Protein AF-A0A2K3IUK6-F1 (afdb_monomer)

Nearest PDB structures (foldseek):
  2py5-assembly1_A  TM=7.294E-01  e=1.100E-21  Salasvirus phi29
  2pzs-assembly3_C  TM=7.332E-01  e=4.683E-21  Salasvirus phi29
  2py5-assembly2_B  TM=6.964E-01  e=5.963E-22  Salasvirus phi29
  2pzs-assembly4_D  TM=6.987E-01  e=9.845E-22  Salasvirus phi29
  2pzs-assembly2_B  TM=7.167E-01  e=1.508E-20  Salasvirus phi29

Mean predicted aligned error: 5.08 Å

Solvent-accessible surface area (backbone atoms only — not comparable to full-atom values): 25592 Å² total; per-residue (Å²): 90,48,32,57,52,49,84,72,79,80,59,89,74,59,60,35,22,34,48,67,44,50,28,70,99,63,88,44,68,64,37,33,31,35,21,44,98,88,45,76,48,73,32,74,44,71,63,62,44,46,64,70,52,77,35,82,92,39,48,70,28,36,38,30,21,76,53,11,26,75,48,52,49,54,61,53,49,63,54,48,58,76,37,73,76,32,30,34,47,32,34,59,60,88,86,28,41,42,40,32,37,42,30,44,90,100,39,40,36,33,44,31,14,41,33,50,58,64,79,61,55,71,55,60,55,17,50,41,69,76,35,86,68,81,60,70,85,79,80,42,96,63,53,74,67,54,50,28,50,45,56,70,66,61,53,65,87,56,50,50,61,49,43,45,48,56,23,45,44,52,40,52,51,55,48,54,50,33,50,49,27,48,76,68,56,17,37,68,54,80,27,34,42,55,24,23,42,44,24,40,24,44,70,35,42,85,65,67,33,61,31,51,67,70,59,34,59,54,29,50,59,33,46,50,71,64,53,72,46,79,71,38,97,72,78,67,64,27,34,31,35,35,36,37,56,33,60,43,39,30,32,54,43,75,34,49,45,37,72,73,48,78,41,82,23,74,65,72,83,56,62,95,29,90,76,43,34,40,38,37,33,33,32,38,37,43,64,93,62,95,77,47,84,53,79,43,68,43,84,88,77,69,45,78,46,52,61,63,45,76,53,73,49,38,32,34,49,59,58,48,49,52,37,60,75,70,70,45,50,71,80,44,60,61,30,25,40,35,20,40,54,43,52,43,51,18,59,45,27,52,53,36,49,49,52,29,70,73,43,85,49,59,42,58,28,50,52,29,53,51,39,51,64,15,38,54,65,49,19,52,52,72,41,69,44,60,36,38,32,32,38,62,50,72,69,54,47,51,54,42,19,69,75,57,76,36,46,71,78,33,47,76,59,86,60,31,33,56,44,83,42,81,46,93,58,42,63,38,44,21,54,34,33,17,44,29,28,36,44,30,36,49,58,49,47,54,55,48,67,73,37,89,46,53,26,37,35,52,51,52,30,40,29,26,66,67,90,74,82,66,49,86,50,83,53,28,32,33,77,78,43,81,41,110

pLDDT: mean 93.77, std 6.0, range [50.19, 98.75]

Foldseek 3Di:
DKLAFDPDDADAAAEKEKDFQAQPPPLHTQKMWIQHPVAIDMDRAPVVVCVVCQDPVNFRYEYEYALCQVPVVVSVQVVVLVVLQWKWKFFDDPSGGAWIWIDHDPGIYIYGHCCLQQVDDLQVLCVLVVHHQDDDVPPDPDDSVRSNVCSVPPDPVVVVVNRSSSSVSSRVLQVVLQVVLVVLQFGDDRGLLNRLSRSLSHPQDPGMFDDDDVQLVQLVLLQDFADWDFLAPDDAFKFKKFFFLQLLLLLQAWFFGYFDDKFFFDDPCQQPDSQKWKKWKFKWAAADDSQQQGWDQDPVVRDIDRDGGIDITIHISLSVNVCVVVVTDTPDTGMMTMGGIDRSSSVVSVVLVVQLVPDPRSSSVSSSVSSNPSHLVSLSDAQKTKMKMASDDPVVQVVCCVVQVGQVSQDDDSRIGMDTDGHDDNSHDSRRSSSSSSSSSSLVSVVCVPAPDWGTDDRRMTMGNDDDDADDDHRGMDTDDTRD

Secondary structure (DSSP, 8-state):
-EE----SPP-PPPEEEEEEEEETTTTEEEEEEEEETTEEEEESSHHHHHHHHSSGGGTT-EEEETTTTTTHHHHHHHHHHT-TT-EEEEEEETTEEEEEEEEETTEEEEEEETHHHH-S-HHHHHHHTT-PPPSHHHHS---HHHHHHHHHH--HHHHHHHHHHHHHHHHHHHHHHHHHHHHTT----SSHHHHHHHHHHHHT--S-EE--HHHHHHHHTT-----EEE--S---SEEEEEETTHHHHHTTS-EEEEEEEEEES--GGGTT-TTEEEEEEEEEEE-S-SS--S-EE-TTT--EE---EEEEEEEEHHHHHHHHHTT-EEEEEEEEEEEEEE-HHHHHHHHHHHHHHH---HHHHHHHHHHHTHHHHHHT--SEEEEEEES--HHHHHHHHHHHTSGGGTB-STTEEEEEEE---TT--HHHHHHHHHHHHHHHHHHHHHSS-EEEEETTEEEESS---B-SSTT-EEEEEEE-

Structure (mmCIF, N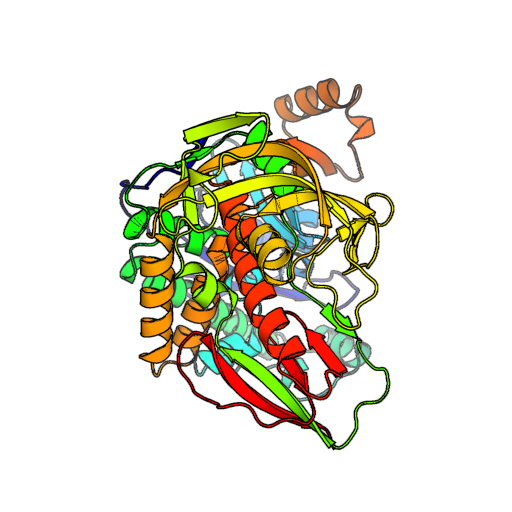/CA/C/O backbone):
data_AF-A0A2K3IUK6-F1
#
_entry.id   AF-A0A2K3IUK6-F1
#
loop_
_atom_site.group_PDB
_atom_site.id
_atom_site.type_symbol
_atom_site.label_atom_id
_atom_site.label_alt_id
_atom_site.label_comp_id
_atom_site.label_asym_id
_atom_site.label_entity_id
_atom_site.label_seq_id
_atom_site.pdbx_PDB_ins_code
_atom_site.Cartn_x
_atom_site.Cartn_y
_atom_site.Cartn_z
_atom_site.occupancy
_atom_site.B_iso_or_equiv
_atom_site.auth_seq_id
_atom_site.auth_comp_id
_atom_site.auth_asym_id
_atom_site.auth_atom_id
_atom_site.pdbx_PDB_model_num
ATOM 1 N N . MET A 1 1 ? -4.490 17.766 -12.509 1.00 86.75 1 MET A N 1
ATOM 2 C CA . MET A 1 1 ? -4.236 17.451 -11.085 1.00 86.75 1 MET A CA 1
ATOM 3 C C . MET A 1 1 ? -2.748 17.623 -10.825 1.00 86.75 1 MET A C 1
ATOM 5 O O . MET A 1 1 ? -1.986 17.699 -11.783 1.00 86.75 1 MET A O 1
ATOM 9 N N . THR A 1 2 ? -2.327 17.701 -9.566 1.00 92.50 2 THR A N 1
ATOM 10 C CA . THR A 1 2 ? -0.909 17.899 -9.248 1.00 92.50 2 THR A CA 1
ATOM 11 C C . THR A 1 2 ? -0.558 17.167 -7.961 1.00 92.50 2 THR A C 1
ATOM 13 O O . THR A 1 2 ? -1.235 17.354 -6.948 1.00 92.50 2 THR A O 1
ATOM 16 N N . LEU A 1 3 ? 0.504 16.365 -7.994 1.00 95.00 3 LEU A N 1
ATOM 17 C CA . LEU A 1 3 ? 1.151 15.829 -6.805 1.00 95.00 3 LEU A CA 1
ATOM 18 C C . LEU A 1 3 ? 2.002 16.952 -6.209 1.00 95.00 3 LEU A C 1
ATOM 20 O O . LEU A 1 3 ? 3.002 17.352 -6.793 1.00 95.00 3 LEU A O 1
ATOM 24 N N . THR A 1 4 ? 1.571 17.501 -5.076 1.00 96.12 4 THR A N 1
ATOM 25 C CA . THR A 1 4 ? 2.184 18.699 -4.484 1.00 96.12 4 THR A CA 1
ATOM 26 C C . THR A 1 4 ? 2.874 18.407 -3.156 1.00 96.12 4 THR A C 1
ATOM 28 O O . THR A 1 4 ? 2.368 17.577 -2.383 1.00 96.12 4 THR A O 1
ATOM 31 N N . PRO A 1 5 ? 3.964 19.123 -2.831 1.00 97.25 5 PRO A N 1
ATOM 32 C CA . PRO A 1 5 ? 4.512 19.133 -1.483 1.00 97.25 5 PRO A CA 1
ATOM 33 C C . PRO A 1 5 ? 3.479 19.609 -0.450 1.00 97.25 5 PRO A C 1
ATOM 35 O O . PRO A 1 5 ? 2.547 20.355 -0.767 1.00 97.25 5 PRO A O 1
ATOM 38 N N . ILE A 1 6 ? 3.623 19.172 0.800 1.00 97.00 6 ILE A N 1
ATOM 39 C CA . ILE A 1 6 ? 2.739 19.569 1.904 1.00 97.00 6 ILE A CA 1
ATOM 40 C C . ILE A 1 6 ? 3.526 20.406 2.916 1.00 97.00 6 ILE A C 1
ATOM 42 O O . ILE A 1 6 ? 4.317 19.866 3.682 1.00 97.00 6 ILE A O 1
ATOM 46 N N . TYR A 1 7 ? 3.199 21.697 3.002 1.00 95.88 7 TYR A N 1
ATOM 47 C CA . TYR A 1 7 ? 3.850 22.643 3.925 1.00 95.88 7 TYR A CA 1
ATOM 48 C C . TYR A 1 7 ? 3.072 22.908 5.223 1.00 95.88 7 TYR A C 1
ATOM 50 O O . TYR A 1 7 ? 3.606 23.482 6.165 1.00 95.88 7 TYR A O 1
ATOM 58 N N . SER A 1 8 ? 1.798 22.501 5.302 1.00 95.38 8 SER A N 1
ATOM 59 C CA . SER A 1 8 ? 0.992 22.673 6.525 1.00 95.38 8 SER A CA 1
ATOM 60 C C . SER A 1 8 ? 1.640 21.973 7.723 1.00 95.38 8 SER A C 1
ATOM 62 O O . SER A 1 8 ? 2.238 20.917 7.533 1.00 95.38 8 SER A O 1
ATOM 64 N N . SER A 1 9 ? 1.477 22.482 8.946 1.00 95.19 9 SER A N 1
ATOM 65 C CA . SER A 1 9 ? 2.054 21.875 10.156 1.00 95.19 9 SER A CA 1
ATOM 66 C C . SER A 1 9 ? 1.602 20.427 10.396 1.00 95.19 9 SER A C 1
ATOM 68 O O . SER A 1 9 ? 0.513 20.008 9.981 1.00 95.19 9 SER A O 1
ATOM 70 N N . GLN A 1 10 ? 2.459 19.644 11.060 1.00 96.69 10 GLN A N 1
ATOM 71 C CA . GLN A 1 10 ? 2.108 18.296 11.508 1.00 96.69 10 GLN A CA 1
ATOM 72 C C . GLN A 1 10 ? 0.972 18.374 12.533 1.00 96.69 10 GLN A C 1
ATOM 74 O O . GLN A 1 10 ? 0.869 19.323 13.309 1.00 96.69 10 GLN A O 1
ATOM 79 N N . LYS A 1 11 ? 0.094 17.371 12.523 1.00 94.56 11 LYS A N 1
ATOM 80 C CA . LYS A 1 11 ? -1.029 17.273 13.457 1.00 94.56 11 LYS A CA 1
ATOM 81 C C . LYS A 1 11 ? -0.967 15.930 14.160 1.00 94.56 11 LYS A C 1
ATOM 83 O O . LYS A 1 11 ? -1.034 14.899 13.493 1.00 94.56 11 LYS A O 1
ATOM 88 N N . ILE A 1 12 ? -0.919 15.966 15.488 1.00 97.06 12 ILE A N 1
ATOM 89 C CA . ILE A 1 12 ? -1.081 14.780 16.328 1.00 97.06 12 ILE A CA 1
ATOM 90 C C . ILE A 1 12 ? -2.525 14.294 16.184 1.00 97.06 12 ILE A C 1
ATOM 92 O O . ILE A 1 12 ? -3.482 15.072 16.291 1.00 97.06 12 ILE A O 1
ATOM 96 N N . ARG A 1 13 ? -2.703 13.009 15.883 1.00 97.00 13 ARG A N 1
ATOM 97 C CA . ARG A 1 13 ? -4.023 12.395 15.765 1.00 97.00 13 ARG A CA 1
ATOM 98 C C . ARG A 1 13 ? -4.489 11.930 17.132 1.00 97.00 13 ARG A C 1
ATOM 100 O O . ARG A 1 13 ? -3.777 11.253 17.862 1.00 97.00 13 ARG A O 1
ATOM 107 N N . ARG A 1 14 ? -5.736 12.277 17.447 1.00 97.69 14 ARG A N 1
ATOM 108 C CA . ARG A 1 14 ? -6.457 11.699 18.578 1.00 97.69 14 ARG A CA 1
ATOM 109 C C . ARG A 1 14 ? -6.991 10.348 18.131 1.00 97.69 14 ARG A C 1
ATOM 111 O O . ARG A 1 14 ? -7.836 10.301 17.232 1.00 97.69 14 ARG A O 1
ATOM 118 N N . PHE A 1 15 ? -6.515 9.286 18.758 1.00 98.56 15 PHE A N 1
ATOM 119 C CA . PHE A 1 15 ? -7.007 7.943 18.515 1.00 98.56 15 PHE A CA 1
ATOM 120 C C . PHE A 1 15 ? -7.132 7.166 19.822 1.00 98.56 15 PHE A C 1
ATOM 122 O O . PHE A 1 15 ? -6.543 7.540 20.835 1.00 98.56 15 PHE A O 1
ATOM 129 N N . GLU A 1 16 ? -7.917 6.105 19.762 1.00 98.62 16 GLU A N 1
ATOM 130 C CA . GLU A 1 16 ? -8.024 5.048 20.759 1.00 98.62 16 GLU A CA 1
ATOM 131 C C . GLU A 1 16 ? -8.172 3.722 20.021 1.00 98.62 16 GLU A C 1
ATOM 133 O O . GLU A 1 16 ? -8.308 3.695 18.791 1.00 98.62 16 GLU A O 1
ATOM 138 N N . VAL A 1 17 ? -8.134 2.629 20.764 1.00 98.75 17 VAL A N 1
ATOM 139 C CA . VAL A 1 17 ? -8.275 1.289 20.207 1.00 98.75 17 VAL A CA 1
ATOM 140 C C . VAL A 1 17 ? -9.386 0.536 20.914 1.00 98.75 17 VAL A C 1
ATOM 142 O O . VAL A 1 17 ? -9.760 0.902 22.029 1.00 98.75 17 VAL A O 1
ATOM 145 N N . TYR A 1 18 ? -9.926 -0.473 20.252 1.00 98.62 18 TYR A N 1
ATOM 146 C CA . TYR A 1 18 ? -10.949 -1.350 20.795 1.00 98.62 18 TYR A CA 1
ATOM 147 C C . TYR A 1 18 ? -10.804 -2.749 20.205 1.00 98.62 18 TYR A C 1
ATOM 149 O O . TYR A 1 18 ? -10.215 -2.904 19.133 1.00 98.62 18 TYR A O 1
ATOM 157 N N . ASP A 1 19 ? -11.348 -3.727 20.914 1.00 97.69 19 ASP A N 1
ATOM 158 C CA . ASP A 1 19 ? -11.357 -5.131 20.519 1.00 97.69 19 ASP A CA 1
ATOM 159 C C . ASP A 1 19 ? -12.600 -5.813 21.107 1.00 97.69 19 ASP A C 1
ATOM 161 O O . ASP A 1 19 ? -12.977 -5.544 22.257 1.00 97.69 19 ASP A O 1
ATOM 165 N N . PHE A 1 20 ? -13.275 -6.638 20.311 1.00 96.62 20 PHE A N 1
ATOM 166 C CA . PHE A 1 20 ? -14.425 -7.426 20.733 1.00 96.62 20 PHE A CA 1
ATOM 167 C C . PHE A 1 20 ? -14.037 -8.885 20.954 1.00 96.62 20 PHE A C 1
ATOM 169 O O . PHE A 1 20 ? -13.655 -9.594 20.028 1.00 96.62 20 PHE A O 1
ATOM 176 N N . GLU A 1 21 ? -14.326 -9.380 22.153 1.00 95.25 21 GLU A N 1
ATOM 177 C CA . GLU A 1 21 ? -14.338 -10.806 22.451 1.00 95.25 21 GLU A CA 1
ATOM 178 C C . GLU A 1 21 ? -15.733 -11.356 22.202 1.00 95.25 21 GLU A C 1
ATOM 180 O O . GLU A 1 21 ? -16.721 -10.922 22.808 1.00 95.25 21 GLU A O 1
ATOM 185 N N . TRP A 1 22 ? -15.836 -12.343 21.325 1.00 93.81 22 TRP A N 1
ATOM 186 C CA . TRP A 1 22 ? -17.112 -12.910 20.912 1.00 93.81 22 TRP A CA 1
ATOM 187 C C . TRP A 1 22 ? -16.987 -14.406 20.676 1.00 93.81 22 TRP A C 1
ATOM 189 O O . TRP A 1 22 ? -15.910 -14.933 20.424 1.00 93.81 22 TRP A O 1
ATOM 199 N N . ILE A 1 23 ? -18.115 -15.106 20.764 1.00 91.94 23 ILE A N 1
ATOM 200 C CA . ILE A 1 23 ? -18.159 -16.549 20.539 1.00 91.94 23 ILE A CA 1
ATOM 201 C C . ILE A 1 23 ? -18.118 -16.812 19.023 1.00 91.94 23 ILE A C 1
ATOM 203 O O . ILE A 1 23 ? -19.082 -16.446 18.331 1.00 91.94 23 ILE A O 1
ATOM 207 N N . PRO A 1 24 ? -17.068 -17.472 18.493 1.00 88.06 24 PRO A N 1
ATOM 208 C CA . PRO A 1 24 ? -16.935 -17.772 17.071 1.00 88.06 24 PRO A CA 1
ATOM 209 C C . PRO A 1 24 ? -18.213 -18.356 16.455 1.00 88.06 24 PRO A C 1
ATOM 211 O O . PRO A 1 24 ? -18.891 -19.185 17.059 1.00 88.06 24 PRO A O 1
ATOM 214 N N . ARG A 1 25 ? -18.541 -17.921 15.231 1.00 84.81 25 ARG A N 1
ATOM 215 C CA . ARG A 1 25 ? -19.740 -18.305 14.451 1.00 84.81 25 ARG A CA 1
ATOM 216 C C . ARG A 1 25 ? -21.109 -17.926 15.043 1.00 84.81 25 ARG A C 1
ATOM 218 O O . ARG A 1 25 ? -22.120 -18.282 14.448 1.00 84.81 25 ARG A O 1
ATOM 225 N N . SER A 1 26 ? -21.173 -17.199 16.159 1.00 86.75 26 SER A N 1
ATOM 226 C CA . SER A 1 26 ? -22.458 -16.822 16.778 1.00 86.75 26 SER A CA 1
ATOM 227 C C . SER A 1 26 ? -22.808 -15.332 16.686 1.00 86.75 26 SER A C 1
ATOM 229 O O . SER A 1 26 ? -23.947 -14.976 16.971 1.00 86.75 26 SER A O 1
ATOM 231 N N . LEU A 1 27 ? -21.834 -14.465 16.352 1.00 84.44 27 LEU A N 1
ATOM 232 C CA . LEU A 1 27 ? -21.923 -13.000 16.520 1.00 84.44 27 LEU A CA 1
ATOM 233 C C . LEU A 1 27 ? -22.412 -12.581 17.922 1.00 84.44 27 LEU A C 1
ATOM 235 O O . LEU A 1 27 ? -22.965 -11.503 18.121 1.00 84.44 27 LEU A O 1
ATOM 239 N N . LYS A 1 28 ? -22.188 -13.426 18.932 1.00 91.94 28 LYS A N 1
ATOM 240 C CA . LYS A 1 28 ? -22.512 -13.125 20.321 1.00 91.94 28 LYS A CA 1
ATOM 241 C C . LYS A 1 28 ? -21.279 -12.567 21.016 1.00 91.94 28 LYS A C 1
ATOM 243 O O . LYS A 1 28 ? -20.379 -13.318 21.397 1.00 91.94 28 LYS A O 1
ATOM 248 N N . MET A 1 29 ? -21.256 -11.248 21.176 1.00 95.38 29 MET A N 1
ATOM 249 C CA . MET A 1 29 ? -20.236 -10.557 21.962 1.00 95.38 29 MET A CA 1
ATOM 250 C C . MET A 1 29 ? -20.323 -10.972 23.436 1.00 95.38 29 MET A C 1
ATOM 252 O O . MET A 1 29 ? -21.413 -11.164 23.981 1.00 95.38 29 MET A O 1
ATOM 256 N N . ARG A 1 30 ? -19.166 -11.096 24.080 1.00 95.81 30 ARG A N 1
ATOM 257 C CA . ARG A 1 30 ? -19.018 -11.292 25.526 1.00 95.81 30 ARG A CA 1
ATOM 258 C C . ARG A 1 30 ? -18.402 -10.084 26.210 1.00 95.81 30 ARG A C 1
ATOM 260 O O . ARG A 1 30 ? -18.797 -9.770 27.329 1.00 95.81 30 ARG A O 1
ATOM 267 N N . LEU A 1 31 ? -17.447 -9.436 25.550 1.00 97.25 31 LEU A N 1
ATOM 268 C CA . LEU A 1 31 ? -16.718 -8.296 26.082 1.00 97.25 31 LEU A CA 1
ATOM 269 C C . LEU A 1 31 ? -16.296 -7.378 24.937 1.00 97.25 31 LEU A C 1
ATOM 271 O O . LEU A 1 31 ? -15.935 -7.843 23.862 1.00 97.25 31 LEU A O 1
ATOM 275 N N . CYS A 1 32 ? -16.317 -6.078 25.185 1.00 98.06 32 CYS A N 1
ATOM 276 C CA . CYS A 1 32 ? -15.602 -5.095 24.392 1.00 98.06 32 CYS A CA 1
ATOM 277 C C . CYS A 1 32 ? -14.586 -4.404 25.277 1.00 98.06 32 CYS A C 1
ATOM 279 O O . CYS A 1 32 ? -14.988 -3.828 26.286 1.00 98.06 32 CYS A O 1
ATOM 281 N N . GLY A 1 33 ? -13.329 -4.382 24.866 1.00 98.19 33 GLY A N 1
ATOM 282 C CA . GLY A 1 33 ? -12.319 -3.505 25.433 1.00 98.19 33 GLY A CA 1
ATOM 283 C C . GLY A 1 33 ? -12.180 -2.222 24.653 1.00 98.19 33 GLY A C 1
ATOM 284 O O . GLY A 1 33 ? -12.372 -2.181 23.439 1.00 98.19 33 GLY A O 1
ATOM 285 N N . ARG A 1 34 ? -11.781 -1.167 25.350 1.00 98.25 34 ARG A N 1
ATOM 286 C CA . ARG A 1 34 ? -11.334 0.094 24.773 1.00 98.25 34 ARG A CA 1
ATOM 287 C C . ARG A 1 34 ? -10.133 0.583 25.557 1.00 98.25 34 ARG A C 1
ATOM 289 O O . ARG A 1 34 ? -10.183 0.661 26.781 1.00 98.25 34 ARG A O 1
ATOM 296 N N . TYR A 1 35 ? -9.081 0.979 24.854 1.00 98.56 35 TYR A N 1
ATOM 297 C CA . TYR A 1 35 ? -7.866 1.493 25.475 1.00 98.56 35 TYR A CA 1
ATOM 298 C C . TYR A 1 35 ? -7.473 2.836 24.865 1.00 98.56 35 TYR A C 1
ATOM 300 O O . TYR A 1 35 ? -7.521 3.049 23.648 1.00 98.56 35 TYR A O 1
ATOM 308 N N . GLY A 1 36 ? -7.113 3.774 25.735 1.00 97.50 36 GLY A N 1
ATOM 309 C CA . GLY A 1 36 ? -6.779 5.139 25.362 1.00 97.50 36 GLY A CA 1
ATOM 310 C C . GLY A 1 36 ? -5.905 5.840 26.397 1.00 97.50 36 GLY A C 1
ATOM 311 O O . GLY A 1 36 ? -5.402 5.204 27.321 1.00 97.50 36 GLY A O 1
ATOM 312 N N . PRO A 1 37 ? -5.762 7.174 26.303 1.00 95.00 37 PRO A N 1
ATOM 313 C CA . PRO A 1 37 ? -4.982 7.956 27.264 1.00 95.00 37 PRO A CA 1
ATOM 314 C C . PRO A 1 37 ? -5.471 7.844 28.716 1.00 95.00 37 PRO A C 1
ATOM 316 O O . PRO A 1 37 ? -4.710 8.109 29.638 1.00 95.00 37 PRO A O 1
ATOM 319 N N . GLN A 1 38 ? -6.744 7.492 28.924 1.00 94.12 38 GLN A N 1
ATOM 320 C CA . GLN A 1 38 ? -7.351 7.304 30.245 1.00 94.12 38 GLN A CA 1
ATOM 321 C C . GLN A 1 38 ? -7.220 5.865 30.777 1.00 94.12 38 GLN A C 1
ATOM 323 O O . GLN A 1 38 ? -7.786 5.566 31.824 1.00 94.12 38 GLN A O 1
ATOM 328 N N . GLY A 1 39 ? -6.503 4.987 30.069 1.00 96.56 39 GLY A N 1
ATOM 329 C CA . GLY A 1 39 ? -6.392 3.566 30.390 1.00 96.56 39 GLY A CA 1
ATOM 330 C C . GLY A 1 39 ? -7.489 2.718 29.746 1.00 96.56 39 GLY A C 1
ATOM 331 O O . GLY A 1 39 ? -8.152 3.147 28.793 1.00 96.56 39 GLY A O 1
ATOM 332 N N . TYR A 1 40 ? -7.636 1.502 30.263 1.00 98.38 40 TYR A N 1
ATOM 333 C CA . TYR A 1 40 ? -8.586 0.510 29.784 1.00 98.38 40 TYR A CA 1
ATOM 334 C C . TYR A 1 40 ? -9.994 0.731 30.345 1.00 98.38 40 TYR A C 1
ATOM 336 O O . TYR A 1 40 ? -10.189 1.082 31.511 1.00 98.38 40 TYR A O 1
ATOM 344 N N . LYS A 1 41 ? -10.994 0.506 29.499 1.00 98.31 41 LYS A N 1
ATOM 345 C CA . LYS A 1 41 ? -12.409 0.407 29.851 1.00 98.31 41 LYS A CA 1
ATOM 346 C C . LYS A 1 41 ? -13.003 -0.779 29.117 1.00 98.31 41 LYS A C 1
ATOM 348 O O . LYS A 1 41 ? -12.562 -1.089 28.014 1.00 98.31 41 LYS A O 1
ATOM 353 N N . TYR A 1 42 ? -14.040 -1.380 29.684 1.00 98.19 42 TYR A N 1
ATOM 354 C CA . TYR A 1 42 ? -14.734 -2.481 29.037 1.00 98.19 42 TYR A CA 1
ATOM 355 C C . TYR A 1 42 ? -16.254 -2.361 29.123 1.00 98.19 42 TYR A C 1
ATOM 357 O O . TYR A 1 42 ? -16.791 -1.666 29.988 1.00 98.19 42 TYR A O 1
ATOM 365 N N . TYR A 1 43 ? -16.935 -3.050 28.209 1.00 98.38 43 TYR A N 1
ATOM 366 C CA . TYR A 1 43 ? -18.386 -3.024 28.037 1.00 98.38 43 TYR A CA 1
ATOM 367 C C . TYR A 1 43 ? -18.911 -4.437 27.780 1.00 98.38 43 TYR A C 1
ATOM 369 O O . TYR A 1 43 ? -18.242 -5.257 27.150 1.00 98.38 43 TYR A O 1
ATOM 377 N N . PHE A 1 44 ? -20.137 -4.707 28.227 1.00 97.12 44 PHE A N 1
ATOM 378 C CA . PHE A 1 44 ? -20.811 -5.994 28.010 1.00 97.12 44 PHE A CA 1
ATOM 379 C C . PHE A 1 44 ? -21.827 -5.958 26.867 1.00 97.12 44 PHE A C 1
ATOM 381 O O . PHE A 1 44 ? -22.368 -6.995 26.486 1.00 97.12 44 PHE A O 1
ATOM 388 N N . SER A 1 45 ? -22.067 -4.783 26.282 1.00 96.75 45 SER A N 1
ATOM 389 C CA . SER A 1 45 ? -22.882 -4.629 25.083 1.00 96.75 45 SER A CA 1
ATOM 390 C C . SER A 1 45 ? -22.232 -3.664 24.088 1.00 96.75 45 SER A C 1
ATOM 392 O O . SER A 1 45 ? -21.506 -2.741 24.463 1.00 96.75 45 SER A O 1
ATOM 394 N N . VAL A 1 46 ? -22.496 -3.886 22.798 1.00 97.25 46 VAL A N 1
ATOM 395 C CA . VAL A 1 46 ? -22.045 -2.985 21.726 1.00 97.25 46 VAL A CA 1
ATOM 396 C C . VAL A 1 46 ? -22.737 -1.621 21.843 1.00 97.25 46 VAL A C 1
ATOM 398 O O . VAL A 1 46 ? -22.146 -0.607 21.489 1.00 97.25 46 VAL A O 1
ATOM 401 N N . ASP A 1 47 ? -23.969 -1.575 22.361 1.00 97.50 47 ASP A N 1
ATOM 402 C CA . ASP A 1 47 ? -24.698 -0.323 22.583 1.00 97.50 47 ASP A CA 1
ATOM 403 C C . ASP A 1 47 ? -24.004 0.555 23.631 1.00 97.50 47 ASP A C 1
ATOM 405 O O . ASP A 1 47 ? -23.723 1.714 23.333 1.00 97.50 47 ASP A O 1
ATOM 409 N N . ASP A 1 48 ? -23.617 -0.005 24.783 1.00 97.88 48 ASP A N 1
ATOM 410 C CA . ASP A 1 48 ? -22.885 0.741 25.822 1.00 97.88 48 ASP A CA 1
ATOM 411 C C . ASP A 1 48 ? -21.544 1.273 25.294 1.00 97.88 48 ASP A C 1
ATOM 413 O O . ASP A 1 48 ? -21.154 2.412 25.567 1.00 97.88 48 ASP A O 1
ATOM 417 N N . PHE A 1 49 ? -20.844 0.460 24.495 1.00 98.25 49 PHE A N 1
ATOM 418 C CA . PHE A 1 49 ? -19.614 0.874 23.825 1.00 98.25 49 PHE A CA 1
ATOM 419 C C . PHE A 1 49 ? -19.857 2.053 22.872 1.00 98.25 49 PHE A C 1
ATOM 421 O O . PHE A 1 49 ? -19.145 3.060 22.932 1.00 98.25 49 PHE A O 1
ATOM 428 N N . LEU A 1 50 ? -20.863 1.957 21.997 1.00 98.25 50 LEU A N 1
ATOM 429 C CA . LEU A 1 50 ? -21.180 3.012 21.035 1.00 98.25 50 LEU A CA 1
ATOM 430 C C . LEU A 1 50 ? -21.667 4.290 21.720 1.00 98.25 50 LEU A C 1
ATOM 432 O O . LEU A 1 50 ? -21.299 5.375 21.270 1.00 98.25 50 LEU A O 1
ATOM 436 N N . ASP A 1 51 ? -22.430 4.189 22.803 1.00 97.38 51 ASP A N 1
ATOM 437 C CA . ASP A 1 51 ? -22.928 5.347 23.545 1.00 97.38 51 ASP A CA 1
ATOM 438 C C . ASP A 1 51 ? -21.783 6.121 24.228 1.00 97.38 51 ASP A C 1
ATOM 440 O O . ASP A 1 51 ? -21.800 7.356 24.243 1.00 97.38 51 ASP A O 1
ATOM 444 N N . ASP A 1 52 ? -20.729 5.439 24.697 1.00 97.19 52 ASP A N 1
ATOM 445 C CA . ASP A 1 52 ? -19.523 6.089 25.239 1.00 97.19 52 ASP A CA 1
ATOM 446 C C . ASP A 1 52 ? -18.572 6.611 24.137 1.0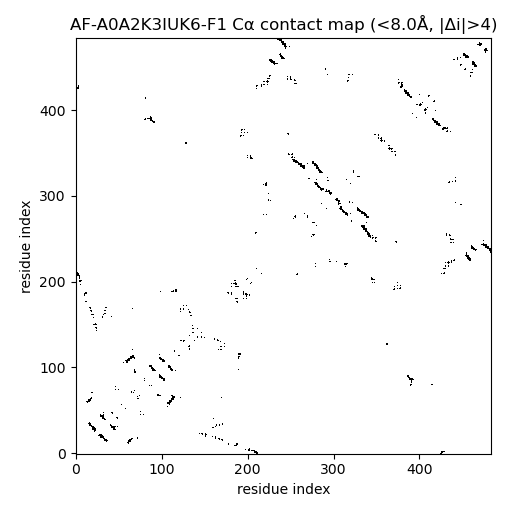0 97.19 52 ASP A C 1
ATOM 448 O O . ASP A 1 52 ? -17.877 7.628 24.294 1.00 97.19 52 ASP A O 1
ATOM 452 N N . VAL A 1 53 ? -18.534 5.945 22.980 1.00 97.19 53 VAL A N 1
ATOM 453 C CA . VAL A 1 53 ? -17.657 6.305 21.855 1.00 97.19 53 VAL A CA 1
ATOM 454 C C . VAL A 1 53 ? -18.221 7.455 21.018 1.00 97.19 53 VAL A C 1
ATOM 456 O O . VAL A 1 53 ? -17.487 8.407 20.722 1.00 97.19 53 VAL A O 1
ATOM 459 N N . LEU A 1 54 ? -19.509 7.434 20.675 1.00 97.75 54 LEU A N 1
ATOM 460 C CA . LEU A 1 54 ? -20.175 8.377 19.764 1.00 97.75 54 LEU A CA 1
ATOM 461 C C . LEU A 1 54 ? -20.617 9.675 20.464 1.00 97.75 54 LEU A C 1
ATOM 463 O O . LEU A 1 54 ? -21.692 10.231 20.234 1.00 97.75 54 LEU A O 1
ATOM 467 N N . THR A 1 55 ? -19.733 10.212 21.301 1.00 96.88 55 THR A N 1
ATOM 468 C CA . THR A 1 55 ? -19.954 11.424 22.096 1.00 96.88 55 THR A CA 1
ATOM 469 C C . THR A 1 55 ? -19.309 12.660 21.466 1.00 96.88 55 THR A C 1
ATOM 471 O O . THR A 1 55 ? -18.393 12.588 20.639 1.00 96.88 55 THR A O 1
ATOM 474 N N . TYR A 1 56 ? -19.760 13.851 21.872 1.00 95.88 56 TYR A N 1
ATOM 475 C CA . TYR A 1 56 ? -19.231 15.121 21.356 1.00 95.88 56 TYR A CA 1
ATOM 476 C C . TYR A 1 56 ? -17.736 15.341 21.662 1.00 95.88 56 TYR A C 1
ATOM 478 O O . TYR A 1 56 ? -17.008 15.909 20.839 1.00 95.88 56 TYR A O 1
ATOM 486 N N . SER A 1 57 ? -17.258 14.882 22.822 1.00 95.31 57 SER A N 1
ATOM 487 C CA . SER A 1 57 ? -15.844 14.955 23.226 1.00 95.31 57 SER A CA 1
ATOM 488 C C . SER A 1 57 ? -14.940 14.099 22.328 1.00 95.31 57 SER A C 1
ATOM 490 O O . SER A 1 57 ? -13.771 14.438 22.097 1.00 95.31 57 SER A O 1
ATOM 492 N N . ASN A 1 58 ? -15.502 13.037 21.751 1.00 97.00 58 ASN A N 1
ATOM 493 C CA . ASN A 1 58 ? -14.838 12.115 20.840 1.00 97.00 58 ASN A CA 1
ATOM 494 C C . ASN A 1 58 ? -14.941 12.507 19.360 1.00 97.00 58 ASN A C 1
ATOM 496 O O . ASN A 1 58 ? -14.385 11.806 18.514 1.00 97.00 58 ASN A O 1
ATOM 500 N N . ARG A 1 59 ? -15.587 13.630 19.015 1.00 96.50 59 ARG A N 1
ATOM 501 C CA . ARG A 1 59 ? -15.679 14.067 17.612 1.00 96.50 59 ARG A CA 1
ATOM 502 C C . ARG A 1 59 ? -14.287 14.165 16.968 1.00 96.50 59 ARG A C 1
ATOM 504 O O . ARG A 1 59 ? -13.346 14.709 17.554 1.00 96.50 59 ARG A O 1
ATOM 511 N N . GLY A 1 60 ? -14.163 13.647 15.751 1.00 96.56 60 GLY A N 1
ATOM 512 C CA . GLY A 1 60 ? -12.932 13.618 14.960 1.00 96.56 60 GLY A CA 1
ATOM 513 C C . GLY A 1 60 ? -11.897 12.572 15.392 1.00 96.56 60 GLY A C 1
ATOM 514 O O . GLY A 1 60 ? -10.859 12.474 14.735 1.00 96.56 60 GLY A O 1
ATOM 515 N N . LYS A 1 61 ? -12.151 11.807 16.463 1.00 97.94 61 LYS A N 1
ATOM 516 C CA . LYS A 1 61 ? -11.259 10.747 16.956 1.00 97.94 61 LYS A CA 1
ATOM 517 C C . LYS A 1 61 ? -11.306 9.514 16.046 1.00 97.94 61 LYS A C 1
ATOM 519 O O . LYS A 1 61 ? -12.318 9.253 15.384 1.00 97.94 61 LYS A O 1
ATOM 524 N N . TRP A 1 62 ? -10.191 8.789 15.983 1.00 98.62 62 TRP A N 1
ATOM 525 C CA . TRP A 1 62 ? -10.089 7.499 15.296 1.00 98.62 62 TRP A CA 1
ATOM 526 C C . TRP A 1 62 ? -10.109 6.354 16.310 1.00 98.62 62 TRP A C 1
ATOM 528 O O . TRP A 1 62 ? -9.431 6.431 17.327 1.00 98.62 62 TRP A O 1
ATOM 538 N N . PHE A 1 63 ? -10.874 5.309 16.027 1.00 98.62 63 PHE A N 1
ATOM 539 C CA . PHE A 1 63 ? -10.993 4.107 16.844 1.00 98.62 63 PHE A CA 1
ATOM 540 C C . PHE A 1 63 ? -10.464 2.941 16.026 1.00 98.62 63 PHE A C 1
ATOM 542 O O . PHE A 1 63 ? -11.020 2.629 14.973 1.00 98.62 63 PHE A O 1
ATOM 549 N N . PHE A 1 64 ? -9.361 2.347 16.458 1.00 98.69 64 PHE A N 1
ATOM 550 C CA . PHE A 1 64 ? -8.718 1.260 15.734 1.00 98.69 64 PHE A CA 1
ATOM 551 C C . PHE A 1 64 ? -9.053 -0.096 16.349 1.00 98.69 64 PHE A C 1
ATOM 553 O O . PHE A 1 64 ? -8.893 -0.263 17.550 1.00 98.69 64 PHE A O 1
ATOM 560 N N . ALA A 1 65 ? -9.435 -1.055 15.513 1.00 98.25 65 ALA A N 1
ATOM 561 C CA . ALA A 1 65 ? -9.447 -2.477 15.855 1.00 98.25 65 ALA A CA 1
ATOM 562 C C . ALA A 1 65 ? -8.464 -3.209 14.941 1.00 98.25 65 ALA A C 1
ATOM 564 O O . ALA A 1 65 ? -8.265 -2.797 13.790 1.00 98.25 65 ALA A O 1
ATOM 565 N N . HIS A 1 66 ? -7.809 -4.255 15.438 1.00 97.38 66 HIS A N 1
ATOM 566 C CA . HIS A 1 66 ? -6.824 -4.992 14.652 1.00 97.38 66 HIS A CA 1
ATOM 567 C C . HIS A 1 66 ? -7.474 -6.100 13.835 1.00 97.38 66 HIS A C 1
ATOM 569 O O . HIS A 1 66 ? -8.140 -6.960 14.386 1.00 97.38 66 HIS A O 1
ATOM 575 N N . ALA A 1 67 ? -7.307 -6.054 12.509 1.00 95.12 67 ALA A N 1
ATOM 576 C CA . ALA A 1 67 ? -8.080 -6.870 11.568 1.00 95.12 67 ALA A CA 1
ATOM 577 C C . ALA A 1 67 ? -9.608 -6.687 11.715 1.00 95.12 67 ALA A C 1
ATOM 579 O O . ALA A 1 67 ? -10.399 -7.476 11.190 1.00 95.12 67 ALA A O 1
ATOM 580 N N . GLY A 1 68 ? -10.038 -5.594 12.358 1.00 92.81 68 GLY A N 1
ATOM 581 C CA . GLY A 1 68 ? -11.435 -5.385 12.723 1.00 92.81 68 GLY A CA 1
ATOM 582 C C . GLY A 1 68 ? -12.360 -5.188 11.529 1.00 92.81 68 GLY A C 1
ATOM 583 O O . GLY A 1 68 ? -13.561 -5.406 11.642 1.00 92.81 68 GLY A O 1
ATOM 584 N N . GLY A 1 69 ? -11.827 -4.853 10.350 1.00 91.25 69 GLY A N 1
ATOM 585 C CA . GLY A 1 69 ? -12.617 -4.780 9.119 1.00 91.25 69 GLY A CA 1
ATOM 586 C C . GLY A 1 69 ? -13.223 -6.120 8.693 1.00 91.25 69 GLY A C 1
ATOM 587 O O . GLY A 1 69 ? -14.240 -6.121 7.996 1.00 91.25 69 GLY A O 1
ATOM 588 N N . LEU A 1 70 ? -12.633 -7.240 9.127 1.00 88.38 70 LEU A N 1
ATOM 589 C CA . LEU A 1 70 ? -13.146 -8.597 8.912 1.00 88.38 70 LEU A CA 1
ATOM 590 C C . LEU A 1 70 ? -13.970 -9.126 10.096 1.00 88.38 70 LEU A C 1
ATOM 592 O O . LEU A 1 70 ? -14.742 -10.062 9.907 1.00 88.38 70 LEU A O 1
ATOM 596 N N . ALA A 1 71 ? -13.816 -8.534 11.282 1.00 90.12 71 ALA A N 1
ATOM 597 C CA . ALA A 1 71 ? -14.432 -8.997 12.522 1.00 90.12 71 ALA A CA 1
ATOM 598 C C . ALA A 1 71 ? -15.163 -7.856 13.246 1.00 90.12 71 ALA A C 1
ATOM 600 O O . ALA A 1 71 ? -16.353 -7.647 13.021 1.00 90.12 71 ALA A O 1
ATOM 601 N N . ASP A 1 72 ? -14.469 -7.087 14.082 1.00 95.06 72 ASP A N 1
ATOM 602 C CA . ASP A 1 72 ? -15.055 -6.169 15.062 1.00 95.06 72 ASP A CA 1
ATOM 603 C C . ASP A 1 72 ? -16.058 -5.167 14.479 1.00 95.06 72 ASP A C 1
ATOM 605 O O . ASP A 1 72 ? -17.134 -4.925 15.027 1.00 95.06 72 ASP A O 1
ATOM 609 N N . ILE A 1 73 ? -15.741 -4.605 13.315 1.00 95.25 73 ILE A N 1
ATOM 610 C CA . ILE A 1 73 ? -16.566 -3.592 12.651 1.00 95.25 73 ILE A CA 1
ATOM 611 C C . ILE A 1 73 ? -17.943 -4.151 12.261 1.00 95.25 73 ILE A C 1
ATOM 613 O O . ILE A 1 73 ? -18.899 -3.382 12.153 1.00 95.25 73 ILE A O 1
ATOM 617 N N . GLN A 1 74 ? -18.092 -5.470 12.111 1.00 92.56 74 GLN A N 1
ATOM 618 C CA . GLN A 1 74 ? -19.384 -6.091 11.806 1.00 92.56 74 GLN A CA 1
ATOM 619 C C . GLN A 1 74 ? -20.396 -5.888 12.944 1.00 92.56 74 GLN A C 1
ATOM 621 O O . GLN A 1 74 ? -21.548 -5.544 12.679 1.00 92.56 74 GLN A O 1
ATOM 626 N N . PHE A 1 75 ? -19.958 -5.979 14.204 1.00 95.38 75 PHE A N 1
ATOM 627 C CA . PHE A 1 75 ? -20.796 -5.683 15.373 1.00 95.38 75 PHE A CA 1
ATOM 628 C C . PHE A 1 75 ? -21.211 -4.207 15.408 1.00 95.38 75 PHE A C 1
ATOM 630 O O . PHE A 1 75 ? -22.358 -3.871 15.711 1.00 95.38 75 PHE A O 1
ATOM 637 N N . VAL A 1 76 ? -20.285 -3.311 15.044 1.00 95.88 76 VAL A N 1
ATOM 638 C CA . VAL A 1 76 ? -20.565 -1.874 14.923 1.00 95.88 76 VAL A CA 1
ATOM 639 C C . VAL A 1 76 ? -21.614 -1.620 13.836 1.00 95.88 76 VAL A C 1
ATOM 641 O O . VAL A 1 76 ? -22.556 -0.861 14.066 1.00 95.88 76 VAL A O 1
ATOM 644 N N . PHE A 1 77 ? -21.500 -2.264 12.671 1.00 94.50 77 PHE A N 1
ATOM 645 C CA . PHE A 1 77 ? -22.498 -2.152 11.605 1.00 94.50 77 PHE A CA 1
ATOM 646 C C . PHE A 1 77 ? -23.874 -2.649 12.040 1.00 94.50 77 PHE A C 1
ATOM 648 O O . PHE A 1 77 ? -24.853 -1.935 11.826 1.00 94.50 77 PHE A O 1
ATOM 655 N N . GLU A 1 78 ? -23.956 -3.820 12.676 1.00 92.44 78 GLU A N 1
ATOM 656 C CA . GLU A 1 78 ? -25.224 -4.407 13.123 1.00 92.44 78 GLU A CA 1
ATOM 657 C C . GLU A 1 78 ? -26.020 -3.443 14.013 1.00 92.44 78 GLU A C 1
ATOM 659 O O . GLU A 1 78 ? -27.230 -3.277 13.834 1.00 92.44 78 GLU A O 1
ATOM 664 N N . LYS A 1 79 ? -25.337 -2.757 14.935 1.00 94.56 79 LYS A N 1
ATOM 665 C CA . LYS A 1 79 ? -25.972 -1.774 15.818 1.00 94.56 79 LYS A CA 1
ATOM 666 C C . LYS A 1 79 ? -26.264 -0.449 15.139 1.00 94.56 79 LYS A C 1
ATOM 668 O O . LYS A 1 79 ? -27.336 0.110 15.350 1.00 94.56 79 LYS A O 1
ATOM 673 N N . LEU A 1 80 ? -25.361 0.057 14.302 1.00 94.88 80 LEU A N 1
ATOM 674 C CA . LEU A 1 80 ? -25.584 1.327 13.604 1.00 94.88 80 LEU A CA 1
ATOM 675 C C . LEU A 1 80 ? -26.726 1.254 12.591 1.00 94.88 80 LEU A C 1
ATOM 677 O O . LEU A 1 80 ? -27.415 2.252 12.401 1.00 94.88 80 LEU A O 1
ATOM 681 N N . LEU A 1 81 ? -26.980 0.084 12.000 1.00 92.44 81 LEU A N 1
ATOM 682 C CA . LEU A 1 81 ? -28.161 -0.148 11.165 1.00 92.44 81 LEU A CA 1
ATOM 683 C C . LEU A 1 81 ? -29.469 0.168 11.902 1.00 92.44 81 LEU A C 1
ATOM 685 O O . LEU A 1 81 ? -30.401 0.694 11.301 1.00 92.44 81 LEU A O 1
ATOM 689 N N . GLN A 1 82 ? -29.517 -0.091 13.209 1.00 91.75 82 GLN A N 1
ATOM 690 C CA . GLN A 1 82 ? -30.698 0.108 14.054 1.00 91.75 82 GLN A CA 1
ATOM 691 C C . GLN A 1 82 ? -30.822 1.545 14.590 1.00 91.75 82 GLN A C 1
ATOM 693 O O . GLN A 1 82 ? -31.815 1.866 15.240 1.00 91.75 82 GLN A O 1
ATOM 698 N N . LYS A 1 83 ? -29.836 2.414 14.323 1.00 93.06 83 LYS A N 1
ATOM 699 C CA . LYS A 1 83 ? -29.780 3.801 14.810 1.00 93.06 83 LYS A CA 1
ATOM 700 C C . LYS A 1 83 ? -29.844 4.790 13.625 1.00 93.06 83 LYS A C 1
ATOM 702 O O . LYS A 1 83 ? -28.797 5.251 13.157 1.00 93.06 83 LYS A O 1
ATOM 707 N N . PRO A 1 84 ? -31.045 5.104 13.093 1.00 91.62 84 PRO A N 1
ATOM 708 C CA . PRO A 1 84 ? -31.224 5.908 11.875 1.00 91.62 84 PRO A CA 1
ATOM 709 C C . PRO A 1 84 ? -30.763 7.367 12.010 1.00 91.62 84 PRO A C 1
ATOM 711 O O . PRO A 1 84 ? -30.640 8.075 11.013 1.00 91.62 84 PRO A O 1
ATOM 714 N N . GLU A 1 85 ? -30.486 7.839 13.225 1.00 93.75 85 GLU A N 1
ATOM 715 C CA . GLU A 1 85 ? -29.885 9.148 13.474 1.00 93.75 85 GLU A CA 1
ATOM 716 C C . GLU A 1 85 ? -28.396 9.235 13.093 1.00 93.75 85 GLU A C 1
ATOM 718 O O . GLU A 1 85 ? -27.828 10.334 13.111 1.00 93.75 85 GLU A O 1
ATOM 723 N N . TYR A 1 86 ? -27.757 8.104 12.770 1.00 95.69 86 TYR A N 1
ATOM 724 C CA . TYR A 1 86 ? -26.388 8.047 12.269 1.00 95.69 86 TYR A CA 1
ATOM 725 C C . TYR A 1 86 ? -26.351 7.652 10.797 1.00 95.69 86 TYR A C 1
ATOM 727 O O . TYR A 1 86 ? -26.926 6.645 10.405 1.00 95.69 86 TYR A O 1
ATOM 735 N N . THR A 1 87 ? -25.559 8.376 10.011 1.00 96.06 87 THR A N 1
ATOM 736 C CA . THR A 1 87 ? -25.190 7.978 8.649 1.00 96.06 87 THR A CA 1
ATOM 737 C C . THR A 1 87 ? -23.792 7.380 8.654 1.00 96.06 87 THR A C 1
ATOM 739 O O . THR A 1 87 ? -22.852 7.981 9.183 1.00 96.06 87 THR A O 1
ATOM 742 N N . VAL A 1 88 ? -23.623 6.217 8.030 1.00 97.12 88 VAL A N 1
ATOM 743 C CA . VAL A 1 88 ? -22.335 5.521 7.951 1.00 97.12 88 VAL A CA 1
ATOM 744 C C . VAL A 1 88 ? -21.824 5.511 6.518 1.00 97.12 88 VAL A C 1
ATOM 746 O O . VAL A 1 88 ? -22.554 5.176 5.594 1.00 97.12 88 VAL A O 1
ATOM 749 N N . GLU A 1 89 ? -20.552 5.855 6.340 1.00 96.38 89 GLU A N 1
ATOM 750 C CA . GLU A 1 89 ? -19.815 5.766 5.076 1.00 96.38 89 GLU A CA 1
ATOM 751 C C . GLU A 1 89 ? -18.617 4.830 5.280 1.00 96.38 89 GLU A C 1
ATOM 753 O O . GLU A 1 89 ? -17.688 5.172 6.017 1.00 96.38 89 GLU A O 1
ATOM 758 N N . ALA A 1 90 ? -18.614 3.674 4.621 1.00 96.50 90 ALA A N 1
ATOM 759 C CA . ALA A 1 90 ? -17.568 2.665 4.746 1.00 96.50 90 ALA A CA 1
ATOM 760 C C . ALA A 1 90 ? -16.804 2.446 3.431 1.00 96.50 90 ALA A C 1
ATOM 762 O O . ALA A 1 90 ? -17.397 2.324 2.358 1.00 96.50 90 ALA A O 1
ATOM 763 N N . SER A 1 91 ? -15.476 2.378 3.527 1.00 95.12 91 SER A N 1
ATOM 764 C CA . SER A 1 91 ? -14.555 2.061 2.431 1.00 95.12 91 SER A CA 1
ATOM 765 C C . SER A 1 91 ? -13.955 0.672 2.624 1.00 95.12 91 SER A C 1
ATOM 767 O O . SER A 1 91 ? -13.501 0.347 3.723 1.00 95.12 91 SER A O 1
ATOM 769 N N . PHE A 1 92 ? -13.869 -0.100 1.541 1.00 92.44 92 PHE A N 1
ATOM 770 C CA . PHE A 1 92 ? -13.466 -1.506 1.577 1.00 92.44 92 PHE A CA 1
ATOM 771 C C . PHE A 1 92 ? -12.183 -1.784 0.794 1.00 92.44 92 PHE A C 1
ATOM 773 O O . PHE A 1 92 ? -11.851 -1.083 -0.167 1.00 92.44 92 PHE A O 1
ATOM 780 N N . SER A 1 93 ? -11.499 -2.861 1.169 1.00 88.25 93 SER A N 1
ATOM 781 C CA . SER A 1 93 ? -10.588 -3.588 0.285 1.00 88.25 93 SER A CA 1
ATOM 782 C C . SER A 1 93 ? -10.874 -5.076 0.402 1.00 88.25 93 SER A C 1
ATOM 784 O O . SER A 1 93 ? -10.829 -5.643 1.493 1.00 88.25 93 SER A O 1
ATOM 786 N N . GLY A 1 94 ? -11.229 -5.689 -0.730 1.00 86.88 94 GLY A N 1
ATOM 787 C CA . GLY A 1 94 ? -11.886 -6.991 -0.706 1.00 86.88 94 GLY A CA 1
ATOM 788 C C . GLY A 1 94 ? -13.156 -6.916 0.144 1.00 86.88 94 GLY A C 1
ATOM 789 O O . GLY A 1 94 ? -13.952 -5.991 -0.014 1.00 86.88 94 GLY A O 1
ATOM 790 N N . SER A 1 95 ? -13.307 -7.861 1.067 1.00 86.88 95 SER A N 1
ATOM 791 C CA . SER A 1 95 ? -14.401 -7.917 2.043 1.00 86.88 95 SER A CA 1
ATOM 792 C C . SER A 1 95 ? -14.138 -7.133 3.337 1.00 86.88 95 SER A C 1
ATOM 794 O O . SER A 1 95 ? -15.056 -6.983 4.137 1.00 86.88 95 SER A O 1
ATOM 796 N N . SER A 1 96 ? -12.923 -6.618 3.561 1.00 91.31 96 SER A N 1
ATOM 797 C CA . SER A 1 96 ? -12.575 -5.915 4.804 1.00 91.31 96 SER A CA 1
ATOM 798 C C . SER A 1 96 ? -12.990 -4.442 4.761 1.00 91.31 96 SER A C 1
ATOM 800 O O . SER A 1 96 ? -12.614 -3.705 3.839 1.00 91.31 96 SER A O 1
ATOM 802 N N . ALA A 1 97 ? -13.733 -3.998 5.778 1.00 94.56 97 ALA A N 1
ATOM 803 C CA . ALA A 1 97 ? -14.071 -2.594 5.995 1.00 94.56 97 ALA A CA 1
ATOM 804 C C . ALA A 1 97 ? -12.879 -1.834 6.610 1.00 94.56 97 ALA A C 1
ATOM 806 O O . ALA A 1 97 ? -12.665 -1.842 7.818 1.00 94.56 97 ALA A O 1
ATOM 807 N N . ILE A 1 98 ? -12.101 -1.139 5.778 1.00 95.44 98 ILE A N 1
ATOM 80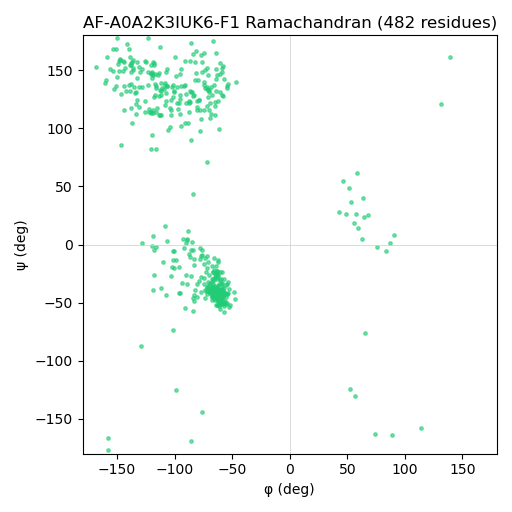8 C CA . ILE A 1 98 ? -10.857 -0.469 6.199 1.00 95.44 98 ILE A CA 1
ATOM 809 C C . ILE A 1 98 ? -11.146 0.789 7.020 1.00 95.44 98 ILE A C 1
ATOM 811 O O . ILE A 1 98 ? -10.475 1.081 8.010 1.00 95.44 98 ILE A O 1
ATOM 815 N N . ILE A 1 99 ? -12.083 1.606 6.537 1.00 97.31 99 ILE A N 1
ATOM 816 C CA . ILE A 1 99 ? -12.382 2.924 7.101 1.00 97.31 99 ILE A CA 1
ATOM 817 C C . ILE A 1 99 ? -13.888 3.084 7.127 1.00 97.31 99 ILE A C 1
ATOM 819 O O . ILE A 1 99 ? -14.515 3.156 6.073 1.00 97.31 99 ILE A O 1
ATOM 823 N N . VAL A 1 100 ? -14.444 3.229 8.320 1.00 98.06 100 VAL A N 1
ATOM 824 C CA . VAL A 1 100 ? -15.867 3.441 8.556 1.00 98.06 100 VAL A CA 1
ATOM 825 C C . VAL A 1 100 ? -16.052 4.780 9.248 1.00 98.06 100 VAL A C 1
ATOM 827 O O . VAL A 1 100 ? -15.620 4.986 10.380 1.00 98.06 100 VAL A O 1
ATOM 830 N N . LYS A 1 101 ? -16.679 5.727 8.557 1.00 98.00 101 LYS A N 1
ATOM 831 C CA . LYS A 1 101 ? -17.038 7.030 9.115 1.00 98.00 101 LYS A CA 1
ATOM 832 C C . LYS A 1 101 ? -18.479 6.976 9.588 1.00 98.00 101 LYS A C 1
ATOM 834 O O . LYS A 1 101 ? -19.373 6.776 8.774 1.00 98.00 101 LYS A O 1
ATOM 839 N N . VAL A 1 102 ? -18.694 7.236 10.866 1.00 98.12 102 VAL A N 1
ATOM 840 C CA . VAL A 1 102 ? -20.022 7.387 11.462 1.00 98.12 102 VAL A CA 1
ATOM 841 C C . VAL A 1 102 ? -20.284 8.875 11.632 1.00 98.12 102 VAL A C 1
ATOM 843 O O . VAL A 1 102 ? -19.442 9.588 12.184 1.00 98.12 102 VAL A O 1
ATOM 846 N N . LYS A 1 103 ? -21.411 9.362 11.118 1.00 97.38 103 LYS A N 1
ATOM 847 C CA . LYS A 1 103 ? -21.766 10.782 11.084 1.00 97.38 103 LYS A CA 1
ATOM 848 C C . LYS A 1 103 ? -23.092 11.011 11.791 1.00 97.38 103 LYS A C 1
ATOM 850 O O . LYS A 1 103 ? -24.039 10.268 11.573 1.00 97.38 103 LYS A O 1
ATOM 855 N N . ARG A 1 104 ? -23.166 12.074 12.590 1.00 95.75 104 ARG A N 1
ATOM 856 C CA . ARG A 1 104 ? -24.419 12.603 13.148 1.00 95.75 104 ARG A CA 1
ATOM 857 C C . ARG A 1 104 ? -24.326 14.117 13.209 1.00 95.75 104 ARG A C 1
ATOM 859 O O . ARG A 1 104 ? -23.482 14.661 13.928 1.00 95.75 104 ARG A O 1
ATOM 866 N N . SER A 1 105 ? -25.171 14.798 12.441 1.00 90.44 105 SER A N 1
ATOM 867 C CA . SER A 1 105 ? -25.090 16.253 12.257 1.00 90.44 105 SER A CA 1
ATOM 868 C C . SER A 1 105 ? -23.666 16.672 11.828 1.00 90.44 105 SER A C 1
ATOM 870 O O . SER A 1 105 ? -23.132 16.136 10.863 1.00 90.44 105 SER A O 1
ATOM 872 N N . ASN A 1 106 ? -23.003 17.580 12.554 1.00 89.56 106 ASN A N 1
ATOM 873 C CA . ASN A 1 106 ? -21.636 18.037 12.266 1.00 89.56 106 ASN A CA 1
ATOM 874 C C . ASN A 1 106 ? -20.524 17.187 12.920 1.00 89.56 106 ASN A C 1
ATOM 876 O O . ASN A 1 106 ? -19.367 17.614 12.977 1.00 89.56 106 ASN A O 1
ATOM 880 N N . ARG A 1 107 ? -20.857 16.013 13.467 1.00 95.69 107 ARG A N 1
ATOM 881 C CA . ARG A 1 107 ? -19.932 15.152 14.217 1.00 95.69 107 ARG A CA 1
ATOM 882 C C . ARG A 1 107 ? -19.569 13.939 13.379 1.00 95.69 107 ARG A C 1
ATOM 884 O O . ARG A 1 107 ? -20.436 13.337 12.754 1.00 95.69 107 ARG A O 1
ATOM 891 N N . ILE A 1 108 ? -18.285 13.588 13.385 1.00 97.56 108 ILE A N 1
ATOM 892 C CA . ILE A 1 108 ? -17.752 12.445 12.643 1.00 97.56 108 ILE A CA 1
ATOM 893 C C . ILE A 1 108 ? -16.821 11.658 13.557 1.00 97.56 108 ILE A C 1
ATOM 895 O O . ILE A 1 108 ? -15.906 12.238 14.141 1.00 97.56 108 ILE A O 1
ATOM 899 N N . TRP A 1 109 ? -17.014 10.348 13.626 1.00 98.31 109 TRP A N 1
ATOM 900 C CA . TRP A 1 109 ? -16.114 9.391 14.270 1.00 98.31 109 TRP A CA 1
ATOM 901 C C . TRP A 1 109 ? -15.624 8.404 13.211 1.00 98.31 109 TRP A C 1
ATOM 903 O O . TRP A 1 109 ? -16.344 8.120 12.253 1.00 98.31 109 TRP A O 1
ATOM 913 N N . CYS A 1 110 ? -14.383 7.934 13.317 1.00 98.31 110 CYS A N 1
ATOM 914 C CA . CYS A 1 110 ? -13.815 7.009 12.333 1.00 98.31 110 CYS A CA 1
ATOM 915 C C . CYS A 1 110 ? -13.403 5.703 13.005 1.00 98.31 110 CYS A C 1
ATOM 917 O O . CYS A 1 110 ? -12.433 5.712 13.755 1.00 98.31 110 CYS A O 1
ATOM 919 N N . PHE A 1 111 ? -14.058 4.599 12.672 1.00 98.50 111 PHE A N 1
ATOM 920 C CA . PHE A 1 111 ? -13.563 3.259 12.971 1.00 98.50 111 PHE A CA 1
ATOM 921 C C . PHE A 1 111 ? -12.619 2.830 11.847 1.00 98.50 111 PHE A C 1
ATOM 923 O O . PHE A 1 111 ? -12.913 3.038 10.667 1.00 98.50 111 PHE A O 1
ATOM 930 N N . CYS A 1 112 ? -11.443 2.333 12.204 1.00 98.25 112 CYS A N 1
ATOM 931 C CA . CYS A 1 112 ? -10.373 2.022 11.266 1.00 98.25 112 CYS A CA 1
ATOM 932 C C . CYS A 1 112 ? -9.802 0.636 11.563 1.00 98.25 112 CYS A C 1
ATOM 934 O O . CYS A 1 112 ? -9.647 0.262 12.723 1.00 98.25 112 CYS A O 1
ATOM 936 N N . ASP A 1 113 ? -9.435 -0.091 10.518 1.00 97.88 113 ASP A N 1
ATOM 937 C CA . ASP A 1 113 ? -8.734 -1.364 10.649 1.00 97.88 113 ASP A CA 1
ATOM 938 C C . ASP A 1 113 ? -7.214 -1.126 10.721 1.00 97.88 113 ASP A C 1
ATOM 940 O O . ASP A 1 113 ? -6.587 -0.668 9.757 1.00 97.88 113 ASP A O 1
ATOM 944 N N . SER A 1 114 ? -6.607 -1.425 11.872 1.00 97.62 114 SER A N 1
ATOM 945 C CA . SER A 1 114 ? -5.169 -1.234 12.102 1.00 97.62 114 SER A CA 1
ATOM 946 C C . SER A 1 114 ? -4.294 -2.262 11.383 1.00 97.62 114 SER A C 1
ATOM 948 O O . SER A 1 114 ? -3.090 -2.034 11.246 1.00 97.62 114 SER A O 1
ATOM 950 N N . TYR A 1 115 ? -4.867 -3.339 10.833 1.00 96.56 115 TYR A N 1
ATOM 951 C CA . TYR A 1 115 ? -4.130 -4.251 9.952 1.00 96.56 115 TYR A CA 1
ATOM 952 C C . TYR A 1 115 ? -3.536 -3.499 8.750 1.00 96.56 115 TYR A C 1
ATOM 954 O O . TYR A 1 115 ? -2.454 -3.818 8.262 1.00 96.56 115 TYR A O 1
ATOM 962 N N . TRP A 1 116 ? -4.180 -2.413 8.315 1.00 95.88 116 TRP A N 1
ATOM 963 C CA . TRP A 1 116 ? -3.685 -1.557 7.234 1.00 95.88 116 TRP A CA 1
ATOM 964 C C . TRP A 1 116 ? -2.568 -0.601 7.660 1.00 95.88 116 TRP A C 1
ATOM 966 O O . TRP A 1 116 ? -2.041 0.114 6.805 1.00 95.88 116 TRP A O 1
ATOM 976 N N . LEU A 1 117 ? -2.200 -0.579 8.944 1.00 96.81 117 LEU A N 1
ATOM 977 C CA . LEU A 1 117 ? -0.989 0.063 9.456 1.00 96.81 117 LEU A CA 1
ATOM 978 C C . LEU A 1 117 ? 0.163 -0.938 9.599 1.00 96.81 117 LEU A C 1
ATOM 980 O O . LEU A 1 117 ? 1.279 -0.598 9.216 1.00 96.81 117 LEU A O 1
ATOM 984 N N . PHE A 1 118 ? -0.105 -2.150 10.100 1.00 94.06 118 PHE A N 1
ATOM 985 C CA . PHE A 1 118 ? 0.950 -3.073 10.545 1.00 94.06 118 PHE A CA 1
ATOM 986 C C . PHE A 1 118 ? 1.061 -4.404 9.797 1.00 94.06 118 PHE A C 1
ATOM 988 O O . PHE A 1 118 ? 2.001 -5.130 10.079 1.00 94.06 118 PHE A O 1
ATOM 995 N N . ARG A 1 119 ? 0.159 -4.724 8.857 1.00 90.31 119 ARG A N 1
ATOM 996 C CA . ARG A 1 119 ? 0.230 -5.869 7.914 1.00 90.31 119 ARG A CA 1
ATOM 997 C C . ARG A 1 119 ? 0.696 -7.215 8.496 1.00 90.31 119 ARG A C 1
ATOM 999 O O . ARG A 1 119 ? 1.220 -8.049 7.769 1.00 90.31 119 ARG A O 1
ATOM 1006 N N . ASP A 1 120 ? 0.458 -7.433 9.778 1.00 92.81 120 ASP A N 1
ATOM 1007 C CA . ASP A 1 120 ? 0.928 -8.578 10.552 1.00 92.81 120 ASP A CA 1
ATOM 1008 C C . ASP A 1 120 ? -0.077 -8.845 11.676 1.00 92.81 120 ASP A C 1
ATOM 1010 O O . ASP A 1 120 ? -0.961 -8.020 11.906 1.00 92.81 120 ASP A O 1
ATOM 1014 N N . SER A 1 121 ? 0.039 -9.983 12.351 1.00 93.12 121 SER A N 1
ATOM 1015 C CA . SER A 1 121 ? -0.800 -10.347 13.489 1.00 93.12 121 SER A CA 1
ATOM 1016 C C . SER A 1 121 ? -0.472 -9.523 14.737 1.00 93.12 121 SER A C 1
ATOM 1018 O O . SER A 1 121 ? 0.676 -9.140 14.970 1.00 93.12 121 SER A O 1
ATOM 1020 N N . LEU A 1 122 ? -1.470 -9.325 15.603 1.00 93.56 122 LEU A N 1
ATOM 1021 C CA . LEU A 1 122 ? -1.279 -8.623 16.875 1.00 93.56 122 LEU A CA 1
ATOM 1022 C C . LEU A 1 122 ? -0.236 -9.301 17.775 1.00 93.56 122 LEU A C 1
ATOM 1024 O O . LEU A 1 122 ? 0.516 -8.614 18.456 1.00 93.56 122 LEU A O 1
ATOM 1028 N N . ALA A 1 123 ? -0.146 -10.634 17.737 1.00 92.31 123 ALA A N 1
ATOM 1029 C CA . ALA A 1 123 ? 0.863 -11.392 18.473 1.00 92.31 123 ALA A CA 1
ATOM 1030 C C . ALA A 1 123 ? 2.290 -11.057 18.014 1.00 92.31 123 ALA A C 1
ATOM 1032 O O . ALA A 1 123 ? 3.158 -10.800 18.845 1.00 92.31 123 ALA A O 1
ATOM 1033 N N . ASN A 1 124 ? 2.527 -11.001 16.699 1.00 92.88 124 ASN A N 1
ATOM 1034 C CA . ASN A 1 124 ? 3.834 -10.632 16.152 1.00 92.88 124 ASN A CA 1
ATOM 1035 C C . ASN A 1 124 ? 4.178 -9.170 16.455 1.00 92.88 124 ASN A C 1
ATOM 1037 O O . ASN A 1 124 ? 5.318 -8.870 16.806 1.00 92.88 124 ASN A O 1
ATOM 1041 N N . ILE A 1 125 ? 3.187 -8.273 16.392 1.00 94.69 125 ILE A N 1
ATOM 1042 C CA . ILE A 1 125 ? 3.344 -6.866 16.784 1.00 94.69 125 ILE A CA 1
ATOM 1043 C C . ILE A 1 125 ? 3.732 -6.765 18.264 1.00 94.69 125 ILE A C 1
ATOM 1045 O O . ILE A 1 125 ? 4.705 -6.089 18.590 1.00 94.69 125 ILE A O 1
ATOM 1049 N N . GLY A 1 126 ? 3.020 -7.468 19.149 1.00 94.00 126 GLY A N 1
ATOM 1050 C CA . GLY A 1 126 ? 3.331 -7.526 20.576 1.00 94.00 126 GLY A CA 1
ATOM 1051 C C . GLY A 1 126 ? 4.748 -8.032 20.822 1.00 94.00 126 GLY A C 1
ATOM 1052 O O . GLY A 1 126 ? 5.550 -7.330 21.438 1.00 94.00 126 GLY A O 1
ATOM 1053 N N . LYS A 1 127 ? 5.100 -9.186 20.245 1.00 93.50 127 LYS A N 1
ATOM 1054 C CA . LYS A 1 127 ? 6.443 -9.771 20.345 1.00 93.50 127 LYS A CA 1
ATOM 1055 C C . LYS A 1 127 ? 7.527 -8.792 19.894 1.00 93.50 127 LYS A C 1
ATOM 1057 O O . LYS A 1 127 ? 8.551 -8.667 20.561 1.00 93.50 127 LYS A O 1
ATOM 1062 N N . ALA A 1 128 ? 7.296 -8.065 18.801 1.00 92.69 128 ALA A N 1
ATOM 1063 C CA . ALA A 1 128 ? 8.242 -7.072 18.305 1.00 92.69 128 ALA A CA 1
ATOM 1064 C C . ALA A 1 128 ? 8.463 -5.901 19.271 1.00 92.69 128 ALA A C 1
ATOM 1066 O O . ALA A 1 128 ? 9.547 -5.323 19.288 1.00 92.69 128 ALA A O 1
ATOM 1067 N N . MET A 1 129 ? 7.462 -5.584 20.090 1.00 92.31 129 MET A N 1
ATOM 1068 C CA . MET A 1 129 ? 7.528 -4.571 21.143 1.00 92.31 129 MET A CA 1
ATOM 1069 C C . MET A 1 129 ? 8.009 -5.121 22.496 1.00 92.31 129 MET A C 1
ATOM 1071 O O . MET A 1 129 ? 7.996 -4.387 23.485 1.00 92.31 129 MET A O 1
ATOM 1075 N N . GLY A 1 130 ? 8.387 -6.403 22.574 1.00 91.44 130 GLY A N 1
ATOM 1076 C CA . GLY A 1 130 ? 8.710 -7.069 23.840 1.00 91.44 130 GLY A CA 1
ATOM 1077 C C . GLY A 1 130 ? 7.492 -7.259 24.751 1.00 91.44 130 GLY A C 1
ATOM 1078 O O . GLY A 1 130 ? 7.625 -7.293 25.972 1.00 91.44 130 GLY A O 1
ATOM 1079 N N . LEU A 1 131 ? 6.294 -7.321 24.168 1.00 90.06 131 LEU A N 1
ATOM 1080 C CA . LEU A 1 131 ? 5.033 -7.524 24.866 1.00 90.06 131 LEU A CA 1
ATOM 1081 C C . LEU A 1 131 ? 4.461 -8.889 24.499 1.00 90.06 131 LEU A C 1
ATOM 1083 O O . LEU A 1 131 ? 3.987 -9.093 23.384 1.00 90.06 131 LEU A O 1
ATOM 1087 N N . ASP A 1 132 ? 4.435 -9.809 25.456 1.00 86.12 132 ASP A N 1
ATOM 1088 C CA . ASP A 1 132 ? 3.777 -11.090 25.223 1.00 86.12 132 ASP A CA 1
ATOM 1089 C C . ASP A 1 132 ? 2.262 -10.901 25.152 1.00 86.12 132 ASP A C 1
ATOM 1091 O O . ASP A 1 132 ? 1.656 -10.244 26.011 1.00 86.12 132 ASP A O 1
ATOM 1095 N N . LYS A 1 133 ? 1.668 -11.472 24.104 1.00 83.25 133 LYS A N 1
ATOM 1096 C CA . LYS A 1 133 ? 0.232 -11.709 24.018 1.00 83.25 133 LYS A CA 1
ATOM 1097 C C . LYS A 1 133 ? -0.037 -13.062 24.681 1.00 83.25 133 LYS A C 1
ATOM 1099 O O . LYS A 1 133 ? 0.555 -14.062 24.290 1.00 83.25 133 LYS A O 1
ATOM 1104 N N . SER A 1 134 ? -0.893 -13.087 25.693 1.00 70.31 134 SER A N 1
ATOM 1105 C CA . SER A 1 134 ? -1.439 -14.328 26.253 1.00 70.31 134 SER A CA 1
ATOM 1106 C C . SER A 1 134 ? -2.644 -14.771 25.420 1.00 70.31 134 SER A C 1
ATOM 1108 O O . SER A 1 134 ? -3.148 -13.970 24.646 1.00 70.31 134 SER A O 1
ATOM 1110 N N . GLY A 1 135 ? -3.109 -16.020 25.528 1.00 66.31 135 GLY A N 1
ATOM 1111 C CA . GLY A 1 135 ? -4.392 -16.439 24.944 1.00 66.31 135 GLY A CA 1
ATOM 1112 C C . GLY A 1 135 ? -4.399 -17.821 24.279 1.00 66.31 135 GLY A C 1
ATOM 1113 O O . GLY A 1 135 ? -3.353 -18.352 23.904 1.00 66.31 135 GLY A O 1
ATOM 1114 N N . PRO A 1 136 ? -5.596 -18.403 24.081 1.00 55.34 136 PRO A N 1
ATOM 1115 C CA . PRO A 1 136 ? -5.776 -19.796 23.655 1.00 55.34 136 PRO A CA 1
ATOM 1116 C C . PRO A 1 136 ? -5.200 -20.092 22.265 1.00 55.34 136 PRO A C 1
ATOM 1118 O O . PRO A 1 136 ? -4.760 -21.207 22.007 1.00 55.34 136 PRO A O 1
ATOM 1121 N N . SER A 1 137 ? -5.167 -19.098 21.371 1.00 54.50 137 SER A N 1
ATOM 1122 C CA . SER A 1 137 ? -4.692 -19.260 19.992 1.00 54.50 137 SER A CA 1
ATOM 1123 C C . SER A 1 137 ? -3.168 -19.308 19.846 1.00 54.50 137 SER A C 1
ATOM 1125 O O . SER A 1 137 ? -2.687 -19.562 18.746 1.00 54.50 137 SER A O 1
ATOM 1127 N N . LEU A 1 138 ? -2.407 -18.999 20.903 1.00 54.66 138 LEU A N 1
ATOM 1128 C CA . LEU A 1 138 ? -0.939 -18.951 20.861 1.00 54.66 138 LEU A CA 1
ATOM 1129 C C . LEU A 1 138 ? -0.279 -20.173 21.502 1.00 54.66 138 LEU A C 1
ATOM 1131 O O . LEU A 1 138 ? 0.823 -20.537 21.104 1.00 54.66 138 LEU A O 1
ATOM 1135 N N . GLU A 1 139 ? -0.947 -20.815 22.462 1.00 50.19 139 GLU A N 1
ATOM 1136 C CA . GLU A 1 139 ? -0.359 -21.912 23.240 1.00 50.19 139 GLU A CA 1
ATOM 1137 C C . GLU A 1 139 ? -0.804 -23.303 22.767 1.00 50.19 139 GLU A C 1
ATOM 1139 O O . GLU A 1 139 ? -0.119 -24.289 23.034 1.00 50.19 139 GLU A O 1
ATOM 1144 N N . ILE A 1 140 ? -1.928 -23.414 22.048 1.00 53.97 140 ILE A N 1
ATOM 1145 C CA . ILE A 1 140 ? -2.500 -24.702 21.636 1.00 53.97 140 ILE A CA 1
ATOM 1146 C C . ILE A 1 140 ? -3.083 -24.553 20.227 1.00 53.97 140 ILE A C 1
ATOM 1148 O O . ILE A 1 140 ? -3.848 -23.626 19.965 1.00 53.97 140 ILE A O 1
ATOM 1152 N N . SER A 1 141 ? -2.772 -25.479 19.309 1.00 65.00 141 SER A N 1
ATOM 1153 C CA . SER A 1 141 ? -3.486 -25.580 18.028 1.00 65.00 141 SER A CA 1
ATOM 1154 C C . SER A 1 141 ? -4.897 -26.128 18.275 1.00 65.00 141 SER A C 1
ATOM 1156 O O . SER A 1 141 ? -5.192 -27.294 18.012 1.00 65.00 141 SER A O 1
ATOM 1158 N N . MET A 1 142 ? -5.751 -25.306 18.874 1.00 74.62 142 MET A N 1
ATOM 1159 C CA . MET A 1 142 ? -7.138 -25.654 19.138 1.00 74.62 142 MET A CA 1
ATOM 1160 C C . MET A 1 142 ? -7.881 -25.745 17.808 1.00 74.62 142 MET A C 1
ATOM 1162 O O . MET A 1 142 ? -7.741 -24.885 16.935 1.00 74.62 142 MET A O 1
ATOM 1166 N N . SER A 1 143 ? -8.689 -26.785 17.655 1.00 84.69 143 SER A N 1
ATOM 1167 C CA . SER A 1 143 ? -9.702 -26.828 16.608 1.00 84.69 143 SER A CA 1
ATOM 1168 C C . SER A 1 143 ? -10.698 -25.681 16.793 1.00 84.69 143 SER A C 1
ATOM 1170 O O . SER A 1 143 ? -10.916 -25.192 17.903 1.00 84.69 143 SER A O 1
ATOM 1172 N N . GLU A 1 144 ? -11.370 -25.277 15.714 1.00 82.62 144 GLU A N 1
ATOM 1173 C CA . GLU A 1 144 ? -12.359 -24.191 15.771 1.00 82.62 144 GLU A CA 1
ATOM 1174 C C . GLU A 1 144 ? -13.459 -24.428 16.823 1.00 82.62 144 GLU A C 1
ATOM 1176 O O . GLU A 1 144 ? -13.945 -23.487 17.451 1.00 82.62 144 GLU A O 1
ATOM 1181 N N . GLU A 1 145 ? -13.842 -25.688 17.040 1.00 87.12 145 GLU A N 1
ATOM 1182 C CA . GLU A 1 145 ? -14.856 -26.073 18.023 1.00 87.12 145 GLU A CA 1
ATOM 1183 C C . GLU A 1 145 ? -14.349 -25.939 19.466 1.00 87.12 145 GLU A C 1
ATOM 1185 O O . GLU A 1 145 ? -15.094 -25.522 20.355 1.00 87.12 145 GLU A O 1
ATOM 1190 N N . GLU A 1 146 ? -13.075 -26.244 19.710 1.00 87.75 146 GLU A N 1
ATOM 1191 C CA . GLU A 1 146 ? -12.441 -26.015 21.008 1.00 87.75 146 GLU A CA 1
ATOM 1192 C C . GLU A 1 146 ? -12.303 -24.517 21.283 1.00 87.75 146 GLU A C 1
ATOM 1194 O O . GLU A 1 146 ? -12.621 -24.072 22.386 1.00 87.75 146 GLU A O 1
ATOM 1199 N N . THR A 1 147 ? -11.905 -23.723 20.282 1.00 86.12 147 THR A N 1
ATOM 1200 C CA . THR A 1 147 ? -11.864 -22.257 20.392 1.00 86.12 147 THR A CA 1
ATOM 1201 C C . THR A 1 147 ? -13.246 -21.702 20.725 1.00 86.12 147 THR A C 1
ATOM 1203 O O . THR A 1 147 ? -13.377 -20.882 21.635 1.00 86.12 147 THR A O 1
ATOM 1206 N N . ARG A 1 148 ? -14.299 -22.186 20.054 1.00 89.25 148 ARG A N 1
ATOM 1207 C CA . ARG A 1 148 ? -15.681 -21.788 20.346 1.00 89.25 148 ARG A CA 1
ATOM 1208 C C . ARG A 1 148 ? -16.068 -22.092 21.791 1.00 89.25 148 ARG A C 1
ATOM 1210 O O . ARG A 1 148 ? -16.542 -21.196 22.486 1.00 89.25 148 ARG A O 1
ATOM 1217 N N . LYS A 1 149 ? -15.828 -23.322 22.256 1.00 89.94 149 LYS A N 1
ATOM 1218 C CA . LYS A 1 149 ? -16.121 -23.732 23.639 1.00 89.94 149 LYS A CA 1
ATOM 1219 C C . LYS A 1 149 ? -15.359 -22.895 24.660 1.00 89.94 149 LYS A C 1
ATOM 1221 O O . LYS A 1 149 ? -15.950 -22.483 25.652 1.00 89.94 149 LYS A O 1
ATOM 1226 N N . TRP A 1 150 ? -14.087 -22.596 24.398 1.00 90.31 150 TRP A N 1
ATOM 1227 C CA . TRP A 1 150 ? -13.287 -21.737 25.267 1.00 90.31 150 TRP A CA 1
ATOM 1228 C C . TRP A 1 150 ? -13.909 -20.347 25.398 1.00 90.31 150 TRP A C 1
ATOM 1230 O O . TRP A 1 150 ? -14.164 -19.899 26.515 1.00 90.31 150 TRP A O 1
ATOM 1240 N N . TYR A 1 151 ? -14.246 -19.704 24.274 1.00 91.00 151 TYR A N 1
ATOM 1241 C CA . TYR A 1 151 ? -14.912 -18.402 24.298 1.00 91.00 151 TYR A CA 1
ATOM 1242 C C . TYR A 1 151 ? -16.301 -18.461 24.924 1.00 91.00 151 TYR A C 1
ATOM 1244 O O . TYR A 1 151 ? -16.739 -17.456 25.460 1.00 91.00 151 TYR A O 1
ATOM 1252 N N . GLU A 1 152 ? -17.006 -19.589 24.911 1.00 92.38 152 GLU A N 1
ATOM 1253 C CA . GLU A 1 152 ? -18.290 -19.730 25.611 1.00 92.38 152 GLU A CA 1
ATOM 1254 C C . GLU A 1 152 ? -18.128 -19.818 27.129 1.00 92.38 152 GLU A C 1
ATOM 1256 O O . GLU A 1 152 ? -18.926 -19.228 27.860 1.00 92.38 152 GLU A O 1
ATOM 1261 N N . SER A 1 153 ? -17.105 -20.530 27.606 1.00 92.31 153 SER A N 1
ATOM 1262 C CA . SER A 1 153 ? -16.975 -20.890 29.019 1.00 92.31 153 SER A CA 1
ATOM 1263 C C . SER A 1 153 ? -15.979 -20.049 29.812 1.00 92.31 153 SER A C 1
ATOM 1265 O O . SER A 1 153 ? -16.051 -20.057 31.039 1.00 92.31 153 SER A O 1
ATOM 1267 N N . VAL A 1 154 ? -15.032 -19.356 29.164 1.00 92.38 154 VAL A N 1
ATOM 1268 C CA . VAL A 1 154 ? -13.954 -18.649 29.875 1.00 92.38 154 VAL A CA 1
ATOM 1269 C C . VAL A 1 154 ? -14.533 -17.609 30.852 1.00 92.38 154 VAL A C 1
ATOM 1271 O O . VAL A 1 154 ? -15.385 -16.809 30.449 1.00 92.38 154 VAL A O 1
ATOM 1274 N N . PRO A 1 155 ? -14.132 -17.602 32.136 1.00 94.75 155 PRO A N 1
ATOM 1275 C CA . PRO A 1 155 ? -14.579 -16.593 33.091 1.00 94.75 155 PRO A CA 1
ATOM 1276 C C . PRO A 1 155 ? -14.188 -15.174 32.668 1.00 94.75 155 PRO A C 1
ATOM 1278 O O . PRO A 1 155 ? -13.116 -14.956 32.102 1.00 94.75 155 PRO A O 1
ATOM 1281 N N . LEU A 1 156 ? -15.028 -14.187 32.995 1.00 94.88 156 LEU A N 1
ATOM 1282 C CA . LEU A 1 156 ? -14.730 -12.776 32.712 1.00 94.88 156 LEU A CA 1
ATOM 1283 C C . LEU A 1 156 ? -13.451 -12.294 33.413 1.00 94.88 156 LEU A C 1
ATOM 1285 O O . LEU A 1 156 ? -12.738 -11.472 32.857 1.00 94.88 156 LEU A O 1
ATOM 1289 N N . GLU A 1 157 ? -13.123 -12.85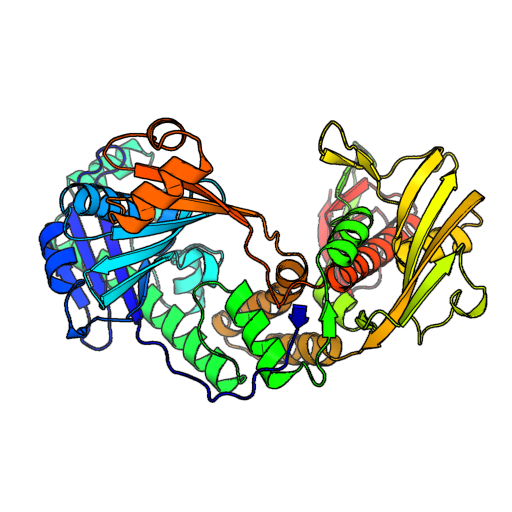2 34.581 1.00 95.00 157 GLU A N 1
ATOM 1290 C CA . GLU A 1 157 ? -11.884 -12.564 35.322 1.00 95.00 157 GLU A CA 1
ATOM 1291 C C . GLU A 1 157 ? -10.609 -12.910 34.535 1.00 95.00 157 GLU A C 1
ATOM 1293 O O . GLU A 1 157 ? -9.561 -12.327 34.786 1.00 95.00 157 GLU A O 1
ATOM 1298 N N . ILE A 1 158 ? -10.703 -13.826 33.564 1.00 93.25 158 ILE A N 1
ATOM 1299 C CA . ILE A 1 158 ? -9.609 -14.185 32.650 1.00 93.25 158 ILE A CA 1
ATOM 1300 C C . ILE A 1 158 ? -9.733 -13.404 31.337 1.00 93.25 158 ILE A C 1
ATOM 1302 O O . ILE A 1 158 ? -8.737 -12.912 30.808 1.00 93.25 158 ILE A O 1
ATOM 1306 N N . LEU A 1 159 ? -10.958 -13.268 30.818 1.00 93.56 159 LEU A N 1
ATOM 1307 C CA . LEU A 1 159 ? -11.209 -12.621 29.530 1.00 93.56 159 LEU A CA 1
ATOM 1308 C C . LEU A 1 159 ? -10.898 -11.116 29.554 1.00 93.56 159 LEU A C 1
ATOM 1310 O O . LEU A 1 159 ? -10.371 -10.591 28.580 1.00 93.56 159 LEU A O 1
ATOM 1314 N N . ILE A 1 160 ? -11.191 -10.428 30.663 1.00 96.12 160 ILE A N 1
ATOM 1315 C CA . ILE A 1 160 ? -10.969 -8.983 30.807 1.00 96.12 160 ILE A CA 1
ATOM 1316 C C . ILE A 1 160 ? -9.472 -8.629 30.737 1.00 96.12 160 ILE A C 1
ATOM 1318 O O . ILE A 1 160 ? -9.138 -7.791 29.900 1.00 96.12 160 ILE A O 1
ATOM 1322 N N . PRO A 1 161 ? -8.564 -9.254 31.520 1.00 95.19 161 PRO A N 1
ATOM 1323 C CA . PRO A 1 161 ? -7.125 -9.004 31.395 1.00 95.19 161 PRO A CA 1
ATOM 1324 C C . PRO A 1 161 ? -6.538 -9.393 30.034 1.00 95.19 161 PRO A C 1
ATOM 1326 O O . PRO A 1 161 ? -5.637 -8.717 29.541 1.00 95.19 161 PRO A O 1
ATOM 1329 N N . TYR A 1 162 ? -7.037 -10.471 29.416 1.00 93.62 162 TYR A N 1
ATOM 1330 C CA . TYR A 1 162 ? -6.627 -10.875 28.066 1.00 93.62 162 TYR A CA 1
ATOM 1331 C C . TYR A 1 162 ? -6.962 -9.785 27.036 1.00 93.62 162 TYR A C 1
ATOM 1333 O O . TYR A 1 162 ? -6.085 -9.316 26.312 1.00 93.62 162 TYR A O 1
ATOM 1341 N N . ASN A 1 163 ? -8.205 -9.311 27.044 1.00 96.00 163 ASN A N 1
ATOM 1342 C CA . ASN A 1 163 ? -8.664 -8.275 26.129 1.00 96.00 163 ASN A CA 1
ATOM 1343 C C . ASN A 1 163 ? -8.006 -6.905 26.398 1.00 96.00 163 ASN A C 1
ATOM 1345 O O . ASN A 1 163 ? -7.656 -6.174 25.468 1.00 96.00 163 ASN A O 1
ATOM 1349 N N . GLU A 1 164 ? -7.764 -6.572 27.672 1.00 97.00 164 GLU A N 1
ATOM 1350 C CA . GLU A 1 164 ? -6.983 -5.394 28.063 1.00 97.00 164 GLU A CA 1
ATOM 1351 C C . GLU A 1 164 ? -5.578 -5.436 27.467 1.00 97.00 164 GLU A C 1
ATOM 1353 O O . GLU A 1 164 ? -5.123 -4.437 26.905 1.00 97.00 164 GLU A O 1
ATOM 1358 N N . ARG A 1 165 ? -4.912 -6.594 27.542 1.00 95.62 165 ARG A N 1
ATOM 1359 C CA . ARG A 1 165 ? -3.568 -6.786 26.997 1.00 95.62 165 ARG A CA 1
ATOM 1360 C C . ARG A 1 165 ? -3.530 -6.598 25.482 1.00 95.62 165 ARG A C 1
ATOM 1362 O O . ARG A 1 165 ? -2.633 -5.919 24.981 1.00 95.62 165 ARG A O 1
ATOM 1369 N N . ASP A 1 166 ? -4.503 -7.145 24.763 1.00 95.75 166 ASP A N 1
ATOM 1370 C CA . ASP A 1 166 ? -4.619 -6.978 23.312 1.00 95.75 166 ASP A CA 1
ATOM 1371 C C . ASP A 1 166 ? -4.810 -5.507 22.922 1.00 95.75 166 ASP A C 1
ATOM 1373 O O . ASP A 1 166 ? -4.090 -4.973 22.065 1.00 95.75 166 ASP A O 1
ATOM 1377 N N . CYS A 1 167 ? -5.717 -4.810 23.609 1.00 97.88 167 CYS A N 1
ATOM 1378 C CA . CYS A 1 167 ? -5.918 -3.383 23.397 1.00 97.88 167 CYS A CA 1
ATOM 1379 C C . CYS A 1 167 ? -4.661 -2.571 23.759 1.00 97.88 167 CYS A C 1
ATOM 1381 O O . CYS A 1 167 ? -4.287 -1.642 23.042 1.00 97.88 167 CYS A O 1
ATOM 1383 N N . GLU A 1 168 ? -3.970 -2.912 24.845 1.00 97.69 168 GLU A N 1
ATOM 1384 C CA . GLU A 1 168 ? -2.738 -2.240 25.256 1.00 97.69 168 GLU A CA 1
ATOM 1385 C C . GLU A 1 168 ? -1.640 -2.369 24.189 1.00 97.69 168 GLU A C 1
ATOM 1387 O O . GLU A 1 168 ? -1.045 -1.355 23.802 1.00 97.69 168 GLU A O 1
ATOM 1392 N N . ILE A 1 169 ? -1.387 -3.587 23.693 1.00 97.44 169 ILE A N 1
ATOM 1393 C CA . ILE A 1 169 ? -0.399 -3.851 22.634 1.00 97.44 169 ILE A CA 1
ATOM 1394 C C . ILE A 1 169 ? -0.703 -2.971 21.423 1.00 97.44 169 ILE A C 1
ATOM 1396 O O . ILE A 1 169 ? 0.176 -2.252 20.935 1.00 97.44 169 ILE A O 1
ATOM 1400 N N . LEU A 1 170 ? -1.958 -2.971 20.964 1.00 98.12 170 LEU A N 1
ATOM 1401 C CA . LEU A 1 170 ? -2.341 -2.204 19.787 1.00 98.12 170 LEU A CA 1
ATOM 1402 C C . LEU A 1 170 ? -2.199 -0.692 20.008 1.00 98.12 170 LEU A C 1
ATOM 1404 O O . LEU A 1 170 ? -1.690 0.016 19.132 1.00 98.12 170 LEU A O 1
ATOM 1408 N N . TYR A 1 171 ? -2.629 -0.182 21.165 1.00 98.56 171 TYR A N 1
ATOM 1409 C CA . TYR A 1 171 ? -2.516 1.240 21.489 1.00 98.56 171 TYR A CA 1
ATOM 1410 C C . TYR A 1 171 ? -1.054 1.687 21.497 1.00 98.56 171 TYR A C 1
ATOM 1412 O O . TYR A 1 171 ? -0.713 2.684 20.853 1.00 98.56 171 TYR A O 1
ATOM 1420 N N . ARG A 1 172 ? -0.180 0.929 22.173 1.00 97.88 172 ARG A N 1
ATOM 1421 C CA . ARG A 1 172 ? 1.257 1.220 22.242 1.00 97.88 172 ARG A CA 1
ATOM 1422 C C . ARG A 1 172 ? 1.898 1.172 20.853 1.00 97.88 172 ARG A C 1
ATOM 1424 O O . ARG A 1 172 ? 2.679 2.068 20.535 1.00 97.88 172 ARG A O 1
ATOM 1431 N N . ALA A 1 173 ? 1.529 0.208 20.007 1.00 98.25 173 ALA A N 1
ATOM 1432 C CA . ALA A 1 173 ? 2.035 0.100 18.638 1.00 98.25 173 ALA A CA 1
ATOM 1433 C C . ALA A 1 173 ? 1.665 1.321 17.777 1.00 98.25 173 ALA A C 1
ATOM 1435 O O . ALA A 1 173 ? 2.528 1.919 17.130 1.00 98.25 173 ALA A O 1
ATOM 1436 N N . ILE A 1 174 ? 0.390 1.737 17.784 1.00 98.62 174 ILE A N 1
ATOM 1437 C CA . ILE A 1 174 ? -0.072 2.920 17.030 1.00 98.62 174 ILE A CA 1
ATOM 1438 C C . ILE A 1 174 ? 0.548 4.199 17.587 1.00 98.62 174 ILE A C 1
ATOM 1440 O O . ILE A 1 174 ? 0.924 5.079 16.810 1.00 98.62 174 ILE A O 1
ATOM 1444 N N . TYR A 1 175 ? 0.688 4.300 18.909 1.00 98.19 175 TYR A N 1
ATOM 1445 C CA . TYR A 1 175 ? 1.321 5.447 19.547 1.00 98.19 175 TYR A CA 1
ATOM 1446 C C . TYR A 1 175 ? 2.789 5.573 19.129 1.00 98.19 175 TYR A C 1
ATOM 1448 O O . TYR A 1 175 ? 3.186 6.616 18.614 1.00 98.19 175 TYR A O 1
ATOM 1456 N N . ALA A 1 176 ? 3.567 4.496 19.252 1.00 97.75 176 ALA A N 1
ATOM 1457 C CA . ALA A 1 176 ? 4.964 4.457 18.830 1.00 97.75 176 ALA A CA 1
ATOM 1458 C C . ALA A 1 176 ? 5.122 4.758 17.331 1.00 97.75 176 ALA A C 1
ATOM 1460 O O . ALA A 1 176 ? 6.012 5.513 16.940 1.00 97.75 176 ALA A O 1
ATOM 1461 N N . PHE A 1 177 ? 4.216 4.256 16.486 1.00 98.25 177 PHE A N 1
ATOM 1462 C CA . PHE A 1 177 ? 4.241 4.580 15.063 1.00 98.25 177 PHE A CA 1
ATOM 1463 C C . PHE A 1 177 ? 3.906 6.052 14.778 1.00 98.25 177 PHE A C 1
ATOM 1465 O O . PHE A 1 177 ? 4.510 6.662 13.894 1.00 98.25 177 PHE A O 1
ATOM 1472 N N . GLN A 1 178 ? 2.973 6.653 15.521 1.00 98.44 178 GLN A N 1
ATOM 1473 C CA . GLN A 1 178 ? 2.709 8.088 15.423 1.00 98.44 178 GLN A CA 1
ATOM 1474 C C . GLN A 1 178 ? 3.934 8.912 15.822 1.00 98.44 178 GLN A C 1
ATOM 1476 O O . GLN A 1 178 ? 4.263 9.851 15.100 1.00 98.44 178 GLN A O 1
ATOM 1481 N N . GLU A 1 179 ? 4.606 8.562 16.918 1.00 98.00 179 GLU A N 1
ATOM 1482 C CA . GLU A 1 179 ? 5.817 9.256 17.366 1.00 98.00 179 GLU A CA 1
ATOM 1483 C C . GLU A 1 179 ? 6.929 9.158 16.323 1.00 98.00 179 GLU A C 1
ATOM 1485 O O . GLU A 1 179 ? 7.478 10.188 15.932 1.00 98.00 179 GLU A O 1
ATOM 1490 N N . LEU A 1 180 ? 7.178 7.959 15.782 1.00 97.81 180 LEU A N 1
ATOM 1491 C CA . LEU A 1 180 ? 8.117 7.769 14.675 1.00 97.81 180 LEU A CA 1
ATOM 1492 C C . LEU A 1 180 ? 7.742 8.668 13.494 1.00 97.81 180 LEU A C 1
ATOM 1494 O O . LEU A 1 180 ? 8.565 9.434 13.010 1.00 97.81 180 LEU A O 1
ATOM 1498 N N . LEU A 1 181 ? 6.483 8.651 13.046 1.00 98.38 181 LEU A N 1
ATOM 1499 C CA . LEU A 1 181 ? 6.058 9.493 11.925 1.00 98.38 181 LEU A CA 1
ATOM 1500 C C . LEU A 1 181 ? 6.263 10.981 12.201 1.00 98.38 181 LEU A C 1
ATOM 1502 O O . LEU A 1 181 ? 6.630 11.708 11.283 1.00 98.38 181 LEU A O 1
ATOM 1506 N N . LEU A 1 182 ? 6.006 11.444 13.422 1.00 98.31 182 LEU A N 1
ATOM 1507 C CA . LEU A 1 182 ? 6.196 12.844 13.787 1.00 98.31 182 LEU A CA 1
ATOM 1508 C C . LEU A 1 182 ? 7.680 13.225 13.785 1.00 98.31 182 LEU A C 1
ATOM 1510 O O . LEU A 1 182 ? 8.020 14.258 13.207 1.00 98.31 182 LEU A O 1
ATOM 1514 N N . GLN A 1 183 ? 8.548 12.378 14.342 1.00 97.31 183 GLN A N 1
ATOM 1515 C CA . GLN A 1 183 ? 10.007 12.551 14.319 1.00 97.31 183 GLN A CA 1
ATOM 1516 C C . GLN A 1 183 ? 10.553 12.597 12.887 1.00 97.31 183 GLN A C 1
ATOM 1518 O O . GLN A 1 183 ? 11.402 13.424 12.569 1.00 97.31 183 GLN A O 1
ATOM 1523 N N . GLU A 1 184 ? 10.003 11.767 12.002 1.00 97.38 184 GLU A N 1
ATOM 1524 C CA . GLU A 1 184 ? 10.366 11.721 10.586 1.00 97.38 184 GLU A CA 1
ATOM 1525 C C . GLU A 1 184 ? 9.778 12.874 9.755 1.00 97.38 184 GLU A C 1
ATOM 1527 O O . GLU A 1 184 ? 10.054 12.955 8.566 1.00 97.38 184 GLU A O 1
ATOM 1532 N N . GLY A 1 185 ? 8.941 13.756 10.313 1.00 97.19 185 GLY A N 1
ATOM 1533 C CA . GLY A 1 185 ? 8.300 14.853 9.563 1.00 97.19 185 GLY A CA 1
ATOM 1534 C C . GLY A 1 185 ? 6.970 14.484 8.873 1.00 97.19 185 GLY A C 1
ATOM 1535 O O . GLY A 1 185 ? 6.325 15.319 8.220 1.00 97.19 185 GLY A O 1
ATOM 1536 N N . GLY A 1 186 ? 6.516 13.243 9.043 1.00 97.38 186 GLY A N 1
ATOM 1537 C CA . GLY A 1 186 ? 5.223 12.706 8.618 1.00 97.38 186 GLY A CA 1
ATOM 1538 C C . GLY A 1 186 ? 4.091 12.948 9.626 1.00 97.38 186 GLY A C 1
ATOM 1539 O O . GLY A 1 186 ? 4.202 13.736 10.561 1.00 97.38 186 GLY A O 1
ATOM 1540 N N . VAL A 1 187 ? 2.945 12.296 9.415 1.00 97.81 187 VAL A N 1
ATOM 1541 C CA . VAL A 1 187 ? 1.815 12.294 10.365 1.00 97.81 187 VAL A CA 1
ATOM 1542 C C . VAL A 1 187 ? 1.064 10.972 10.271 1.00 97.81 187 VAL A C 1
ATOM 1544 O O . VAL A 1 187 ? 0.961 10.399 9.182 1.00 97.81 187 VAL A O 1
ATOM 1547 N N . LEU A 1 188 ? 0.467 10.528 11.381 1.00 98.50 188 LEU A N 1
ATOM 1548 C CA . LEU A 1 188 ? -0.385 9.342 11.381 1.00 98.50 188 LEU A CA 1
ATOM 1549 C C . LEU A 1 188 ? -1.584 9.522 10.432 1.00 98.50 188 LEU A C 1
ATOM 1551 O O . LEU A 1 188 ? -2.309 10.530 10.453 1.00 98.50 188 LEU A O 1
ATOM 1555 N N . GLN A 1 189 ? -1.789 8.507 9.598 1.00 97.88 189 GLN A N 1
ATOM 1556 C CA . GLN A 1 189 ? -2.937 8.326 8.716 1.00 97.88 189 GLN A CA 1
ATOM 1557 C C . GLN A 1 189 ? -3.607 6.982 9.018 1.00 97.88 189 GLN A C 1
ATOM 1559 O O . GLN A 1 189 ? -3.154 6.227 9.865 1.00 97.88 189 GLN A O 1
ATOM 1564 N N . LYS A 1 190 ? -4.712 6.684 8.331 1.00 97.00 190 LYS A N 1
ATOM 1565 C CA . LYS A 1 190 ? -5.487 5.450 8.557 1.00 97.00 190 LYS A CA 1
ATOM 1566 C C . LYS A 1 190 ? -4.867 4.198 7.928 1.00 97.00 190 LYS A C 1
ATOM 1568 O O . LYS A 1 190 ? -5.327 3.103 8.199 1.00 97.00 190 LYS A O 1
ATOM 1573 N N . THR A 1 191 ? -3.879 4.362 7.047 1.00 96.88 191 THR A N 1
ATOM 1574 C CA . THR A 1 191 ? -3.176 3.256 6.381 1.00 96.88 191 THR A CA 1
ATOM 1575 C C . THR A 1 191 ? -1.702 3.606 6.222 1.00 96.88 191 THR A C 1
ATOM 1577 O O . THR A 1 191 ? -1.368 4.785 6.056 1.00 96.88 191 THR A O 1
ATOM 1580 N N . ILE A 1 192 ? -0.841 2.590 6.190 1.00 97.06 192 ILE A N 1
ATOM 1581 C CA . ILE A 1 192 ? 0.598 2.741 5.964 1.00 97.06 192 ILE A CA 1
ATOM 1582 C C . ILE A 1 192 ? 0.901 3.449 4.640 1.00 97.06 192 ILE A C 1
ATOM 1584 O O . ILE A 1 192 ? 1.731 4.352 4.604 1.00 97.06 192 ILE A O 1
ATOM 1588 N N . ALA A 1 193 ? 0.159 3.125 3.577 1.00 96.00 193 ALA A N 1
ATOM 1589 C CA . ALA A 1 193 ? 0.300 3.757 2.266 1.00 96.00 193 ALA A CA 1
ATOM 1590 C C . ALA A 1 193 ? 0.056 5.275 2.339 1.00 96.00 193 ALA A C 1
ATOM 1592 O O . ALA A 1 193 ? 0.794 6.073 1.761 1.00 96.00 193 ALA A O 1
ATOM 1593 N N . SER A 1 194 ? -0.962 5.696 3.097 1.00 96.69 194 SER A N 1
ATOM 1594 C CA . SER A 1 194 ? -1.230 7.116 3.334 1.00 96.69 194 SER A CA 1
ATOM 1595 C C . SER A 1 194 ? -0.186 7.768 4.247 1.00 96.69 194 SER A C 1
ATOM 1597 O O . SER A 1 194 ? 0.139 8.936 4.024 1.00 96.69 194 SER A O 1
ATOM 1599 N N . CYS A 1 195 ? 0.342 7.055 5.249 1.00 98.00 195 CYS A N 1
ATOM 1600 C CA . CYS A 1 195 ? 1.440 7.544 6.092 1.00 98.00 195 CYS A CA 1
ATOM 1601 C C . CYS A 1 195 ? 2.694 7.807 5.245 1.00 98.00 195 CYS A C 1
ATOM 1603 O O . CYS A 1 195 ? 3.189 8.932 5.240 1.00 98.00 195 CYS A O 1
ATOM 1605 N N . GLY A 1 196 ? 3.135 6.817 4.460 1.00 97.75 196 GLY A N 1
ATOM 1606 C CA . GLY A 1 196 ? 4.307 6.915 3.587 1.00 97.75 196 GLY A CA 1
ATOM 1607 C C . GLY A 1 196 ? 4.175 8.013 2.534 1.00 97.75 196 GLY A C 1
ATOM 1608 O O . GLY A 1 196 ? 5.061 8.851 2.409 1.00 97.75 196 GLY A O 1
ATOM 1609 N N . MET A 1 197 ? 3.028 8.102 1.850 1.00 97.88 197 MET A N 1
ATOM 1610 C CA . MET A 1 197 ? 2.773 9.178 0.881 1.00 97.88 197 MET A CA 1
ATOM 1611 C C . MET A 1 197 ? 2.763 10.565 1.535 1.00 97.88 197 MET A C 1
ATOM 1613 O O . MET A 1 197 ? 3.232 11.539 0.948 1.00 97.88 197 MET A O 1
ATOM 1617 N N . THR A 1 198 ? 2.239 10.680 2.759 1.00 97.56 198 THR A N 1
ATOM 1618 C CA . THR A 1 198 ? 2.264 11.959 3.477 1.00 97.56 198 THR A CA 1
ATOM 1619 C C . THR A 1 198 ? 3.685 12.330 3.892 1.00 97.56 198 THR A C 1
ATOM 1621 O O . THR A 1 198 ? 4.061 13.486 3.741 1.00 97.56 198 THR A O 1
ATOM 1624 N N . LEU A 1 199 ? 4.475 11.370 4.378 1.00 98.31 199 LEU A N 1
ATOM 1625 C CA . LEU A 1 199 ? 5.883 11.571 4.716 1.00 98.31 199 LEU A CA 1
ATOM 1626 C C . LEU A 1 199 ? 6.689 12.016 3.487 1.00 98.31 199 LEU A C 1
ATOM 1628 O O . LEU A 1 199 ? 7.315 13.074 3.522 1.00 98.31 199 LEU A O 1
ATOM 1632 N N . PHE A 1 200 ? 6.573 11.285 2.374 1.00 98.38 200 PHE A N 1
ATOM 1633 C CA . PHE A 1 200 ? 7.213 11.623 1.100 1.00 98.38 200 PHE A CA 1
ATOM 1634 C C . PHE A 1 200 ? 6.908 13.066 0.672 1.00 98.38 200 PHE A C 1
ATOM 1636 O O . PHE A 1 200 ? 7.816 13.867 0.465 1.00 98.38 200 PHE A O 1
ATOM 1643 N N . ARG A 1 201 ? 5.625 13.445 0.633 1.00 98.00 201 ARG A N 1
ATOM 1644 C CA . ARG A 1 201 ? 5.198 14.790 0.213 1.00 98.00 201 ARG A CA 1
ATOM 1645 C C . ARG A 1 201 ? 5.631 15.916 1.153 1.00 98.00 201 ARG A C 1
ATOM 1647 O O . ARG A 1 201 ? 5.625 17.070 0.742 1.00 98.00 201 ARG A O 1
ATOM 1654 N N . ARG A 1 202 ? 5.900 15.623 2.425 1.00 97.50 202 ARG A N 1
ATOM 1655 C CA . ARG A 1 202 ? 6.263 16.639 3.427 1.00 97.50 202 ARG A CA 1
ATOM 1656 C C . ARG A 1 202 ? 7.758 16.890 3.496 1.00 97.50 202 ARG A C 1
ATOM 1658 O O . ARG A 1 202 ? 8.142 18.004 3.819 1.00 97.50 202 ARG A O 1
ATOM 1665 N N . GLN A 1 203 ? 8.563 15.854 3.280 1.00 97.75 203 GLN A N 1
ATOM 1666 C CA . GLN A 1 203 ? 9.996 15.892 3.579 1.00 97.75 203 GLN A CA 1
ATOM 1667 C C . GLN A 1 203 ? 10.883 15.716 2.350 1.00 97.75 203 GLN A C 1
ATOM 1669 O O . GLN A 1 203 ? 12.009 16.196 2.353 1.00 97.75 203 GLN A O 1
ATOM 1674 N N . PHE A 1 204 ? 10.386 15.047 1.310 1.00 97.88 204 PHE A N 1
ATOM 1675 C CA . PHE A 1 204 ? 11.228 14.599 0.202 1.00 97.88 204 PHE A CA 1
ATOM 1676 C C . PHE A 1 204 ? 10.819 15.216 -1.131 1.00 97.88 204 PHE A C 1
ATOM 1678 O O . PHE A 1 204 ? 11.689 15.602 -1.899 1.00 97.88 204 PHE A O 1
ATOM 1685 N N . LEU A 1 205 ? 9.516 15.363 -1.396 1.00 97.56 205 LEU A N 1
ATOM 1686 C CA . LEU A 1 205 ? 9.031 15.986 -2.626 1.00 97.56 205 LEU A CA 1
ATOM 1687 C C . LEU A 1 205 ? 9.352 17.490 -2.636 1.00 97.56 205 LEU A C 1
ATOM 1689 O O . LEU A 1 205 ? 8.733 18.265 -1.902 1.00 97.56 205 LEU A O 1
ATOM 1693 N N . LYS A 1 206 ? 10.293 17.900 -3.488 1.00 95.88 206 LYS A N 1
ATOM 1694 C CA . LYS A 1 206 ? 10.800 19.278 -3.592 1.00 95.88 206 LYS A CA 1
ATOM 1695 C C . LYS A 1 206 ? 9.899 20.132 -4.473 1.00 95.88 206 LYS A C 1
ATOM 1697 O O . LYS A 1 206 ? 9.532 21.242 -4.095 1.00 95.88 206 LYS A O 1
ATOM 1702 N N . ASN A 1 207 ? 9.511 19.591 -5.625 1.00 95.00 207 ASN A N 1
ATOM 1703 C CA . ASN A 1 207 ? 8.699 20.279 -6.624 1.00 95.00 207 ASN A CA 1
ATOM 1704 C C . ASN A 1 207 ? 7.392 19.535 -6.886 1.00 95.00 207 ASN A C 1
ATOM 1706 O O . ASN A 1 207 ? 7.271 18.331 -6.680 1.00 95.00 207 ASN A O 1
ATOM 1710 N N . SER A 1 208 ? 6.386 20.277 -7.336 1.00 96.62 208 SER A N 1
ATOM 1711 C CA . SER A 1 208 ? 5.107 19.681 -7.710 1.00 96.62 208 SER A CA 1
ATOM 1712 C C . SER A 1 208 ? 5.213 18.948 -9.046 1.00 96.62 208 SER A C 1
ATOM 1714 O O . SER A 1 208 ? 5.810 19.490 -9.969 1.00 96.62 208 SER A O 1
ATOM 1716 N N . ILE A 1 209 ? 4.570 17.783 -9.162 1.00 96.75 209 ILE A N 1
ATOM 1717 C CA . ILE A 1 209 ? 4.497 17.002 -10.405 1.00 96.75 209 ILE A CA 1
ATOM 1718 C C . ILE A 1 209 ? 3.076 17.079 -10.972 1.00 96.75 209 ILE A C 1
ATOM 1720 O O . ILE A 1 209 ? 2.092 16.696 -10.325 1.00 96.75 209 ILE A O 1
ATOM 1724 N N . ARG A 1 210 ? 2.945 17.601 -12.188 1.00 95.38 210 ARG A N 1
ATOM 1725 C CA . ARG A 1 210 ? 1.702 17.695 -12.951 1.00 95.38 210 ARG A CA 1
ATOM 1726 C C . ARG A 1 210 ? 1.271 16.309 -13.402 1.00 95.38 210 ARG A C 1
ATOM 1728 O O . ARG A 1 210 ? 2.029 15.522 -13.956 1.00 95.38 210 ARG A O 1
ATOM 1735 N N . THR A 1 211 ? -0.005 16.019 -13.195 1.00 93.56 211 THR A N 1
ATOM 1736 C CA . THR A 1 211 ? -0.579 14.714 -13.512 1.00 93.56 211 THR A CA 1
ATOM 1737 C C . THR A 1 211 ? -2.014 14.861 -14.000 1.00 93.56 211 THR A C 1
ATOM 1739 O O . THR A 1 211 ? -2.749 15.790 -13.636 1.00 93.56 211 THR A O 1
ATOM 1742 N N . ASN A 1 212 ? -2.444 13.954 -14.866 1.00 92.12 212 ASN A N 1
ATOM 1743 C CA . ASN A 1 212 ? -3.810 13.923 -15.361 1.00 92.12 212 ASN A CA 1
ATOM 1744 C C . ASN A 1 212 ? -4.245 12.484 -15.635 1.00 92.12 212 ASN A C 1
ATOM 1746 O O . ASN A 1 212 ? -3.423 11.582 -15.772 1.00 92.12 212 ASN A O 1
ATOM 1750 N N . GLU A 1 213 ? -5.554 12.278 -15.680 1.00 91.50 213 GLU A N 1
ATOM 1751 C CA . GLU A 1 213 ? -6.141 10.956 -15.861 1.00 91.50 213 GLU A CA 1
ATOM 1752 C C . GLU A 1 213 ? -5.770 10.314 -17.200 1.00 91.50 213 GLU A C 1
ATOM 1754 O O . GLU A 1 213 ? -5.411 9.143 -17.212 1.00 91.50 213 GLU A O 1
ATOM 1759 N N . GLY A 1 214 ? -5.780 11.069 -18.303 1.00 93.06 214 GLY A N 1
ATOM 1760 C CA . GLY A 1 214 ? -5.435 10.538 -19.625 1.00 93.06 214 GLY A CA 1
ATOM 1761 C C . GLY A 1 214 ? -4.017 9.967 -19.671 1.00 93.06 214 GLY A C 1
ATOM 1762 O O . GLY A 1 214 ? -3.820 8.835 -20.107 1.00 93.06 214 GLY A O 1
ATOM 1763 N N . LEU A 1 215 ? -3.046 10.711 -19.135 1.00 94.94 215 LEU A N 1
ATOM 1764 C CA . LEU A 1 215 ? -1.666 10.253 -18.980 1.00 94.94 215 LEU A CA 1
ATOM 1765 C C . LEU A 1 215 ? -1.597 9.001 -18.104 1.00 94.94 215 LEU A C 1
ATOM 1767 O O . LEU A 1 215 ? -1.024 8.003 -18.518 1.00 94.94 215 LEU A O 1
ATOM 1771 N N . ASN A 1 216 ? -2.219 9.026 -16.923 1.00 95.81 216 ASN A N 1
ATOM 1772 C CA . ASN A 1 216 ? -2.197 7.885 -16.011 1.00 95.81 216 ASN A CA 1
ATOM 1773 C C . ASN A 1 216 ? -2.829 6.631 -16.631 1.00 95.81 216 ASN A C 1
ATOM 1775 O O . ASN A 1 216 ? -2.305 5.538 -16.440 1.00 95.81 216 ASN A O 1
ATOM 1779 N N . ASN A 1 217 ? -3.917 6.774 -17.389 1.00 93.69 217 ASN A N 1
ATOM 1780 C CA . ASN A 1 217 ? -4.583 5.667 -18.074 1.00 93.69 217 ASN A CA 1
ATOM 1781 C C . ASN A 1 217 ? -3.707 5.084 -19.188 1.00 93.69 217 ASN A C 1
ATOM 1783 O O . ASN A 1 217 ? -3.612 3.864 -19.301 1.00 93.69 217 ASN A O 1
ATOM 1787 N N . ILE A 1 218 ? -3.005 5.931 -19.946 1.00 94.56 218 ILE A N 1
ATOM 1788 C CA . ILE A 1 218 ? -1.983 5.493 -20.907 1.00 94.56 218 ILE A CA 1
ATOM 1789 C C . ILE A 1 218 ? -0.866 4.725 -20.190 1.00 94.56 218 ILE A C 1
ATOM 1791 O O . ILE A 1 218 ? -0.550 3.597 -20.560 1.00 94.56 218 ILE A O 1
ATOM 1795 N N . SER A 1 219 ? -0.312 5.293 -19.118 1.00 96.38 219 SER A N 1
ATOM 1796 C CA . SER A 1 219 ? 0.788 4.692 -18.359 1.00 96.38 219 SER A CA 1
ATOM 1797 C C . SER A 1 219 ? 0.405 3.384 -17.674 1.00 96.38 219 SER A C 1
ATOM 1799 O O . SER A 1 219 ? 1.269 2.540 -17.460 1.00 96.38 219 SER A O 1
ATOM 1801 N N . ARG A 1 220 ? -0.881 3.158 -17.371 1.00 94.69 220 ARG A N 1
ATOM 1802 C CA . ARG A 1 220 ? -1.359 1.851 -16.889 1.00 94.69 220 ARG A CA 1
ATOM 1803 C C . ARG A 1 220 ? -1.157 0.740 -17.916 1.00 94.69 220 ARG A C 1
ATOM 1805 O O . ARG A 1 220 ? -1.005 -0.405 -17.505 1.00 94.69 220 ARG A O 1
ATOM 1812 N N . GLY A 1 221 ? -1.118 1.075 -19.206 1.00 93.25 221 GLY A N 1
ATOM 1813 C CA . GLY A 1 221 ? -0.782 0.141 -20.278 1.00 93.25 221 GLY A CA 1
ATOM 1814 C C . GLY A 1 221 ? 0.665 -0.357 -20.240 1.00 93.25 221 GLY A C 1
ATOM 1815 O O . GLY A 1 221 ? 0.906 -1.442 -20.746 1.00 93.25 221 GLY A O 1
ATOM 1816 N N . ALA A 1 222 ? 1.577 0.401 -19.617 1.00 95.56 222 ALA A N 1
ATOM 1817 C CA . ALA A 1 222 ? 2.966 0.007 -19.346 1.00 95.56 222 ALA A CA 1
ATOM 1818 C C . ALA A 1 222 ? 3.183 -0.441 -17.886 1.00 95.56 222 ALA A C 1
ATOM 1820 O O . ALA A 1 222 ? 4.272 -0.861 -17.502 1.00 95.56 222 ALA A O 1
ATOM 1821 N N . TYR A 1 223 ? 2.162 -0.327 -17.027 1.00 96.12 223 TYR A N 1
ATOM 1822 C CA . TYR A 1 223 ? 2.278 -0.682 -15.617 1.00 96.12 223 TYR A CA 1
ATOM 1823 C C . TYR A 1 223 ? 2.013 -2.174 -15.409 1.00 96.12 223 TYR A C 1
ATOM 1825 O O . TYR A 1 223 ? 0.893 -2.633 -15.143 1.00 96.12 223 TYR A O 1
ATOM 1833 N N . HIS A 1 224 ? 3.093 -2.932 -15.495 1.00 94.31 224 HIS A N 1
ATOM 1834 C CA . HIS A 1 224 ? 3.143 -4.330 -15.102 1.00 94.31 224 HIS A CA 1
ATOM 1835 C C . HIS A 1 224 ? 3.741 -4.423 -13.699 1.00 94.31 224 HIS A C 1
ATOM 1837 O O . HIS A 1 224 ? 4.564 -3.598 -13.329 1.00 94.31 224 HIS A O 1
ATOM 1843 N N . ALA A 1 225 ? 3.281 -5.373 -12.886 1.00 85.25 225 ALA A N 1
ATOM 1844 C CA . ALA A 1 225 ? 3.873 -5.599 -11.568 1.00 85.25 225 ALA A CA 1
ATOM 1845 C C . ALA A 1 225 ? 5.216 -6.338 -11.744 1.00 85.25 225 ALA A C 1
ATOM 1847 O O . ALA A 1 225 ? 5.937 -6.098 -12.715 1.00 85.25 225 ALA A O 1
ATOM 1848 N N . SER A 1 226 ? 5.560 -7.239 -10.837 1.00 88.56 226 SER A N 1
ATOM 1849 C CA . SER A 1 226 ? 6.787 -8.023 -10.953 1.00 88.56 226 SER A CA 1
ATOM 1850 C C . SER A 1 226 ? 6.616 -9.284 -11.802 1.00 88.56 226 SER A C 1
ATOM 1852 O O . SER A 1 226 ? 5.504 -9.619 -12.225 1.00 88.56 226 SER A O 1
ATOM 1854 N N . ARG A 1 227 ? 7.731 -9.974 -12.061 1.00 92.75 227 ARG A N 1
ATOM 1855 C CA . ARG A 1 227 ? 7.765 -11.286 -12.712 1.00 92.75 227 ARG A CA 1
ATOM 1856 C C . ARG A 1 227 ? 7.509 -12.377 -11.677 1.00 92.75 227 ARG A C 1
ATOM 1858 O O . ARG A 1 227 ? 8.157 -12.393 -10.643 1.00 92.75 227 ARG A O 1
ATOM 1865 N N . VAL A 1 228 ? 6.557 -13.260 -11.960 1.00 93.06 228 VAL A N 1
ATOM 1866 C CA . VAL A 1 228 ? 6.331 -14.488 -11.189 1.00 93.06 228 VAL A CA 1
ATOM 1867 C C . VAL A 1 228 ? 6.165 -15.605 -12.196 1.00 93.06 228 VAL A C 1
ATOM 1869 O O . VAL A 1 228 ? 5.206 -15.590 -12.972 1.00 93.06 228 VAL A O 1
ATOM 1872 N N . GLU A 1 229 ? 7.113 -16.530 -12.235 1.00 92.69 229 GLU A N 1
ATOM 1873 C CA . GLU A 1 229 ? 7.160 -17.539 -13.285 1.00 92.69 229 GLU A CA 1
ATOM 1874 C C . GLU A 1 229 ? 7.845 -18.821 -12.818 1.00 92.69 229 GLU A C 1
ATOM 1876 O O . GLU A 1 229 ? 8.923 -18.800 -12.226 1.00 92.69 229 GLU A O 1
ATOM 1881 N N . VAL A 1 230 ? 7.209 -19.954 -13.122 1.00 93.44 230 VAL A N 1
ATOM 1882 C CA . VAL A 1 230 ? 7.833 -21.277 -13.045 1.00 93.44 230 VAL A CA 1
ATOM 1883 C C . VAL A 1 230 ? 8.487 -21.533 -14.396 1.00 93.44 230 VAL A C 1
ATOM 1885 O O . VAL A 1 230 ? 7.790 -21.812 -15.368 1.00 93.44 230 VAL A O 1
ATOM 1888 N N . ILE A 1 231 ? 9.812 -21.413 -14.447 1.00 92.62 231 ILE A N 1
ATOM 1889 C CA . ILE A 1 231 ? 10.610 -21.568 -15.672 1.00 92.62 231 ILE A CA 1
ATOM 1890 C C . ILE A 1 231 ? 10.870 -23.057 -15.934 1.00 92.62 231 ILE A C 1
ATOM 1892 O O . ILE A 1 231 ? 10.761 -23.532 -17.063 1.00 92.62 231 ILE A O 1
ATOM 1896 N N . SER A 1 232 ? 11.132 -23.822 -14.869 1.00 91.25 232 SER A N 1
ATOM 1897 C CA . SER A 1 232 ? 11.284 -25.275 -14.915 1.00 91.25 232 SER A CA 1
ATOM 1898 C C . SER A 1 232 ? 10.520 -25.949 -13.776 1.00 91.25 232 SER A C 1
ATOM 1900 O O . SER A 1 232 ? 10.600 -25.555 -12.615 1.00 91.25 232 SER A O 1
ATOM 1902 N N . HIS A 1 233 ? 9.802 -27.029 -14.098 1.00 88.25 233 HIS A N 1
ATOM 1903 C CA . HIS A 1 233 ? 9.090 -27.852 -13.112 1.00 88.25 233 HIS A CA 1
ATOM 1904 C C . HIS A 1 233 ? 10.005 -28.783 -12.305 1.00 88.25 233 HIS A C 1
ATOM 1906 O O . HIS A 1 233 ? 9.538 -29.438 -11.372 1.00 88.25 233 HIS A O 1
ATOM 1912 N N . ARG A 1 234 ? 11.284 -28.894 -12.677 1.00 87.69 234 ARG A N 1
ATOM 1913 C CA . ARG A 1 234 ? 12.275 -29.708 -11.970 1.00 87.69 234 ARG A CA 1
ATOM 1914 C C . ARG A 1 234 ? 13.384 -28.800 -11.471 1.00 87.69 234 ARG A C 1
ATOM 1916 O O . ARG A 1 234 ? 14.089 -28.218 -12.283 1.00 87.69 234 ARG A O 1
ATOM 1923 N N . CYS A 1 235 ? 13.516 -28.721 -10.154 1.00 87.56 235 CYS A N 1
ATOM 1924 C CA . CYS A 1 235 ? 14.526 -27.951 -9.443 1.00 87.56 235 CYS A CA 1
ATOM 1925 C C . CYS A 1 235 ? 15.156 -28.889 -8.408 1.00 87.56 235 CYS A C 1
ATOM 1927 O O . CYS A 1 235 ? 14.429 -29.442 -7.582 1.00 87.56 235 CYS A O 1
ATOM 1929 N N . VAL A 1 236 ? 16.458 -29.148 -8.526 1.00 85.31 236 VAL A N 1
ATOM 1930 C CA . VAL A 1 236 ? 17.222 -30.066 -7.663 1.00 85.31 236 VAL A CA 1
ATOM 1931 C C . VAL A 1 236 ? 18.607 -29.459 -7.474 1.00 85.31 236 VAL A C 1
ATOM 1933 O O . VAL A 1 236 ? 19.186 -29.015 -8.464 1.00 85.31 236 VAL A O 1
ATOM 1936 N N . ASN A 1 237 ? 19.143 -29.467 -6.251 1.00 90.94 237 ASN A N 1
ATOM 1937 C CA . ASN A 1 237 ? 20.441 -28.858 -5.921 1.00 90.94 237 ASN A CA 1
ATOM 1938 C C . ASN A 1 237 ? 20.583 -27.394 -6.397 1.00 90.94 237 ASN A C 1
ATOM 1940 O O . ASN A 1 237 ? 21.577 -27.034 -7.024 1.00 90.94 237 ASN A O 1
ATOM 1944 N N . ALA A 1 238 ? 19.584 -26.561 -6.115 1.00 94.75 238 ALA A N 1
ATOM 1945 C CA . ALA A 1 238 ? 19.569 -25.144 -6.475 1.00 94.75 238 ALA A CA 1
ATOM 1946 C C . ALA A 1 238 ? 19.648 -24.249 -5.231 1.00 94.75 238 ALA A C 1
ATOM 1948 O O . ALA A 1 238 ? 19.483 -24.697 -4.099 1.00 94.75 238 ALA A O 1
ATOM 1949 N N . LYS A 1 239 ? 19.853 -22.956 -5.436 1.00 96.25 239 LYS A N 1
ATOM 1950 C CA . LYS A 1 239 ? 19.874 -21.911 -4.413 1.00 96.25 239 LYS A CA 1
ATOM 1951 C C . LYS A 1 239 ? 18.789 -20.897 -4.726 1.00 96.25 239 LYS A C 1
ATOM 1953 O O . LYS A 1 239 ? 18.520 -20.609 -5.890 1.00 96.25 239 LYS A O 1
ATOM 1958 N N . TYR A 1 240 ? 18.158 -20.368 -3.684 1.00 96.50 240 TYR A N 1
ATOM 1959 C CA . TYR A 1 240 ? 17.205 -19.271 -3.794 1.00 96.50 240 TYR A CA 1
ATOM 1960 C C . TYR A 1 240 ? 17.856 -17.975 -3.321 1.00 96.50 240 TYR A C 1
ATOM 1962 O O . TYR A 1 240 ? 18.232 -17.852 -2.148 1.00 96.50 240 TYR A O 1
ATOM 1970 N N . PHE A 1 241 ? 17.965 -17.015 -4.232 1.00 97.50 241 PHE A N 1
ATOM 1971 C CA . PHE A 1 241 ? 18.459 -15.672 -3.961 1.00 97.50 241 PHE A CA 1
ATOM 1972 C C . PHE A 1 241 ? 17.306 -14.674 -3.978 1.00 97.50 241 PHE A C 1
ATOM 1974 O O . PHE A 1 241 ? 16.329 -14.864 -4.697 1.00 97.50 241 PHE A O 1
ATOM 1981 N N . ASP A 1 242 ? 17.436 -13.598 -3.209 1.00 97.25 242 ASP A N 1
ATOM 1982 C CA . ASP A 1 242 ? 16.462 -12.508 -3.139 1.00 97.25 242 ASP A CA 1
ATOM 1983 C C . ASP A 1 242 ? 17.188 -11.160 -3.072 1.00 97.25 242 ASP A C 1
ATOM 1985 O O . ASP A 1 242 ? 18.207 -11.014 -2.388 1.00 97.25 242 ASP A O 1
ATOM 1989 N N . ILE A 1 243 ? 16.697 -10.175 -3.821 1.00 96.44 243 ILE A N 1
ATOM 1990 C CA . ILE A 1 243 ? 17.279 -8.835 -3.886 1.00 96.44 243 ILE A CA 1
ATOM 1991 C C . ILE A 1 243 ? 16.857 -8.053 -2.643 1.00 96.44 243 ILE A C 1
ATOM 1993 O O . ILE A 1 243 ? 15.675 -7.819 -2.384 1.00 96.44 243 ILE A O 1
ATOM 1997 N N . ASN A 1 244 ? 17.831 -7.529 -1.903 1.00 94.88 244 ASN A N 1
ATOM 1998 C CA . ASN A 1 244 ? 17.578 -6.713 -0.725 1.00 94.88 244 ASN A CA 1
ATOM 1999 C C . ASN A 1 244 ? 16.788 -5.441 -1.070 1.00 94.88 244 ASN A C 1
ATOM 2001 O O . ASN A 1 244 ? 17.357 -4.415 -1.439 1.00 94.88 244 ASN A O 1
ATOM 2005 N N . SER A 1 245 ? 15.473 -5.475 -0.828 1.00 94.44 245 SER A N 1
ATOM 2006 C CA . SER A 1 245 ? 14.556 -4.341 -1.027 1.00 94.44 245 SER A CA 1
ATOM 2007 C C . SER A 1 245 ? 14.555 -3.825 -2.474 1.00 94.44 245 SER A C 1
ATOM 2009 O O . SER A 1 245 ? 14.846 -2.652 -2.717 1.00 94.44 245 SER A O 1
ATOM 2011 N N . SER A 1 246 ? 14.172 -4.691 -3.419 1.00 95.31 246 SER A N 1
ATOM 2012 C CA . SER A 1 246 ? 14.185 -4.406 -4.863 1.00 95.31 246 SER A CA 1
ATOM 2013 C C . SER A 1 246 ? 13.447 -3.118 -5.262 1.00 95.31 246 SER A C 1
ATOM 2015 O O . SER A 1 246 ? 14.061 -2.224 -5.842 1.00 95.31 246 SER A O 1
ATOM 2017 N N . PHE A 1 247 ? 12.173 -2.926 -4.879 1.00 96.25 247 PHE A N 1
ATOM 2018 C CA . PHE A 1 247 ? 11.467 -1.680 -5.235 1.00 96.25 247 PHE A CA 1
ATOM 2019 C C . PHE A 1 247 ? 12.104 -0.424 -4.619 1.00 96.25 247 PHE A C 1
ATOM 2021 O O . PHE A 1 247 ? 12.287 0.555 -5.346 1.00 96.25 247 PHE A O 1
ATOM 2028 N N . PRO A 1 248 ? 12.471 -0.400 -3.321 1.00 97.00 248 PRO A N 1
ATOM 2029 C CA . PRO A 1 248 ? 13.236 0.713 -2.758 1.00 97.00 248 PRO A CA 1
ATOM 2030 C C . PRO A 1 248 ? 14.562 0.978 -3.473 1.00 97.00 248 PRO A C 1
ATOM 2032 O O . PRO A 1 248 ? 14.911 2.140 -3.666 1.00 97.00 248 PRO A O 1
ATOM 2035 N N . PHE A 1 249 ? 15.275 -0.057 -3.920 1.00 97.38 249 PHE A N 1
ATOM 2036 C CA . PHE A 1 249 ? 16.471 0.119 -4.740 1.00 97.38 249 PHE A CA 1
ATOM 2037 C C . PHE A 1 249 ? 16.131 0.753 -6.095 1.00 97.38 249 PHE A C 1
ATOM 2039 O O . PHE A 1 249 ? 16.761 1.734 -6.489 1.00 97.38 249 PHE A O 1
ATOM 2046 N N . SER A 1 250 ? 15.078 0.298 -6.776 1.00 97.00 250 SER A N 1
ATOM 2047 C CA . SER A 1 250 ? 14.597 0.909 -8.022 1.00 97.00 250 SER A CA 1
ATOM 2048 C C . SER A 1 250 ? 14.161 2.369 -7.838 1.00 97.00 250 SER A C 1
ATOM 2050 O O . SER A 1 250 ? 14.388 3.189 -8.725 1.00 97.00 250 SER A O 1
ATOM 2052 N N . MET A 1 251 ? 13.617 2.738 -6.673 1.00 97.62 251 MET A N 1
ATOM 2053 C CA . MET A 1 251 ? 13.294 4.130 -6.322 1.00 97.62 251 MET A CA 1
ATOM 2054 C C . MET A 1 251 ? 14.530 5.040 -6.229 1.00 97.62 251 MET A C 1
ATOM 2056 O O . MET A 1 251 ? 14.370 6.256 -6.313 1.00 97.62 251 MET A O 1
ATOM 2060 N N . THR A 1 252 ? 15.742 4.485 -6.082 1.00 97.12 252 THR A N 1
ATOM 2061 C CA . THR A 1 252 ? 16.995 5.267 -6.071 1.00 97.12 252 THR A CA 1
ATOM 2062 C C . THR A 1 252 ? 17.426 5.761 -7.447 1.00 97.12 252 THR A C 1
ATOM 2064 O O . THR A 1 252 ? 18.263 6.656 -7.550 1.00 97.12 252 THR A O 1
ATOM 2067 N N . LYS A 1 253 ? 16.865 5.186 -8.513 1.00 95.75 253 LYS A N 1
ATOM 2068 C CA . LYS A 1 253 ? 17.143 5.593 -9.890 1.00 95.75 253 LYS A CA 1
ATOM 2069 C C . LYS A 1 253 ? 16.281 6.809 -10.262 1.00 95.75 253 LYS A C 1
ATOM 2071 O O . LYS A 1 253 ? 15.211 6.975 -9.669 1.00 95.75 253 LYS A O 1
ATOM 2076 N N . PRO A 1 254 ? 16.683 7.623 -11.258 1.00 95.44 254 PRO A N 1
ATOM 2077 C CA . PRO A 1 254 ? 15.884 8.760 -11.724 1.00 95.44 254 PRO A CA 1
ATOM 2078 C C . PRO A 1 254 ? 14.467 8.333 -12.101 1.00 95.44 254 PRO A C 1
ATOM 2080 O O . PRO A 1 254 ? 14.315 7.290 -12.712 1.00 95.44 254 PRO A O 1
ATOM 2083 N N . GLN A 1 255 ? 13.427 9.085 -11.751 1.00 96.75 255 GLN A N 1
ATOM 2084 C CA . GLN A 1 255 ? 12.026 8.713 -12.013 1.00 96.75 255 GLN A CA 1
ATOM 2085 C C . GLN A 1 255 ? 11.335 9.731 -12.932 1.00 96.75 255 GLN A C 1
ATOM 2087 O O . GLN A 1 255 ? 11.745 10.893 -12.941 1.00 96.75 255 GLN A O 1
ATOM 2092 N N . PRO A 1 256 ? 10.284 9.346 -13.685 1.00 96.94 256 PRO A N 1
ATOM 2093 C CA . PRO A 1 256 ? 9.560 10.268 -14.556 1.00 96.94 256 PRO A CA 1
ATOM 2094 C C . PRO A 1 256 ? 8.776 11.284 -13.719 1.00 96.94 256 PRO A C 1
ATOM 2096 O O . PRO A 1 256 ? 7.952 10.919 -12.881 1.00 96.94 256 PRO A O 1
ATOM 2099 N N . GLY A 1 257 ? 9.068 12.562 -13.931 1.00 96.12 257 GLY A N 1
ATOM 2100 C CA . GLY A 1 257 ? 8.400 13.705 -13.326 1.00 96.12 257 GLY A CA 1
ATOM 2101 C C . GLY A 1 257 ? 7.362 14.313 -14.267 1.00 96.12 257 GLY A C 1
ATOM 2102 O O . GLY A 1 257 ? 6.444 13.642 -14.736 1.00 96.12 257 GLY A O 1
ATOM 2103 N N . ASP A 1 258 ? 7.484 15.613 -14.535 1.00 95.50 258 ASP A N 1
ATOM 2104 C CA . ASP A 1 258 ? 6.551 16.319 -15.413 1.00 95.50 258 ASP A CA 1
ATOM 2105 C C . ASP A 1 258 ? 6.639 15.819 -16.857 1.00 95.50 258 ASP A C 1
ATOM 2107 O O . ASP A 1 258 ? 7.723 15.652 -17.413 1.00 95.50 258 ASP A O 1
ATOM 2111 N N . LEU A 1 259 ? 5.472 15.639 -17.484 1.00 96.25 259 LEU A N 1
ATOM 2112 C CA . LEU A 1 259 ? 5.382 15.426 -18.924 1.00 96.25 259 LEU A CA 1
ATOM 2113 C C . LEU A 1 259 ? 5.863 16.692 -19.647 1.00 96.25 259 LEU A C 1
ATOM 2115 O O . LEU A 1 259 ? 5.248 17.752 -19.514 1.00 96.25 259 LEU A O 1
ATOM 2119 N N . VAL A 1 260 ? 6.916 16.551 -20.443 1.00 95.62 260 VAL A N 1
ATOM 2120 C CA . VAL A 1 260 ? 7.510 17.621 -21.254 1.00 95.62 260 VAL A CA 1
ATOM 2121 C C . VAL A 1 260 ? 6.746 17.754 -22.559 1.00 95.62 260 VAL A C 1
ATOM 2123 O O . VAL A 1 260 ? 6.218 18.817 -22.881 1.00 95.62 260 VAL A O 1
ATOM 2126 N N . GLN A 1 261 ? 6.673 16.657 -23.313 1.00 95.62 261 GLN A N 1
ATOM 2127 C CA . GLN A 1 261 ? 6.14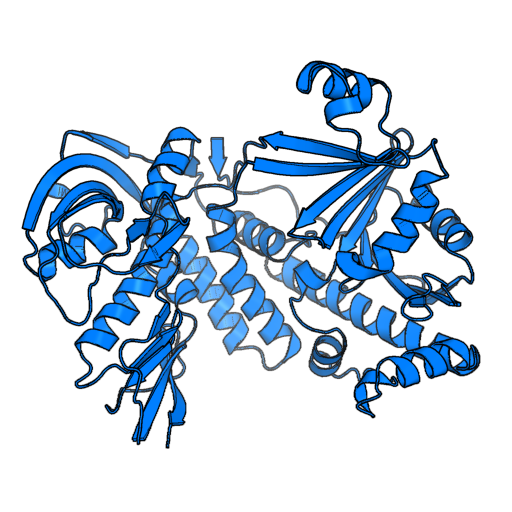2 16.662 -24.668 1.00 95.62 261 GLN A CA 1
ATOM 2128 C C . GLN A 1 261 ? 5.627 15.275 -25.071 1.00 95.62 261 GLN A C 1
ATOM 2130 O O . GLN A 1 261 ? 6.095 14.243 -24.595 1.00 95.62 261 GLN A O 1
ATOM 2135 N N . SER A 1 262 ? 4.629 15.255 -25.958 1.00 97.00 262 SER A N 1
ATOM 2136 C CA . SER A 1 262 ? 4.244 14.056 -26.709 1.00 97.00 262 SER A CA 1
ATOM 2137 C C . SER A 1 262 ? 4.811 14.137 -28.120 1.00 97.00 262 SER A C 1
ATOM 2139 O O . SER A 1 262 ? 4.707 15.187 -28.757 1.00 97.00 262 SER A O 1
ATOM 2141 N N . HIS A 1 263 ? 5.347 13.029 -28.613 1.00 97.44 263 HIS A N 1
ATOM 2142 C CA . HIS A 1 263 ? 5.927 12.927 -29.949 1.00 97.44 263 HIS A CA 1
ATOM 2143 C C . HIS A 1 263 ? 5.189 11.875 -30.769 1.00 97.44 263 HIS A C 1
ATOM 2145 O O . HIS A 1 263 ? 4.741 10.861 -30.233 1.00 97.44 263 HIS A O 1
ATOM 2151 N N . VAL A 1 264 ? 5.097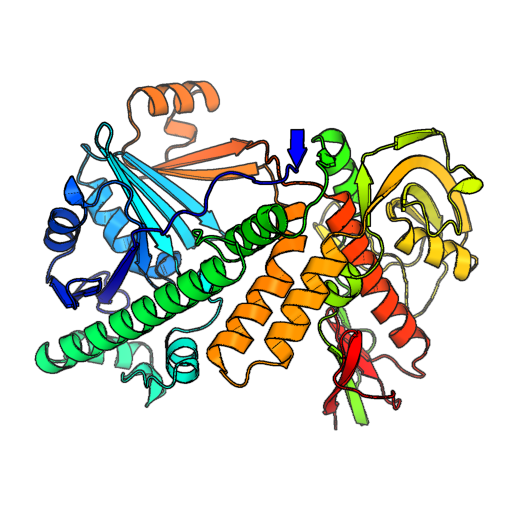 12.106 -32.076 1.00 97.12 264 VAL A N 1
ATOM 2152 C CA . VAL A 1 264 ? 4.820 11.034 -33.038 1.00 97.12 264 VAL A CA 1
ATOM 2153 C C . VAL A 1 264 ? 6.140 10.293 -33.253 1.00 97.12 264 VAL A C 1
ATOM 2155 O O . VAL A 1 264 ? 7.144 10.927 -33.573 1.00 97.12 264 VAL A O 1
ATOM 2158 N N . GLY A 1 265 ? 6.158 8.978 -33.033 1.00 96.62 265 GLY A N 1
ATOM 2159 C CA . GLY A 1 265 ? 7.400 8.198 -32.961 1.00 96.62 265 GLY A CA 1
ATOM 2160 C C . GLY A 1 265 ? 8.199 8.409 -31.663 1.00 96.62 265 GLY A C 1
ATOM 2161 O O . GLY A 1 265 ? 7.668 8.897 -30.661 1.00 96.62 265 GLY A O 1
ATOM 2162 N N . LEU A 1 266 ? 9.478 8.022 -31.684 1.00 96.25 266 LEU A N 1
ATOM 2163 C CA . LEU A 1 266 ? 10.445 8.188 -30.592 1.00 96.25 266 LEU A CA 1
ATOM 2164 C C . LEU A 1 266 ? 11.646 8.995 -31.110 1.00 96.25 266 LEU A C 1
ATOM 2166 O O . LEU A 1 266 ? 12.351 8.505 -31.987 1.00 96.25 266 LEU A O 1
ATOM 2170 N N . PRO A 1 267 ? 11.880 10.222 -30.615 1.00 94.56 267 PRO A N 1
ATOM 2171 C CA . PRO A 1 267 ? 13.069 10.987 -30.978 1.00 94.56 267 PRO A CA 1
ATOM 2172 C C . PRO A 1 267 ? 14.358 10.297 -30.511 1.00 94.56 267 PRO A C 1
ATOM 2174 O O . PRO A 1 267 ? 14.484 9.995 -29.325 1.00 94.56 267 PRO A O 1
ATOM 2177 N N . ASP A 1 268 ? 15.352 10.171 -31.394 1.00 91.81 268 ASP A N 1
ATOM 2178 C CA . ASP A 1 268 ? 16.641 9.518 -31.093 1.00 91.81 268 ASP A CA 1
ATOM 2179 C C . ASP A 1 268 ? 17.337 10.097 -29.852 1.00 91.81 268 ASP A C 1
ATOM 2181 O O . ASP A 1 268 ? 17.958 9.373 -29.085 1.00 91.81 268 ASP A O 1
ATOM 2185 N N . ARG A 1 269 ? 17.166 11.403 -29.590 1.00 92.56 269 ARG A N 1
ATOM 2186 C CA . ARG A 1 269 ? 17.732 12.089 -28.411 1.00 92.56 269 ARG A CA 1
ATOM 2187 C C . ARG A 1 269 ? 17.228 11.569 -27.056 1.00 92.56 269 ARG A C 1
ATOM 2189 O O . ARG A 1 269 ? 17.745 12.004 -26.023 1.00 92.56 269 ARG A O 1
ATOM 2196 N N . LEU A 1 270 ? 16.158 10.774 -27.050 1.00 90.50 270 LEU A N 1
ATOM 2197 C CA . LEU A 1 270 ? 15.611 10.148 -25.845 1.00 90.50 270 LEU A CA 1
ATOM 2198 C C . LEU A 1 270 ? 16.231 8.778 -25.578 1.00 90.50 270 LEU A C 1
ATOM 2200 O O . LEU A 1 270 ? 16.291 8.371 -24.424 1.00 90.50 270 LEU A O 1
ATOM 2204 N N . ILE A 1 271 ? 16.708 8.095 -26.617 1.00 87.62 271 ILE A N 1
ATOM 2205 C CA . ILE A 1 271 ? 17.321 6.773 -26.503 1.00 87.62 271 ILE A CA 1
ATOM 2206 C C . ILE A 1 271 ? 18.692 6.930 -25.836 1.00 87.62 271 ILE A C 1
ATOM 2208 O O . ILE A 1 271 ? 19.464 7.818 -26.202 1.00 87.62 271 ILE A O 1
ATOM 2212 N N . ASN A 1 272 ? 19.001 6.076 -24.855 1.00 76.75 272 ASN A N 1
ATOM 2213 C CA . ASN A 1 272 ? 20.264 6.089 -24.104 1.00 76.75 272 ASN A CA 1
ATOM 2214 C C . ASN A 1 272 ? 20.565 7.426 -23.395 1.00 76.75 272 ASN A C 1
ATOM 2216 O O . ASN A 1 272 ? 21.725 7.771 -23.156 1.00 76.75 272 ASN A O 1
ATOM 2220 N N . ASN A 1 273 ? 19.532 8.207 -23.061 1.00 81.19 273 ASN A N 1
ATOM 2221 C CA . ASN A 1 273 ? 19.684 9.483 -22.371 1.00 81.19 273 ASN A CA 1
ATOM 2222 C C . ASN A 1 273 ? 19.261 9.364 -20.907 1.00 81.19 273 ASN A C 1
ATOM 2224 O O . ASN A 1 273 ? 18.089 9.511 -20.573 1.00 81.19 273 ASN A O 1
ATOM 2228 N N . SER A 1 274 ? 20.237 9.192 -20.016 1.00 75.06 274 SER A N 1
ATOM 2229 C CA . SER A 1 274 ? 20.005 9.025 -18.574 1.00 75.06 274 SER A CA 1
ATOM 2230 C C . SER A 1 274 ? 19.343 10.225 -17.879 1.00 75.06 274 SER A C 1
ATOM 2232 O O . SER A 1 274 ? 18.840 10.085 -16.764 1.00 75.06 274 SER A O 1
ATOM 2234 N N . ASN A 1 275 ? 19.308 11.395 -18.526 1.00 81.50 275 ASN A N 1
ATOM 2235 C CA . ASN A 1 275 ? 18.645 12.600 -18.018 1.00 81.50 275 ASN A CA 1
ATOM 2236 C C . ASN A 1 275 ? 17.196 12.746 -18.504 1.00 81.50 275 ASN A C 1
ATOM 2238 O O . ASN A 1 275 ? 16.564 13.777 -18.261 1.00 81.50 275 ASN A O 1
ATOM 2242 N N . ARG A 1 276 ? 16.665 11.759 -19.224 1.00 83.88 276 ARG A N 1
ATOM 2243 C CA . ARG A 1 276 ? 15.288 11.744 -19.714 1.00 83.88 276 ARG A CA 1
ATOM 2244 C C . ARG A 1 276 ? 14.646 10.408 -19.381 1.00 83.88 276 ARG A C 1
ATOM 2246 O O . ARG A 1 276 ? 15.316 9.395 -19.247 1.00 83.88 276 ARG A O 1
ATOM 2253 N N . SER A 1 277 ? 13.329 10.427 -19.238 1.00 95.06 277 SER A N 1
ATOM 2254 C CA . SER A 1 277 ? 12.527 9.212 -19.162 1.00 95.06 277 SER A CA 1
ATOM 2255 C C . SER A 1 277 ? 11.406 9.309 -20.179 1.00 95.06 277 SER A C 1
ATOM 2257 O O . SER A 1 277 ? 10.964 10.411 -20.524 1.00 95.06 277 SER A O 1
ATOM 2259 N N . TYR A 1 278 ? 10.952 8.172 -20.691 1.00 97.25 278 TYR A N 1
ATOM 2260 C CA . TYR A 1 278 ? 9.867 8.143 -21.656 1.00 97.25 278 TYR A CA 1
ATOM 2261 C C . TYR A 1 278 ? 8.956 6.929 -21.487 1.00 97.25 278 TYR A C 1
ATOM 2263 O O . TYR A 1 278 ? 9.319 5.908 -20.910 1.00 97.25 278 TYR A O 1
ATOM 2271 N N . LEU A 1 279 ? 7.736 7.068 -21.999 1.00 97.94 279 LEU A N 1
ATOM 2272 C CA . LEU A 1 279 ? 6.858 5.947 -22.321 1.00 97.94 279 LEU A CA 1
ATOM 2273 C C . LEU A 1 279 ? 6.710 5.895 -23.833 1.00 97.94 279 LEU A C 1
ATOM 2275 O O . LEU A 1 279 ? 6.533 6.939 -24.461 1.00 97.94 279 LEU A O 1
ATOM 2279 N N . VAL A 1 280 ? 6.723 4.707 -24.421 1.00 97.81 280 VAL A N 1
ATOM 2280 C CA . VAL A 1 280 ? 6.629 4.536 -25.872 1.00 97.81 280 VAL A CA 1
ATOM 2281 C C . VAL A 1 280 ? 5.578 3.501 -26.226 1.00 97.81 280 VAL A C 1
ATOM 2283 O O . VAL A 1 280 ? 5.493 2.442 -25.612 1.00 97.81 280 VAL A O 1
ATOM 2286 N N . LYS A 1 281 ? 4.754 3.809 -27.224 1.00 98.25 281 LYS A N 1
ATOM 2287 C CA . LYS A 1 281 ? 3.834 2.852 -27.824 1.00 98.25 281 LYS A CA 1
ATOM 2288 C C . LYS A 1 281 ? 4.479 2.280 -29.072 1.00 98.25 281 LYS A C 1
ATOM 2290 O O . LYS A 1 281 ? 4.702 3.012 -30.039 1.00 98.25 281 LYS A O 1
ATOM 2295 N N . ALA A 1 282 ? 4.728 0.978 -29.074 1.00 97.88 282 ALA A N 1
ATOM 2296 C CA . ALA A 1 282 ? 5.382 0.302 -30.186 1.00 97.88 282 ALA A CA 1
ATOM 2297 C C . ALA A 1 282 ? 4.716 -1.040 -30.501 1.00 97.88 282 ALA A C 1
ATOM 2299 O O . ALA A 1 282 ? 4.078 -1.651 -29.642 1.00 97.88 282 ALA A O 1
ATOM 2300 N N . ASN A 1 283 ? 4.854 -1.477 -31.750 1.00 98.12 283 ASN A N 1
ATOM 2301 C CA . ASN A 1 283 ? 4.645 -2.858 -32.153 1.00 98.12 283 ASN A CA 1
ATOM 2302 C C . ASN A 1 283 ? 6.013 -3.535 -32.213 1.00 98.12 283 ASN A C 1
ATOM 2304 O O . ASN A 1 283 ? 6.899 -3.073 -32.935 1.00 98.12 283 ASN A O 1
ATOM 2308 N N . ILE A 1 284 ? 6.174 -4.605 -31.447 1.00 97.56 284 ILE A N 1
ATOM 2309 C CA . ILE A 1 284 ? 7.453 -5.290 -31.248 1.00 97.56 284 ILE A CA 1
ATOM 2310 C C . ILE A 1 284 ? 7.303 -6.764 -31.603 1.00 97.56 284 ILE A C 1
ATOM 2312 O O . ILE A 1 284 ? 6.189 -7.292 -31.567 1.00 97.56 284 ILE A O 1
ATOM 2316 N N . THR A 1 285 ? 8.412 -7.420 -31.925 1.00 97.44 285 THR A N 1
ATOM 2317 C CA . THR A 1 285 ? 8.493 -8.875 -32.048 1.00 97.44 285 THR A CA 1
ATOM 2318 C C . THR A 1 285 ? 9.614 -9.390 -31.159 1.00 97.44 285 THR A C 1
ATOM 2320 O O . THR A 1 285 ? 10.784 -9.126 -31.433 1.00 97.44 285 THR A O 1
ATOM 2323 N N . VAL A 1 286 ? 9.245 -10.150 -30.130 1.00 96.81 286 VAL A N 1
ATOM 2324 C CA . VAL A 1 286 ? 10.179 -10.929 -29.312 1.00 96.81 286 VAL A CA 1
ATOM 2325 C C . VAL A 1 286 ? 10.364 -12.293 -29.987 1.00 96.81 286 VAL A C 1
ATOM 2327 O O . VAL A 1 286 ? 9.358 -12.955 -30.268 1.00 96.81 286 VAL A O 1
ATOM 2330 N N . PRO A 1 287 ? 11.602 -12.698 -30.330 1.00 95.38 287 PRO A N 1
ATOM 2331 C CA . PRO A 1 287 ? 11.860 -14.001 -30.936 1.00 95.38 287 PRO A CA 1
ATOM 2332 C C . PRO A 1 287 ? 11.570 -15.134 -29.947 1.00 95.38 287 PRO A C 1
ATOM 2334 O O . PRO A 1 287 ? 11.253 -14.901 -28.786 1.00 95.38 287 PRO A O 1
ATOM 2337 N N . ASP A 1 288 ? 11.670 -16.378 -30.411 1.00 94.75 288 ASP A N 1
ATOM 2338 C CA . ASP A 1 288 ? 11.594 -17.507 -29.493 1.00 94.75 288 ASP A CA 1
ATOM 2339 C C . ASP A 1 288 ? 12.834 -17.526 -28.589 1.00 94.75 288 ASP A C 1
ATOM 2341 O O . ASP A 1 288 ? 13.953 -17.728 -29.065 1.00 94.75 288 ASP A O 1
ATOM 2345 N N . CYS A 1 289 ? 12.643 -17.266 -27.298 1.00 92.06 289 CYS A N 1
ATOM 2346 C CA . CYS A 1 289 ? 13.688 -17.317 -26.286 1.00 92.06 289 CYS A CA 1
ATOM 2347 C C . CYS A 1 289 ? 13.188 -18.003 -25.012 1.00 92.06 289 CYS A C 1
ATOM 2349 O O . CYS A 1 289 ? 11.986 -18.092 -24.748 1.00 92.06 289 CYS A O 1
ATOM 2351 N N . HIS A 1 290 ? 14.137 -18.520 -24.229 1.00 90.00 290 HIS A N 1
ATOM 2352 C CA . HIS A 1 290 ? 13.833 -19.236 -22.993 1.00 90.00 290 HIS A CA 1
ATOM 2353 C C . HIS A 1 290 ? 13.300 -18.298 -21.901 1.00 90.00 290 HIS A C 1
ATOM 2355 O O . HIS A 1 290 ? 12.349 -18.634 -21.202 1.00 90.00 290 HIS A O 1
ATOM 2361 N N . ILE A 1 291 ? 13.899 -17.110 -21.789 1.00 93.44 291 ILE A N 1
ATOM 2362 C CA . ILE A 1 291 ? 13.564 -16.084 -20.804 1.00 93.44 291 ILE A CA 1
ATOM 2363 C C . ILE A 1 291 ? 13.128 -14.835 -21.571 1.00 93.44 291 ILE A C 1
ATOM 2365 O O . ILE A 1 291 ? 13.954 -14.018 -21.962 1.00 93.44 291 ILE A O 1
ATOM 2369 N N . ALA A 1 292 ? 11.824 -14.669 -21.787 1.00 94.38 292 ALA A N 1
ATOM 2370 C CA . ALA A 1 292 ? 11.311 -13.460 -22.424 1.00 94.38 292 ALA A CA 1
ATOM 2371 C C . ALA A 1 292 ? 11.423 -12.251 -21.468 1.00 94.38 292 ALA A C 1
ATOM 2373 O O . ALA A 1 292 ? 11.033 -12.366 -20.299 1.00 94.38 292 ALA A O 1
ATOM 2374 N N . PRO A 1 293 ? 11.929 -11.087 -21.922 1.00 92.19 293 PRO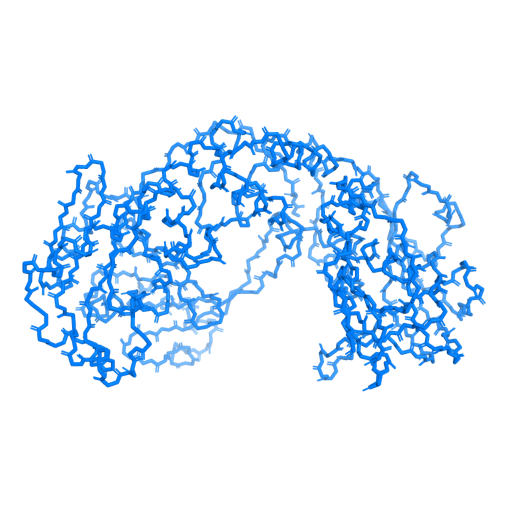 A N 1
ATOM 2375 C CA . PRO A 1 293 ? 12.103 -9.923 -21.052 1.00 92.19 293 PRO A CA 1
ATOM 2376 C C . PRO A 1 293 ? 10.816 -9.128 -20.835 1.00 92.19 293 PRO A C 1
ATOM 2378 O O . PRO A 1 293 ? 10.605 -8.547 -19.769 1.00 92.19 293 PRO A O 1
ATOM 2381 N N . ILE A 1 294 ? 9.950 -9.068 -21.851 1.00 94.94 294 ILE A N 1
ATOM 2382 C CA . ILE A 1 294 ? 8.897 -8.054 -21.895 1.00 94.94 294 ILE A CA 1
ATOM 2383 C C . ILE A 1 294 ? 7.573 -8.586 -21.347 1.00 94.94 294 ILE A C 1
ATOM 2385 O O . ILE A 1 294 ? 7.041 -9.574 -21.861 1.00 94.94 294 ILE A O 1
ATOM 2389 N N . PRO A 1 295 ? 6.981 -7.908 -20.348 1.00 94.62 295 PRO A N 1
ATOM 2390 C CA . PRO A 1 295 ? 5.687 -8.296 -19.823 1.00 94.62 295 PRO A CA 1
ATOM 2391 C C . PRO A 1 295 ? 4.555 -8.004 -20.816 1.00 94.62 295 PRO A C 1
ATOM 2393 O O . PRO A 1 295 ? 4.515 -6.977 -21.494 1.00 94.62 295 PRO A O 1
ATOM 2396 N N . TYR A 1 296 ? 3.547 -8.867 -20.806 1.00 93.06 296 TYR A N 1
ATOM 2397 C CA . TYR A 1 296 ? 2.289 -8.679 -21.511 1.00 93.06 296 TYR A CA 1
ATOM 2398 C C . TYR A 1 296 ? 1.116 -9.001 -20.591 1.00 93.06 296 TYR A C 1
ATOM 2400 O O . TYR A 1 296 ? 1.072 -10.044 -19.937 1.00 93.06 296 TYR A O 1
ATOM 2408 N N . ARG A 1 297 ? 0.134 -8.097 -20.540 1.00 91.62 297 ARG A N 1
ATOM 2409 C CA . ARG A 1 297 ? -1.121 -8.327 -19.822 1.00 91.62 297 ARG A CA 1
ATOM 2410 C C . ARG A 1 297 ? -2.220 -8.663 -20.815 1.00 91.62 297 ARG A C 1
ATOM 2412 O O . ARG A 1 297 ? -2.677 -7.786 -21.553 1.00 91.62 297 ARG A O 1
ATOM 2419 N N . ASP A 1 298 ? -2.674 -9.910 -20.777 1.00 88.94 298 ASP A N 1
ATOM 2420 C CA . ASP A 1 298 ? -3.794 -10.357 -21.594 1.00 88.94 298 ASP A CA 1
ATOM 2421 C C . ASP A 1 298 ? -5.072 -9.630 -21.165 1.00 88.94 298 ASP A C 1
ATOM 2423 O O . ASP A 1 298 ? -5.490 -9.687 -20.008 1.00 88.94 298 ASP A O 1
ATOM 2427 N N . GLN A 1 299 ? -5.704 -8.935 -22.107 1.00 85.81 299 GLN A N 1
ATOM 2428 C CA . GLN A 1 299 ? -6.856 -8.080 -21.814 1.00 85.81 299 GLN A CA 1
ATOM 2429 C C . GLN A 1 299 ? -8.121 -8.886 -21.482 1.00 85.81 299 GLN A C 1
ATOM 2431 O O . GLN A 1 299 ? -9.035 -8.357 -20.855 1.00 85.81 299 GLN A O 1
ATOM 2436 N N . ARG A 1 300 ? -8.188 -10.165 -21.880 1.00 87.19 300 ARG A N 1
ATOM 2437 C CA . ARG A 1 300 ? -9.358 -11.026 -21.646 1.00 87.19 300 ARG A CA 1
ATOM 2438 C C . ARG A 1 300 ? -9.352 -11.643 -20.252 1.00 87.19 300 ARG A C 1
ATOM 2440 O O . ARG A 1 300 ? -10.389 -11.712 -19.601 1.00 87.19 300 ARG A O 1
ATOM 2447 N N . THR A 1 301 ? -8.194 -12.117 -19.810 1.00 89.06 301 THR A N 1
ATOM 2448 C CA . THR A 1 301 ? -8.007 -12.826 -18.537 1.00 89.06 301 THR A CA 1
ATOM 2449 C C . THR A 1 301 ? -7.416 -11.937 -17.447 1.00 89.06 301 THR A C 1
ATOM 2451 O O . THR A 1 301 ? -7.423 -12.325 -16.279 1.00 89.06 301 THR A O 1
ATOM 2454 N N . ASN A 1 302 ? -6.897 -10.758 -17.811 1.00 85.69 302 ASN A N 1
ATOM 2455 C CA . ASN A 1 302 ? -6.161 -9.833 -16.946 1.00 85.69 302 ASN A CA 1
ATOM 2456 C C . ASN A 1 302 ? -4.881 -10.441 -16.325 1.00 85.69 302 ASN A C 1
ATOM 2458 O O . ASN A 1 302 ? -4.296 -9.872 -15.395 1.00 85.69 302 ASN A O 1
ATOM 2462 N N . ARG A 1 303 ? -4.427 -11.589 -16.845 1.00 88.44 303 ARG A N 1
ATOM 2463 C CA . ARG A 1 303 ? -3.212 -12.280 -16.405 1.00 88.44 303 ARG A CA 1
ATOM 2464 C C . ARG A 1 303 ? -1.972 -11.652 -17.037 1.00 88.44 303 ARG A C 1
ATOM 2466 O O . ARG A 1 303 ? -2.030 -11.110 -18.139 1.00 88.44 303 ARG A O 1
ATOM 2473 N N . LEU A 1 304 ? -0.875 -11.694 -16.289 1.00 91.00 304 LEU A N 1
ATOM 2474 C CA . LEU A 1 304 ? 0.439 -11.220 -16.706 1.00 91.00 304 LEU A CA 1
ATOM 2475 C C . LEU A 1 304 ? 1.264 -12.413 -17.192 1.00 91.00 304 LEU A C 1
ATOM 2477 O O . LEU A 1 304 ? 1.271 -13.445 -16.526 1.00 91.00 304 LEU A O 1
ATOM 2481 N N . PHE A 1 305 ? 1.947 -12.250 -18.318 1.00 90.94 305 PHE A N 1
ATOM 2482 C CA . PHE A 1 305 ? 2.834 -13.242 -18.922 1.00 90.94 305 PHE A CA 1
ATOM 2483 C C . PHE A 1 305 ? 4.085 -12.552 -19.468 1.00 90.94 305 PHE A C 1
ATOM 2485 O O . PHE A 1 305 ? 4.087 -11.330 -19.619 1.00 90.94 305 PHE A O 1
ATOM 2492 N N . PHE A 1 306 ? 5.098 -13.338 -19.823 1.00 94.25 306 PHE A N 1
ATOM 2493 C CA . PHE A 1 306 ? 6.289 -12.898 -20.549 1.00 94.25 306 PHE A CA 1
ATOM 2494 C C . PHE A 1 306 ? 6.364 -13.707 -21.853 1.00 94.25 306 PHE A C 1
ATOM 2496 O O . PHE A 1 306 ? 6.956 -14.782 -21.873 1.00 94.25 306 PHE A O 1
ATOM 2503 N N . PRO A 1 307 ? 5.631 -13.299 -22.905 1.00 93.31 307 PRO A N 1
ATOM 2504 C CA . PRO A 1 307 ? 5.481 -14.115 -24.103 1.00 93.31 307 PRO A CA 1
ATOM 2505 C C . PRO A 1 307 ? 6.551 -13.826 -25.162 1.00 93.31 307 PRO A C 1
ATOM 2507 O O . PRO A 1 307 ? 7.062 -12.712 -25.272 1.00 93.31 307 PRO A O 1
ATOM 2510 N N . ASN A 1 308 ? 6.758 -14.812 -26.033 1.00 94.94 308 ASN A N 1
ATOM 2511 C CA . ASN A 1 308 ? 7.390 -14.635 -27.341 1.00 94.94 308 ASN A CA 1
ATOM 2512 C C . ASN A 1 308 ? 6.316 -14.233 -28.373 1.00 94.94 308 ASN A C 1
ATOM 2514 O O . ASN A 1 308 ? 5.125 -14.511 -28.195 1.00 94.94 308 ASN A O 1
ATOM 2518 N N . GLY A 1 309 ? 6.715 -13.602 -29.478 1.00 95.94 309 GLY A N 1
ATOM 2519 C CA . GLY A 1 309 ? 5.829 -13.240 -30.589 1.00 95.94 309 GLY A CA 1
ATOM 2520 C C . GLY A 1 309 ? 5.652 -11.735 -30.790 1.00 95.94 309 GLY A C 1
ATOM 2521 O O . GLY A 1 309 ? 6.498 -10.937 -30.400 1.00 95.94 309 GLY A O 1
ATOM 2522 N N . THR A 1 310 ? 4.559 -11.342 -31.451 1.00 96.69 310 THR A N 1
ATOM 2523 C CA . THR A 1 310 ? 4.325 -9.958 -31.894 1.00 96.69 310 THR A CA 1
ATOM 2524 C C . THR A 1 310 ? 3.109 -9.340 -31.224 1.00 96.69 310 THR A C 1
ATOM 2526 O O . THR A 1 310 ? 2.008 -9.888 -31.297 1.00 96.69 310 THR A O 1
ATOM 2529 N N . TRP A 1 311 ? 3.273 -8.156 -30.637 1.00 95.75 311 TRP A N 1
ATOM 2530 C CA . TRP A 1 311 ? 2.162 -7.396 -30.064 1.00 95.75 311 TRP A CA 1
ATOM 2531 C C . TRP A 1 311 ? 2.435 -5.894 -30.045 1.00 95.75 311 TRP A C 1
ATOM 2533 O O . TRP A 1 311 ? 3.551 -5.429 -30.271 1.00 95.75 311 TRP A O 1
ATOM 2543 N N . THR A 1 312 ? 1.378 -5.128 -29.775 1.00 96.00 312 THR A N 1
ATOM 2544 C CA . THR A 1 312 ? 1.441 -3.679 -29.572 1.00 96.00 312 THR A CA 1
ATOM 2545 C C . THR A 1 312 ? 1.088 -3.355 -28.131 1.00 96.00 312 THR A C 1
ATOM 2547 O O . THR A 1 312 ? 0.023 -3.755 -27.658 1.00 96.00 312 THR A O 1
ATOM 2550 N N . ALA A 1 313 ? 1.941 -2.596 -27.452 1.00 95.69 313 ALA A N 1
ATOM 2551 C CA . ALA A 1 313 ? 1.688 -2.124 -26.095 1.00 95.69 313 ALA A CA 1
ATOM 2552 C C . ALA A 1 313 ? 2.378 -0.779 -25.835 1.00 95.69 313 ALA A C 1
ATOM 2554 O O . ALA A 1 313 ? 3.038 -0.218 -26.713 1.00 95.69 313 ALA A O 1
ATOM 2555 N N . TRP A 1 314 ? 2.154 -0.251 -24.633 1.00 97.25 314 TRP A N 1
ATOM 2556 C CA . TRP A 1 314 ? 2.964 0.818 -24.067 1.00 97.25 314 TRP A CA 1
ATOM 2557 C C . TRP A 1 314 ? 4.093 0.195 -23.252 1.00 97.25 314 TRP A C 1
ATOM 2559 O O . TRP A 1 314 ? 3.845 -0.716 -22.470 1.00 97.25 314 TRP A O 1
ATOM 2569 N N . PHE A 1 315 ? 5.296 0.726 -23.406 1.00 97.12 315 PHE A N 1
ATOM 2570 C CA . PHE A 1 315 ? 6.503 0.295 -22.712 1.00 97.12 315 PHE A CA 1
ATOM 2571 C C . PHE A 1 315 ? 7.101 1.479 -21.963 1.00 97.12 315 PHE A C 1
ATOM 2573 O O . PHE A 1 315 ? 6.958 2.629 -22.401 1.00 97.12 315 PHE A O 1
ATOM 2580 N N . THR A 1 316 ? 7.750 1.212 -20.833 1.00 97.31 316 THR A N 1
ATOM 2581 C CA . THR A 1 316 ? 8.644 2.204 -20.231 1.00 97.31 316 THR A CA 1
ATOM 2582 C C . THR A 1 316 ? 9.937 2.288 -21.032 1.00 97.31 316 THR A C 1
ATOM 2584 O O . THR A 1 316 ? 10.245 1.391 -21.812 1.00 97.31 316 THR A O 1
ATOM 2587 N N . ASP A 1 317 ? 10.704 3.349 -20.811 1.00 96.06 317 ASP A N 1
ATOM 2588 C CA . ASP A 1 317 ? 12.100 3.452 -21.242 1.00 96.06 317 ASP A CA 1
ATOM 2589 C C . ASP A 1 317 ? 12.904 2.195 -20.885 1.00 96.06 317 ASP A C 1
ATOM 2591 O O . ASP A 1 317 ? 13.513 1.615 -21.770 1.00 96.06 317 ASP A O 1
ATOM 2595 N N . VAL A 1 318 ? 12.789 1.698 -19.650 1.00 95.75 318 VAL A N 1
ATOM 2596 C CA . VAL A 1 318 ? 13.468 0.465 -19.201 1.00 95.75 318 VAL A CA 1
ATOM 2597 C C . VAL A 1 318 ? 13.111 -0.754 -20.065 1.00 95.75 318 VAL A C 1
ATOM 2599 O O . VAL A 1 318 ? 13.986 -1.353 -20.677 1.00 95.75 318 VAL A O 1
ATOM 2602 N N . ASP A 1 319 ? 11.819 -1.102 -20.177 1.00 95.94 319 ASP A N 1
ATOM 2603 C CA . ASP A 1 319 ? 11.390 -2.247 -20.993 1.00 95.94 319 ASP A CA 1
ATOM 2604 C C . ASP A 1 319 ? 11.815 -2.077 -22.472 1.00 95.94 319 ASP A C 1
ATOM 2606 O O . ASP A 1 319 ? 12.164 -3.047 -23.143 1.00 95.94 319 ASP A O 1
ATOM 2610 N N . PHE A 1 320 ? 11.788 -0.848 -23.000 1.00 95.50 320 PHE A N 1
ATOM 2611 C CA . PHE A 1 320 ? 12.157 -0.571 -24.389 1.00 95.50 320 PHE A CA 1
ATOM 2612 C C . PHE A 1 320 ? 13.671 -0.626 -24.633 1.00 95.50 320 PHE A C 1
ATOM 2614 O O . PHE A 1 320 ? 14.102 -1.071 -25.693 1.00 95.50 320 PHE A O 1
ATOM 2621 N N . GLU A 1 321 ? 14.488 -0.220 -23.666 1.00 94.06 321 GLU A N 1
ATOM 2622 C CA . GLU A 1 321 ? 15.949 -0.304 -23.750 1.00 94.06 321 GLU A CA 1
ATOM 2623 C C . GLU A 1 321 ? 16.438 -1.754 -23.706 1.00 94.06 321 GLU A C 1
ATOM 2625 O O . GLU A 1 321 ? 17.369 -2.087 -24.438 1.00 94.06 321 GLU A O 1
ATOM 2630 N N . ILE A 1 322 ? 15.754 -2.645 -22.977 1.00 94.12 322 ILE A N 1
ATOM 2631 C CA . ILE A 1 322 ? 16.022 -4.091 -23.048 1.00 94.12 322 ILE A CA 1
ATOM 2632 C C . ILE A 1 322 ? 15.807 -4.610 -24.477 1.00 94.12 322 ILE A C 1
ATOM 2634 O O . ILE A 1 322 ? 16.655 -5.322 -25.007 1.00 94.12 322 ILE A O 1
ATOM 2638 N N . LEU A 1 323 ? 14.720 -4.207 -25.148 1.00 93.81 323 LEU A N 1
ATOM 2639 C CA . LEU A 1 323 ? 14.475 -4.600 -26.544 1.00 93.81 323 LEU A CA 1
ATOM 2640 C C . LEU A 1 323 ? 15.599 -4.156 -27.486 1.00 93.81 323 LEU A C 1
ATOM 2642 O O . LEU A 1 323 ? 15.939 -4.887 -28.412 1.00 93.81 323 LEU A O 1
ATOM 2646 N N . LEU A 1 324 ? 16.155 -2.964 -27.258 1.00 92.94 324 LEU A N 1
ATOM 2647 C CA . LEU A 1 324 ? 17.271 -2.437 -28.043 1.00 92.94 324 LEU A CA 1
ATOM 2648 C C . LEU A 1 324 ? 18.583 -3.174 -27.738 1.00 92.94 324 LEU A C 1
ATOM 2650 O O . LEU A 1 324 ? 19.323 -3.488 -28.667 1.00 92.94 324 LEU A O 1
ATOM 2654 N N . LYS A 1 325 ? 18.865 -3.463 -26.460 1.00 91.56 325 LYS A N 1
ATOM 2655 C CA . LYS A 1 325 ? 20.053 -4.208 -25.999 1.00 91.56 325 LYS A CA 1
ATOM 2656 C C . LYS A 1 325 ? 20.108 -5.613 -26.602 1.00 91.56 325 LYS A C 1
ATOM 2658 O O . LYS A 1 325 ? 21.177 -6.058 -27.004 1.00 91.56 325 LYS A O 1
ATOM 2663 N N . GLU A 1 326 ? 18.959 -6.276 -26.685 1.00 90.75 326 GLU A N 1
ATOM 2664 C CA . GLU A 1 326 ? 18.818 -7.642 -27.202 1.00 90.75 326 GLU A CA 1
ATOM 2665 C C . GLU A 1 326 ? 18.673 -7.713 -28.739 1.00 90.75 326 GLU A C 1
ATOM 2667 O O . GLU A 1 326 ? 18.479 -8.795 -29.292 1.00 90.75 326 GLU A O 1
ATOM 2672 N N . ASP A 1 327 ? 18.736 -6.573 -29.443 1.00 90.12 327 ASP A N 1
ATOM 2673 C CA . ASP A 1 327 ? 18.513 -6.453 -30.896 1.00 90.12 327 ASP A CA 1
ATOM 2674 C C . ASP A 1 327 ? 17.167 -7.057 -31.358 1.00 90.12 327 ASP A C 1
ATOM 2676 O O . ASP A 1 327 ? 17.029 -7.668 -32.423 1.00 90.12 327 ASP A O 1
ATOM 2680 N N . TYR A 1 328 ? 16.129 -6.910 -30.527 1.00 93.50 328 TYR A N 1
ATOM 2681 C CA . TYR A 1 328 ? 14.791 -7.389 -30.856 1.00 93.50 328 TYR A CA 1
ATOM 2682 C C . TYR A 1 328 ? 14.103 -6.464 -31.855 1.00 93.50 328 TYR A C 1
ATOM 2684 O O . TYR A 1 328 ? 14.272 -5.243 -31.885 1.00 93.50 328 TYR A O 1
ATOM 2692 N N . ARG A 1 329 ? 13.253 -7.056 -32.695 1.00 94.00 329 ARG A N 1
ATOM 2693 C CA . ARG A 1 329 ? 12.657 -6.340 -33.819 1.00 94.00 329 ARG A CA 1
ATOM 2694 C C . ARG A 1 329 ? 11.573 -5.369 -33.352 1.00 94.00 329 ARG A C 1
ATOM 2696 O O . ARG A 1 329 ? 10.492 -5.774 -32.923 1.00 94.00 329 ARG A O 1
ATOM 2703 N N . ILE A 1 330 ? 11.812 -4.078 -33.567 1.00 96.88 330 ILE A N 1
ATOM 2704 C CA . ILE A 1 330 ? 10.808 -3.015 -33.433 1.00 96.88 330 ILE A CA 1
ATOM 2705 C C . ILE A 1 330 ? 10.140 -2.813 -34.797 1.00 96.88 330 ILE A C 1
ATOM 2707 O O . ILE A 1 330 ? 10.724 -2.244 -35.716 1.00 96.88 330 ILE A O 1
ATOM 2711 N N . ASN A 1 331 ? 8.908 -3.298 -34.955 1.00 97.25 331 ASN A N 1
ATOM 2712 C CA . ASN A 1 331 ? 8.195 -3.223 -36.234 1.00 97.25 331 ASN A CA 1
ATOM 2713 C C . ASN A 1 331 ? 7.714 -1.803 -36.538 1.00 97.25 331 ASN A C 1
ATOM 2715 O O . ASN A 1 331 ? 7.713 -1.380 -37.693 1.00 97.25 331 ASN A O 1
ATOM 2719 N N . MET A 1 332 ? 7.245 -1.091 -35.510 1.00 97.56 332 MET A N 1
ATOM 2720 C CA . MET A 1 332 ? 6.716 0.264 -35.643 1.00 97.56 332 MET A CA 1
ATOM 2721 C C . MET A 1 332 ? 6.706 0.980 -34.296 1.00 97.56 332 MET A C 1
ATOM 2723 O O . MET A 1 332 ? 6.286 0.405 -33.293 1.00 97.56 332 MET A O 1
ATOM 2727 N N . ILE A 1 333 ? 7.076 2.259 -34.293 1.00 98.06 333 ILE A N 1
ATOM 2728 C CA . ILE A 1 333 ? 6.886 3.159 -33.154 1.00 98.06 333 ILE A CA 1
ATOM 2729 C C . ILE A 1 333 ? 5.765 4.135 -33.506 1.00 98.06 333 ILE A C 1
ATOM 2731 O O . ILE A 1 333 ? 5.842 4.831 -34.516 1.00 98.06 333 ILE A O 1
ATOM 2735 N N . PHE A 1 334 ? 4.722 4.182 -32.679 1.00 98.19 334 PHE A N 1
ATOM 2736 C CA . PHE A 1 334 ? 3.543 5.011 -32.937 1.00 98.19 334 PHE A CA 1
ATOM 2737 C C . PHE A 1 334 ? 3.689 6.401 -32.315 1.00 98.19 334 PHE A C 1
ATOM 2739 O O . PHE A 1 334 ? 3.559 7.419 -32.991 1.00 98.19 334 PHE A O 1
ATOM 2746 N N . GLU A 1 335 ? 3.962 6.449 -31.015 1.00 97.94 335 GLU A N 1
ATOM 2747 C CA . GLU A 1 335 ? 4.090 7.690 -30.253 1.00 97.94 335 GLU A CA 1
ATOM 2748 C C . GLU A 1 335 ? 4.899 7.469 -28.976 1.00 97.94 335 GLU A C 1
ATOM 2750 O O . GLU A 1 335 ? 5.021 6.343 -28.487 1.00 97.94 335 GLU A O 1
ATOM 2755 N N . SER A 1 336 ? 5.405 8.562 -28.414 1.00 98.00 336 SER A N 1
ATOM 2756 C CA . SER A 1 336 ? 6.105 8.569 -27.134 1.00 98.00 336 SER A CA 1
ATOM 2757 C C . SER A 1 336 ? 5.711 9.764 -26.267 1.00 98.00 336 SER A C 1
ATOM 2759 O O . SER A 1 336 ? 5.257 10.807 -26.751 1.00 98.00 336 SER A O 1
ATOM 2761 N N . LYS A 1 337 ? 5.850 9.591 -24.953 1.00 97.81 337 LYS A N 1
ATOM 2762 C CA . LYS A 1 337 ? 5.645 10.606 -23.918 1.00 97.81 337 LYS A CA 1
ATOM 2763 C C . LYS A 1 337 ? 6.984 10.849 -23.239 1.00 97.81 337 LYS A C 1
ATOM 2765 O O . LYS A 1 337 ? 7.520 9.922 -22.648 1.00 97.81 337 LYS A O 1
ATOM 2770 N N . GLU A 1 338 ? 7.512 12.059 -23.337 1.00 97.25 338 GLU A N 1
ATOM 2771 C CA . GLU A 1 338 ? 8.782 12.456 -22.726 1.00 97.25 338 GLU A CA 1
ATOM 2772 C C . GLU A 1 338 ? 8.548 13.102 -21.362 1.00 97.25 338 GLU A C 1
ATOM 2774 O O . GLU A 1 338 ? 7.684 13.973 -21.228 1.00 97.25 338 GLU A O 1
ATOM 2779 N N . PHE A 1 339 ? 9.363 12.732 -20.379 1.00 97.19 339 PHE A N 1
ATOM 2780 C CA . PHE A 1 339 ? 9.314 13.257 -19.021 1.00 97.19 339 PHE A CA 1
ATOM 2781 C C . PHE A 1 339 ? 10.637 13.918 -18.631 1.00 97.19 339 PHE A C 1
ATOM 2783 O O . PHE A 1 339 ? 11.722 13.480 -19.031 1.00 97.19 339 PHE A O 1
ATOM 2790 N N . GLU A 1 340 ? 10.544 14.956 -17.803 1.00 95.19 340 GLU A N 1
ATOM 2791 C CA . GLU A 1 340 ? 11.666 15.365 -16.959 1.00 95.19 340 GLU A CA 1
ATOM 2792 C C . GLU A 1 340 ? 11.976 14.241 -15.970 1.00 95.19 340 GLU A C 1
ATOM 2794 O O . GLU A 1 340 ? 11.079 13.502 -15.561 1.00 95.19 340 GLU A O 1
ATOM 2799 N N . VAL A 1 341 ? 13.230 14.126 -15.547 1.00 94.19 341 VAL A N 1
ATOM 2800 C CA . VAL A 1 341 ? 13.607 13.202 -14.473 1.00 94.19 341 VAL A CA 1
ATOM 2801 C C . VAL A 1 341 ? 13.638 13.921 -13.129 1.00 94.19 341 VAL A C 1
ATOM 2803 O O . VAL A 1 341 ? 14.000 15.094 -13.040 1.00 94.19 341 VAL A O 1
ATOM 2806 N N . PHE A 1 342 ? 13.288 13.215 -12.057 1.00 94.44 342 PHE A N 1
ATOM 2807 C CA . PHE A 1 342 ? 13.489 13.692 -10.690 1.00 94.44 342 PHE A CA 1
ATOM 2808 C C . PHE A 1 342 ? 14.014 12.568 -9.790 1.00 94.44 342 PHE A C 1
ATOM 2810 O O . PHE A 1 342 ? 13.803 11.388 -10.062 1.00 94.44 342 PHE A O 1
ATOM 2817 N N . ASN A 1 343 ? 14.693 12.948 -8.706 1.00 95.56 343 ASN A N 1
ATOM 2818 C CA . ASN A 1 343 ? 15.404 12.017 -7.821 1.00 95.56 343 ASN A CA 1
ATOM 2819 C C . ASN A 1 343 ? 14.869 12.020 -6.379 1.00 95.56 343 ASN A C 1
ATOM 2821 O O . ASN A 1 343 ? 15.447 11.384 -5.508 1.00 95.56 343 ASN A O 1
ATOM 2825 N N . ASP A 1 344 ? 13.762 12.711 -6.094 1.00 96.94 344 ASP A N 1
ATOM 2826 C CA . ASP A 1 344 ? 13.272 12.881 -4.714 1.00 96.94 344 ASP A CA 1
ATOM 2827 C C . ASP A 1 344 ? 12.881 11.549 -4.042 1.00 96.94 344 ASP A C 1
ATOM 2829 O O . ASP A 1 344 ? 12.911 11.427 -2.817 1.00 96.94 344 ASP A O 1
ATOM 2833 N N . LEU A 1 345 ? 12.524 10.526 -4.829 1.00 97.19 345 LEU A N 1
ATOM 2834 C CA . LEU A 1 345 ? 12.262 9.180 -4.306 1.00 97.19 345 LEU A CA 1
ATOM 2835 C C . LEU A 1 345 ? 13.538 8.444 -3.882 1.00 97.19 345 LEU A C 1
ATOM 2837 O O . LEU A 1 345 ? 13.451 7.580 -3.009 1.00 97.19 345 LEU A O 1
ATOM 2841 N N . ALA A 1 346 ? 14.698 8.815 -4.430 1.00 97.19 346 ALA A N 1
ATOM 2842 C CA . ALA A 1 346 ? 15.982 8.269 -4.013 1.00 97.19 346 ALA A CA 1
ATOM 2843 C C . ALA A 1 346 ? 16.318 8.716 -2.592 1.00 97.19 346 ALA A C 1
ATOM 2845 O O . ALA A 1 346 ? 16.604 7.877 -1.738 1.00 97.19 346 ALA A O 1
ATOM 2846 N N . ASP A 1 347 ? 16.174 10.018 -2.318 1.00 97.00 347 ASP A N 1
ATOM 2847 C CA . ASP A 1 347 ? 16.371 10.588 -0.981 1.00 97.00 347 ASP A CA 1
ATOM 2848 C C . ASP A 1 347 ? 15.442 9.908 0.040 1.00 97.00 347 ASP A C 1
ATOM 2850 O O . ASP A 1 347 ? 15.874 9.541 1.135 1.00 97.00 347 ASP A O 1
ATOM 2854 N N . TYR A 1 348 ? 14.177 9.673 -0.335 1.00 98.00 348 TYR A N 1
ATOM 2855 C CA . TYR A 1 348 ? 13.215 8.933 0.487 1.00 98.00 348 TYR A CA 1
ATOM 2856 C C . TYR A 1 348 ? 13.664 7.496 0.771 1.00 98.00 348 TYR A C 1
ATOM 2858 O O . TYR A 1 348 ? 13.752 7.094 1.933 1.00 98.00 348 TYR A O 1
ATOM 2866 N N . ALA A 1 349 ? 13.948 6.716 -0.274 1.00 97.75 349 ALA A N 1
ATOM 2867 C CA . ALA A 1 349 ? 14.285 5.304 -0.139 1.00 97.75 349 ALA A CA 1
ATOM 2868 C C . ALA A 1 349 ? 15.566 5.107 0.683 1.00 97.75 349 ALA A C 1
ATOM 2870 O O . ALA A 1 349 ? 15.558 4.332 1.639 1.00 97.75 349 ALA A O 1
ATOM 2871 N N . LEU A 1 350 ? 16.625 5.863 0.379 1.00 97.62 350 LEU A N 1
ATOM 2872 C CA . LEU A 1 350 ? 17.908 5.779 1.080 1.00 97.62 350 LEU A CA 1
ATOM 2873 C C . LEU A 1 350 ? 17.790 6.208 2.545 1.00 97.62 350 LEU A C 1
ATOM 2875 O O . LEU A 1 350 ? 18.314 5.527 3.425 1.00 97.62 350 LEU A O 1
ATOM 2879 N N . THR A 1 351 ? 17.069 7.296 2.833 1.00 97.44 351 THR A N 1
ATOM 2880 C CA . THR A 1 351 ? 16.896 7.779 4.213 1.00 97.44 351 THR A CA 1
ATOM 2881 C C . THR A 1 351 ? 16.176 6.742 5.069 1.00 97.44 351 THR A C 1
ATOM 2883 O O . THR A 1 351 ? 16.641 6.399 6.156 1.00 97.44 351 THR A O 1
ATOM 2886 N N . ILE A 1 352 ? 15.060 6.206 4.573 1.00 97.69 352 ILE A N 1
ATOM 2887 C CA . ILE A 1 352 ? 14.263 5.221 5.311 1.00 97.69 352 ILE A CA 1
ATOM 2888 C C . ILE A 1 352 ? 15.002 3.881 5.429 1.00 97.69 352 ILE A C 1
ATOM 2890 O O . ILE A 1 352 ? 14.977 3.267 6.497 1.00 97.69 352 ILE A O 1
ATOM 2894 N N . TYR A 1 353 ? 15.702 3.445 4.378 1.00 97.25 353 TYR A N 1
ATOM 2895 C CA . TYR A 1 353 ? 16.531 2.238 4.412 1.00 97.25 353 TYR A CA 1
ATOM 2896 C C . TYR A 1 353 ? 17.658 2.352 5.448 1.00 97.25 353 TYR A C 1
ATOM 2898 O O . TYR A 1 353 ? 17.821 1.458 6.278 1.00 97.25 353 TYR A O 1
ATOM 2906 N N . ASN A 1 354 ? 18.381 3.474 5.472 1.00 96.81 354 ASN A N 1
ATOM 2907 C CA . ASN A 1 354 ? 19.462 3.694 6.432 1.00 96.81 354 ASN A CA 1
ATOM 2908 C C . ASN A 1 354 ? 18.945 3.710 7.874 1.00 96.81 354 ASN A C 1
ATOM 2910 O O . ASN A 1 354 ? 19.547 3.076 8.737 1.00 96.81 354 ASN A O 1
ATOM 2914 N N . LYS A 1 355 ? 17.789 4.337 8.129 1.00 96.94 355 LYS A N 1
ATOM 2915 C CA . LYS A 1 355 ? 17.146 4.316 9.455 1.00 96.94 355 LYS A CA 1
ATOM 2916 C C . LYS A 1 355 ? 16.694 2.918 9.873 1.00 96.94 355 LYS A C 1
ATOM 2918 O O . LYS A 1 355 ? 16.853 2.539 11.032 1.00 96.94 355 LYS A O 1
ATOM 2923 N N . ARG A 1 356 ? 16.182 2.119 8.930 1.00 96.19 356 ARG A N 1
ATOM 2924 C CA . ARG A 1 356 ? 15.875 0.698 9.154 1.00 96.19 356 ARG A CA 1
ATOM 2925 C C . ARG A 1 356 ? 17.126 -0.099 9.524 1.00 96.19 356 ARG A C 1
ATOM 2927 O O . ARG A 1 356 ? 17.047 -0.974 10.381 1.00 96.19 356 ARG A O 1
ATOM 2934 N N . LYS A 1 357 ? 18.245 0.167 8.849 1.00 94.69 357 LYS A N 1
ATOM 2935 C CA . LYS A 1 357 ? 19.520 -0.531 9.054 1.00 94.69 357 LYS A CA 1
ATOM 2936 C C . LYS A 1 357 ? 20.181 -0.143 10.377 1.00 94.69 357 LYS A C 1
ATOM 2938 O O . LYS A 1 357 ? 20.746 -1.005 11.035 1.00 94.69 357 LYS A O 1
ATOM 2943 N N . SER A 1 358 ? 20.091 1.127 10.775 1.00 94.94 358 SER A N 1
ATOM 2944 C CA . SER A 1 358 ? 20.762 1.660 11.966 1.00 94.94 358 SER A CA 1
ATOM 2945 C C . SER A 1 358 ? 20.020 1.417 13.279 1.00 94.94 358 SER A C 1
ATOM 2947 O O . SER A 1 358 ? 20.568 1.706 14.337 1.00 94.94 358 SER A O 1
ATOM 2949 N N . THR A 1 359 ? 18.754 0.993 13.239 1.00 95.06 359 THR A N 1
ATOM 2950 C CA . THR A 1 359 ? 17.965 0.774 14.455 1.00 95.06 359 THR A CA 1
ATOM 2951 C C . THR A 1 359 ? 18.101 -0.659 14.966 1.00 95.06 359 THR A C 1
ATOM 2953 O O . THR A 1 359 ? 17.884 -1.632 14.232 1.00 95.06 359 THR A O 1
ATOM 2956 N N . ASP A 1 360 ? 18.412 -0.786 16.255 1.00 93.19 360 ASP A N 1
ATOM 2957 C CA . ASP A 1 360 ? 18.428 -2.066 16.969 1.00 93.19 360 ASP A CA 1
ATOM 2958 C C . ASP A 1 360 ? 17.034 -2.479 17.462 1.00 93.19 360 ASP A C 1
ATOM 2960 O O . ASP A 1 360 ? 16.791 -3.659 17.717 1.00 93.19 360 ASP A O 1
ATOM 2964 N N . ASP A 1 361 ? 16.094 -1.530 17.530 1.00 94.44 361 ASP A N 1
ATOM 2965 C CA . ASP A 1 361 ? 14.708 -1.785 17.908 1.00 94.44 361 ASP A CA 1
ATOM 2966 C C . ASP A 1 361 ? 13.995 -2.565 16.792 1.00 94.44 361 ASP A C 1
ATOM 2968 O O . ASP A 1 361 ? 13.824 -2.100 15.656 1.00 94.44 361 ASP A O 1
ATOM 2972 N N . HIS A 1 362 ? 13.581 -3.788 17.125 1.00 93.25 362 HIS A N 1
ATOM 2973 C CA . HIS A 1 362 ? 12.946 -4.700 16.183 1.00 93.25 362 HIS A CA 1
ATOM 2974 C C . HIS A 1 362 ? 11.620 -4.150 15.639 1.00 93.25 362 HIS A C 1
ATOM 2976 O O . HIS A 1 362 ? 11.356 -4.265 14.438 1.00 93.25 362 HIS A O 1
ATOM 2982 N N . PHE A 1 363 ? 10.810 -3.510 16.484 1.00 94.06 363 PHE A N 1
ATOM 2983 C CA . PHE A 1 363 ? 9.550 -2.905 16.070 1.00 94.06 363 PHE A CA 1
ATOM 2984 C C . PHE A 1 363 ? 9.794 -1.717 15.136 1.00 94.06 363 PHE A C 1
ATOM 2986 O O . PHE A 1 363 ? 9.188 -1.642 14.064 1.00 94.06 363 PHE A O 1
ATOM 2993 N N . MET A 1 364 ? 10.748 -0.839 15.455 1.00 95.00 364 MET A N 1
ATOM 2994 C CA . MET A 1 364 ? 11.100 0.290 14.579 1.00 95.00 364 MET A CA 1
ATOM 2995 C C . MET A 1 364 ? 11.616 -0.182 13.217 1.00 95.00 364 MET A C 1
ATOM 2997 O O . MET A 1 364 ? 11.239 0.371 12.180 1.00 95.00 364 MET A O 1
ATOM 3001 N N . ARG A 1 365 ? 12.410 -1.258 13.184 1.00 95.12 365 ARG A N 1
ATOM 3002 C CA . ARG A 1 365 ? 12.878 -1.880 11.935 1.00 95.12 365 ARG A CA 1
ATOM 3003 C C . ARG A 1 365 ? 11.719 -2.350 11.050 1.00 95.12 365 ARG A C 1
ATOM 3005 O O . ARG A 1 365 ? 11.778 -2.185 9.826 1.00 95.12 365 ARG A O 1
ATOM 3012 N N . ILE A 1 366 ? 10.667 -2.913 11.647 1.00 94.38 366 ILE A N 1
ATOM 3013 C CA . ILE A 1 366 ? 9.435 -3.305 10.944 1.00 94.38 366 ILE A CA 1
ATOM 3014 C C . ILE A 1 366 ? 8.712 -2.064 10.401 1.00 94.38 366 ILE A C 1
ATOM 3016 O O . ILE A 1 366 ? 8.369 -2.027 9.217 1.00 94.38 366 ILE A O 1
ATOM 3020 N N . LEU A 1 367 ? 8.544 -1.017 11.214 1.00 95.44 367 LEU A N 1
ATOM 3021 C CA . LEU A 1 367 ? 7.873 0.218 10.791 1.00 95.44 367 LEU A CA 1
ATOM 3022 C C . LEU A 1 367 ? 8.583 0.897 9.615 1.00 95.44 367 LEU A C 1
ATOM 3024 O O . LEU A 1 367 ? 7.928 1.284 8.641 1.00 95.44 367 LEU A O 1
ATOM 3028 N N . TYR A 1 368 ? 9.914 0.989 9.646 1.00 97.06 368 TYR A N 1
ATOM 3029 C CA . TYR A 1 368 ? 10.669 1.518 8.511 1.00 97.06 368 TYR A CA 1
ATOM 3030 C C . TYR A 1 368 ? 10.550 0.622 7.273 1.00 97.06 368 TYR A C 1
ATOM 3032 O O . TYR A 1 368 ? 10.370 1.151 6.178 1.00 97.06 368 TYR A O 1
ATOM 3040 N N . LYS A 1 369 ? 10.559 -0.716 7.415 1.00 95.06 369 LYS A N 1
ATOM 3041 C CA . LYS A 1 369 ? 10.315 -1.644 6.287 1.00 95.06 369 LYS A CA 1
ATOM 3042 C C . LYS A 1 369 ? 8.967 -1.363 5.617 1.00 95.06 369 LYS A C 1
ATOM 3044 O O . LYS A 1 369 ? 8.872 -1.357 4.387 1.00 95.06 369 LYS A O 1
ATOM 3049 N N . TYR A 1 370 ? 7.933 -1.125 6.417 1.00 94.50 370 TYR A N 1
ATOM 3050 C CA . TYR A 1 370 ? 6.594 -0.814 5.929 1.00 94.50 370 TYR A CA 1
ATOM 3051 C C . TYR A 1 370 ? 6.517 0.542 5.237 1.00 94.50 370 TYR A C 1
ATOM 3053 O O . TYR A 1 370 ? 5.946 0.627 4.149 1.00 94.50 370 TYR A O 1
ATOM 3061 N N . LEU A 1 371 ? 7.117 1.586 5.815 1.00 96.69 371 LEU A N 1
ATOM 3062 C CA . LEU A 1 371 ? 7.172 2.907 5.188 1.00 96.69 371 LEU A CA 1
ATOM 3063 C C . LEU A 1 371 ? 7.908 2.856 3.851 1.00 96.69 371 LEU A C 1
ATOM 3065 O O . LEU A 1 371 ? 7.378 3.335 2.854 1.00 96.69 371 LEU A O 1
ATOM 3069 N N . MET A 1 372 ? 9.065 2.201 3.812 1.00 95.19 372 MET A N 1
ATOM 3070 C CA . MET A 1 372 ? 9.913 2.100 2.625 1.00 95.19 372 MET A CA 1
ATOM 3071 C C . MET A 1 372 ? 9.147 1.595 1.388 1.00 95.19 372 MET A C 1
ATOM 3073 O O . MET A 1 372 ? 9.324 2.117 0.293 1.00 95.19 372 MET A O 1
ATOM 3077 N N . ASN A 1 373 ? 8.226 0.642 1.572 1.00 92.88 373 ASN A N 1
ATOM 3078 C CA . ASN A 1 373 ? 7.425 0.048 0.495 1.00 92.88 373 ASN A CA 1
ATOM 3079 C C . ASN A 1 373 ? 6.075 0.751 0.239 1.00 92.88 373 ASN A C 1
ATOM 3081 O O . ASN A 1 373 ? 5.328 0.371 -0.662 1.00 92.88 373 ASN A O 1
ATOM 3085 N N . ALA A 1 374 ? 5.721 1.770 1.023 1.00 93.50 374 ALA A N 1
ATOM 3086 C CA . ALA A 1 374 ? 4.373 2.335 1.051 1.00 93.50 374 ALA A CA 1
ATOM 3087 C C . ALA A 1 374 ? 4.041 3.257 -0.138 1.00 93.50 374 ALA A C 1
ATOM 3089 O O . ALA A 1 374 ? 2.867 3.431 -0.479 1.00 93.50 374 ALA A O 1
ATOM 3090 N N . VAL A 1 375 ? 5.052 3.902 -0.731 1.00 95.56 375 VAL A N 1
ATOM 3091 C CA . VAL A 1 375 ? 4.855 5.047 -1.638 1.00 95.56 375 VAL A CA 1
ATOM 3092 C C . VAL A 1 375 ? 4.523 4.616 -3.063 1.00 95.56 375 VAL A C 1
ATOM 3094 O O . VAL A 1 375 ? 3.553 5.121 -3.632 1.00 95.56 375 VAL A O 1
ATOM 3097 N N . TYR A 1 376 ? 5.283 3.679 -3.641 1.00 94.31 376 TYR A N 1
ATOM 3098 C CA . TYR A 1 376 ? 5.190 3.379 -5.076 1.00 94.31 376 TYR A CA 1
ATOM 3099 C C . TYR A 1 376 ? 3.791 2.887 -5.480 1.00 94.31 376 TYR A C 1
ATOM 3101 O O . TYR A 1 376 ? 3.238 3.344 -6.479 1.00 94.31 376 TYR A O 1
ATOM 3109 N N . GLY A 1 377 ? 3.163 2.021 -4.677 1.00 93.88 377 GLY A N 1
ATOM 3110 C CA . GLY A 1 377 ? 1.817 1.518 -4.961 1.00 93.88 377 GLY A CA 1
ATOM 3111 C C . GLY A 1 377 ? 0.749 2.609 -4.851 1.00 93.88 377 GLY A C 1
ATOM 3112 O O . GLY A 1 377 ? -0.254 2.589 -5.566 1.00 93.88 377 GLY A O 1
ATOM 3113 N N . LYS A 1 378 ? 0.979 3.611 -3.994 1.00 95.56 378 LYS A N 1
ATOM 3114 C CA . LYS A 1 378 ? 0.068 4.744 -3.808 1.00 95.56 378 LYS A CA 1
ATOM 3115 C C . LYS A 1 378 ? 0.078 5.682 -5.019 1.00 95.56 378 LYS A C 1
ATOM 3117 O O . LYS A 1 378 ? -0.978 6.211 -5.360 1.00 95.56 378 LYS A O 1
ATOM 3122 N N . LEU A 1 379 ? 1.215 5.825 -5.706 1.00 96.88 379 LEU A N 1
ATOM 3123 C CA . LEU A 1 379 ? 1.347 6.597 -6.953 1.00 96.88 379 LEU A CA 1
ATOM 3124 C C . LEU A 1 379 ? 0.549 5.996 -8.126 1.00 96.88 379 LEU A C 1
ATOM 3126 O O . LEU A 1 379 ? 0.175 6.734 -9.033 1.00 96.88 379 LEU A O 1
ATOM 3130 N N . ALA A 1 380 ? 0.206 4.704 -8.083 1.00 96.00 380 ALA A N 1
ATOM 3131 C CA . ALA A 1 380 ? -0.634 4.036 -9.084 1.00 96.00 380 ALA A CA 1
ATOM 3132 C C . ALA A 1 380 ? -2.044 3.679 -8.584 1.00 96.00 380 ALA A C 1
ATOM 3134 O O . ALA A 1 380 ? -2.746 2.882 -9.220 1.00 96.00 380 ALA A O 1
ATOM 3135 N N . GLU A 1 381 ? -2.494 4.267 -7.472 1.00 94.56 381 GLU A N 1
ATOM 3136 C CA . GLU A 1 381 ? -3.815 4.003 -6.901 1.00 94.56 381 GLU A CA 1
ATOM 3137 C C . GLU A 1 381 ? -4.940 4.232 -7.928 1.00 94.56 381 GLU A C 1
ATOM 3139 O O . GLU A 1 381 ? -4.922 5.201 -8.686 1.00 94.56 381 GLU A O 1
ATOM 3144 N N . ARG A 1 382 ? -5.925 3.324 -7.983 1.00 91.12 382 ARG A N 1
ATOM 3145 C CA . ARG A 1 382 ? -7.102 3.489 -8.850 1.00 91.12 382 ARG A CA 1
ATOM 3146 C C . ARG A 1 382 ? -8.059 4.540 -8.291 1.00 91.12 382 ARG A C 1
ATOM 3148 O O . ARG A 1 382 ? -8.323 4.547 -7.082 1.00 91.12 382 ARG A O 1
ATOM 3155 N N . SER A 1 383 ? -8.572 5.379 -9.189 1.00 91.00 383 SER A N 1
ATOM 3156 C CA . SER A 1 383 ? -9.582 6.403 -8.908 1.00 91.00 383 SER A CA 1
ATOM 3157 C C . SER A 1 383 ? -10.972 5.800 -8.699 1.00 91.00 383 SER A C 1
ATOM 3159 O O . SER A 1 383 ? -11.755 6.365 -7.935 1.00 91.00 383 SER A O 1
ATOM 3161 N N . GLU A 1 384 ? -11.277 4.652 -9.322 1.00 91.31 384 GLU A N 1
ATOM 3162 C CA . GLU A 1 384 ? -12.522 3.934 -9.042 1.00 91.31 384 GLU A CA 1
ATOM 3163 C C . GLU A 1 384 ? -12.462 3.306 -7.647 1.00 91.31 384 GLU A C 1
ATOM 3165 O O . GLU A 1 384 ? -11.528 2.566 -7.311 1.00 91.31 384 GLU A O 1
ATOM 3170 N N . LYS A 1 385 ? -13.465 3.595 -6.822 1.00 90.56 385 LYS A N 1
ATOM 3171 C CA . LYS A 1 385 ? -13.636 3.023 -5.484 1.00 90.56 385 LYS A CA 1
ATOM 3172 C C . LYS A 1 385 ? -15.069 2.549 -5.311 1.00 90.56 385 LYS A C 1
ATOM 3174 O O . LYS A 1 385 ? -15.982 3.089 -5.921 1.00 90.56 385 LYS A O 1
ATOM 3179 N N . LYS A 1 386 ? -15.259 1.615 -4.385 1.00 90.94 386 LYS A N 1
ATOM 3180 C CA . LYS A 1 386 ? -16.575 1.258 -3.857 1.00 90.94 386 LYS A CA 1
ATOM 3181 C C . LYS A 1 386 ? -16.733 1.803 -2.448 1.00 90.94 386 LYS A C 1
ATOM 3183 O O . LYS A 1 386 ? -15.807 1.705 -1.635 1.00 90.94 386 LYS A O 1
ATOM 3188 N N . LYS A 1 387 ? -17.899 2.372 -2.170 1.00 93.44 387 LYS A N 1
ATOM 3189 C CA . LYS A 1 387 ? -18.338 2.760 -0.831 1.00 93.44 387 LYS A CA 1
ATOM 3190 C C . LYS A 1 387 ? -19.604 2.014 -0.463 1.00 93.44 387 LYS A C 1
ATOM 3192 O O . LYS A 1 387 ? -20.429 1.746 -1.328 1.00 93.44 387 LYS A O 1
ATOM 3197 N N . MET A 1 388 ? -19.765 1.743 0.823 1.00 95.19 388 MET A N 1
ATOM 3198 C CA . MET A 1 388 ? -21.044 1.343 1.391 1.00 95.19 388 MET A CA 1
ATOM 3199 C C . MET A 1 388 ? -21.604 2.482 2.231 1.00 95.19 388 MET A C 1
ATOM 3201 O O . MET A 1 388 ? -20.868 3.121 2.990 1.00 95.19 388 MET A O 1
ATOM 3205 N N . TRP A 1 389 ? -22.904 2.696 2.113 1.00 96.06 389 TRP A N 1
ATOM 3206 C CA . TRP A 1 389 ? -23.672 3.604 2.944 1.00 96.06 389 TRP A CA 1
ATOM 3207 C C . TRP A 1 389 ? -24.606 2.806 3.840 1.00 96.06 389 TRP A C 1
ATOM 3209 O O . TRP A 1 389 ? -25.280 1.909 3.345 1.00 96.06 389 TRP A O 1
ATOM 3219 N N . LEU A 1 390 ? -24.673 3.152 5.125 1.00 95.31 390 LEU A N 1
ATOM 3220 C CA . LEU A 1 390 ? -25.747 2.713 6.021 1.00 95.31 390 LEU A CA 1
ATOM 3221 C C . LEU A 1 390 ? -26.525 3.937 6.477 1.00 95.31 390 LEU A C 1
ATOM 3223 O O . LEU A 1 390 ? -25.901 4.942 6.834 1.00 95.31 390 LEU A O 1
ATOM 3227 N N . ASN A 1 391 ? -27.854 3.841 6.478 1.00 93.50 391 ASN A N 1
ATOM 3228 C CA . ASN A 1 391 ? -28.742 4.944 6.856 1.00 93.50 391 ASN A CA 1
ATOM 3229 C C . ASN A 1 391 ? -28.322 6.275 6.181 1.00 93.50 391 ASN A C 1
ATOM 3231 O O . ASN A 1 391 ? -28.019 7.259 6.869 1.00 93.50 391 ASN A O 1
ATOM 3235 N N . PRO A 1 392 ? -28.191 6.298 4.835 1.00 93.81 392 PRO A N 1
ATOM 3236 C CA . PRO A 1 392 ? -27.824 7.511 4.110 1.00 93.81 392 PRO A CA 1
ATOM 3237 C C . PRO A 1 392 ? -28.810 8.644 4.402 1.00 93.81 392 PRO A C 1
ATOM 3239 O O . PRO A 1 392 ? -30.017 8.430 4.501 1.00 93.81 392 PRO A O 1
ATOM 3242 N N . ASP A 1 393 ? -28.285 9.864 4.512 1.00 91.50 393 ASP A N 1
ATOM 3243 C CA . ASP A 1 393 ? -29.121 11.058 4.595 1.00 91.50 393 ASP A CA 1
ATOM 3244 C C . ASP A 1 393 ? -29.929 11.274 3.303 1.00 91.50 393 ASP A C 1
ATOM 3246 O O . ASP A 1 393 ? -29.662 10.688 2.249 1.00 91.50 393 ASP A O 1
ATOM 3250 N N . LYS A 1 394 ? -30.949 12.136 3.387 1.00 91.94 394 LYS A N 1
ATOM 3251 C CA . LYS A 1 394 ? -31.863 12.410 2.272 1.00 91.94 394 LYS A CA 1
ATOM 3252 C C . LYS A 1 394 ? -31.128 12.895 1.018 1.00 91.94 394 LYS A C 1
ATOM 3254 O O . LYS A 1 394 ? -31.475 12.484 -0.083 1.00 91.94 394 LYS A O 1
ATOM 3259 N N . GLU A 1 395 ? -30.121 13.750 1.180 1.00 92.94 395 GLU A N 1
ATOM 3260 C CA . GLU A 1 395 ? -29.316 14.262 0.063 1.00 92.94 395 GLU A CA 1
ATOM 3261 C C . GLU A 1 395 ? -28.534 13.139 -0.624 1.00 92.94 395 GLU A C 1
ATOM 3263 O O . GLU A 1 39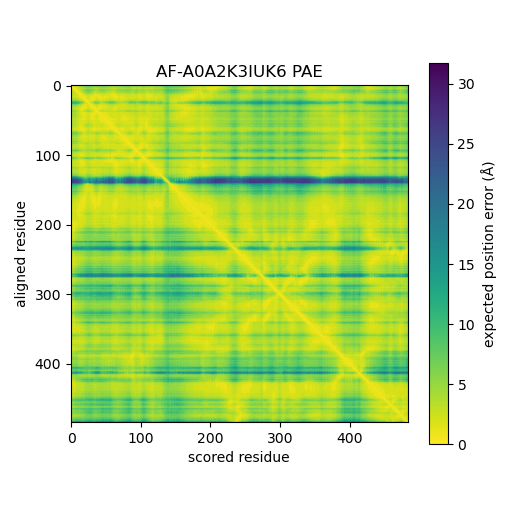5 ? -28.466 13.071 -1.851 1.00 92.94 395 GLU A O 1
ATOM 3268 N N . THR A 1 396 ? -27.978 12.215 0.157 1.00 92.62 396 THR A N 1
ATOM 3269 C CA . THR A 1 396 ? -27.292 11.035 -0.363 1.00 92.62 396 THR A CA 1
ATOM 3270 C C . THR A 1 396 ? -28.250 10.084 -1.060 1.00 92.62 396 THR A C 1
ATOM 3272 O O . THR A 1 396 ? -27.901 9.595 -2.129 1.00 92.62 396 THR A O 1
ATOM 3275 N N . LEU A 1 397 ? -29.449 9.856 -0.522 1.00 92.94 397 LEU A N 1
ATOM 3276 C CA . LEU A 1 397 ? -30.467 9.037 -1.186 1.00 92.94 397 LEU A CA 1
ATOM 3277 C C . LEU A 1 397 ? -30.865 9.607 -2.549 1.00 92.94 397 LEU A C 1
ATOM 3279 O O . LEU A 1 397 ? -30.868 8.858 -3.518 1.00 92.94 397 LEU A O 1
ATOM 3283 N N . ILE A 1 398 ? -31.114 10.917 -2.642 1.00 94.38 398 ILE A N 1
ATOM 3284 C CA . ILE A 1 398 ? -31.424 11.585 -3.919 1.00 94.38 398 ILE A CA 1
ATOM 3285 C C . ILE A 1 398 ? -30.274 11.397 -4.914 1.00 94.38 398 ILE A C 1
ATOM 3287 O O . ILE A 1 398 ? -30.495 10.979 -6.045 1.00 94.38 398 ILE A O 1
ATOM 3291 N N . ARG A 1 399 ? -29.027 11.618 -4.477 1.00 94.06 399 ARG A N 1
ATOM 3292 C CA . ARG A 1 399 ? -27.844 11.427 -5.331 1.00 94.06 399 ARG A CA 1
ATOM 3293 C C . ARG A 1 399 ? -27.715 9.988 -5.840 1.00 94.06 399 ARG A C 1
ATOM 3295 O O . ARG A 1 399 ? -27.302 9.774 -6.977 1.00 94.06 399 ARG A O 1
ATOM 3302 N N . LEU A 1 400 ? -27.982 9.003 -4.983 1.00 93.81 400 LEU A N 1
ATOM 3303 C CA . LEU A 1 400 ? -27.937 7.590 -5.360 1.00 93.81 400 LEU A CA 1
ATOM 3304 C C . LEU A 1 400 ? -29.054 7.258 -6.355 1.00 93.81 400 LEU A C 1
ATOM 3306 O O . LEU A 1 400 ? -28.784 6.615 -7.366 1.00 93.81 400 LEU A O 1
ATOM 3310 N N . ASP A 1 401 ? -30.266 7.742 -6.101 1.00 94.00 401 ASP A N 1
ATOM 3311 C CA . ASP A 1 401 ? -31.419 7.566 -6.981 1.00 94.00 401 ASP A CA 1
ATOM 3312 C C . ASP A 1 401 ? -31.149 8.105 -8.392 1.00 94.00 401 ASP A C 1
ATOM 3314 O O . ASP A 1 401 ? -31.241 7.360 -9.366 1.00 94.00 401 ASP A O 1
ATOM 3318 N N . GLU A 1 402 ? -30.678 9.350 -8.497 1.00 94.62 402 GLU A N 1
ATOM 3319 C CA . GLU A 1 402 ? -30.325 9.985 -9.773 1.00 94.62 402 GLU A CA 1
ATOM 3320 C C . GLU A 1 402 ? -29.225 9.221 -10.521 1.00 94.62 402 GLU A C 1
ATOM 3322 O O . GLU A 1 402 ? -29.293 9.030 -11.736 1.00 94.62 402 GLU A O 1
ATOM 3327 N N . LYS A 1 403 ? -28.195 8.769 -9.799 1.00 94.31 403 LYS A N 1
ATOM 3328 C CA .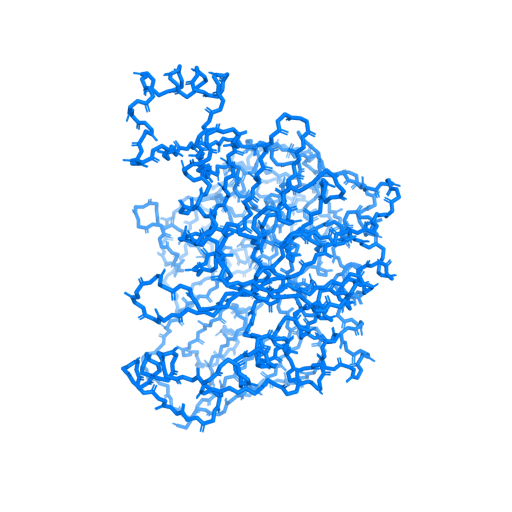 LYS A 1 403 ? -27.027 8.102 -10.383 1.00 94.31 403 LYS A CA 1
ATOM 3329 C C . LYS A 1 403 ? -27.334 6.715 -10.934 1.00 94.31 403 LYS A C 1
ATOM 3331 O O . LYS A 1 403 ? -26.740 6.324 -11.938 1.00 94.31 403 LYS A O 1
ATOM 3336 N N . TYR A 1 404 ? -28.200 5.967 -10.258 1.00 93.31 404 TYR A N 1
ATOM 3337 C CA . TYR A 1 404 ? -28.521 4.584 -10.611 1.00 93.31 404 TYR A CA 1
ATOM 3338 C C . TYR A 1 404 ? -29.908 4.429 -11.252 1.00 93.31 404 TYR A C 1
ATOM 3340 O O . TYR A 1 404 ? -30.302 3.304 -11.555 1.00 93.31 404 TYR A O 1
ATOM 3348 N N . GLY A 1 405 ? -30.636 5.529 -11.482 1.00 92.25 405 GLY A N 1
ATOM 3349 C CA . GLY A 1 405 ? -31.989 5.512 -12.045 1.00 92.25 405 GLY A CA 1
ATOM 3350 C C . GLY A 1 405 ? -32.998 4.798 -11.141 1.00 92.25 405 GLY A C 1
ATOM 3351 O O . GLY A 1 405 ? -33.804 4.014 -11.637 1.00 92.25 405 GLY A O 1
ATOM 3352 N N . GLY A 1 406 ? -32.887 5.012 -9.829 1.00 90.06 406 GLY A N 1
ATOM 3353 C CA . GLY A 1 406 ? -33.615 4.294 -8.779 1.00 90.06 406 GLY A CA 1
ATOM 3354 C C . GLY A 1 406 ? -32.670 3.810 -7.679 1.00 90.06 406 GLY A C 1
ATOM 3355 O O . GLY A 1 406 ? -31.736 3.046 -7.951 1.00 90.06 406 GLY A O 1
ATOM 3356 N N . PHE A 1 407 ? -32.877 4.229 -6.426 1.00 86.75 407 PHE A N 1
ATOM 3357 C CA . PHE A 1 407 ? -32.012 3.807 -5.312 1.00 86.75 407 PHE A CA 1
ATOM 3358 C C . PHE A 1 407 ? -32.060 2.290 -5.065 1.00 86.75 407 PHE A C 1
ATOM 3360 O O . PHE A 1 407 ? -31.101 1.730 -4.526 1.00 86.75 407 PHE A O 1
ATOM 3367 N N . GLU A 1 408 ? -33.126 1.600 -5.481 1.00 87.50 408 GLU A N 1
ATOM 3368 C CA . GLU A 1 408 ? -33.262 0.145 -5.375 1.00 87.50 408 GLU A CA 1
ATOM 3369 C C . GLU A 1 408 ? -32.153 -0.595 -6.137 1.00 87.50 408 GLU A C 1
ATOM 3371 O O . GLU A 1 408 ? -31.719 -1.658 -5.701 1.00 87.50 408 GLU A O 1
ATOM 3376 N N . ASN A 1 409 ? -31.621 -0.003 -7.212 1.00 90.62 409 ASN A N 1
ATOM 3377 C CA . ASN A 1 409 ? -30.542 -0.586 -8.021 1.00 90.62 409 ASN A CA 1
ATOM 3378 C C . ASN A 1 409 ? -29.182 -0.599 -7.308 1.00 90.62 409 ASN A C 1
ATOM 3380 O O . ASN A 1 409 ? -28.253 -1.280 -7.742 1.00 90.62 409 ASN A O 1
ATOM 3384 N N . CYS A 1 410 ? -29.050 0.159 -6.220 1.00 90.06 410 CYS A N 1
ATOM 3385 C CA . CYS A 1 410 ? -27.846 0.207 -5.395 1.00 90.06 410 CYS A CA 1
ATOM 3386 C C . CYS A 1 410 ? -28.099 -0.232 -3.945 1.00 90.06 410 CYS A C 1
ATOM 3388 O O . CYS A 1 410 ? -27.166 -0.283 -3.140 1.00 90.06 410 CYS A O 1
ATOM 3390 N N . TYR A 1 411 ? -29.347 -0.572 -3.616 1.00 90.44 411 TYR A N 1
ATOM 3391 C CA . TYR A 1 411 ? -29.745 -1.147 -2.342 1.00 90.44 411 TYR A CA 1
ATOM 3392 C C . TYR A 1 411 ? -29.301 -2.608 -2.259 1.00 90.44 411 TYR A C 1
ATOM 3394 O O . TYR A 1 411 ? -29.497 -3.392 -3.184 1.00 90.44 411 TYR A O 1
ATOM 3402 N N . VAL A 1 412 ? -28.718 -2.989 -1.124 1.00 87.31 412 VAL A N 1
ATOM 3403 C CA . VAL A 1 412 ? -28.320 -4.377 -0.866 1.00 87.31 412 VAL A CA 1
ATOM 3404 C C . VAL A 1 412 ? -29.344 -5.039 0.044 1.00 87.31 412 VAL A C 1
ATOM 3406 O O . VAL A 1 412 ? -30.124 -5.884 -0.389 1.00 87.31 412 VAL A O 1
ATOM 3409 N N . ARG A 1 413 ? -29.337 -4.671 1.328 1.00 81.12 413 ARG A N 1
ATOM 3410 C CA . ARG A 1 413 ? -30.271 -5.168 2.342 1.00 81.12 413 ARG A CA 1
ATOM 3411 C C . ARG A 1 413 ? -30.163 -4.333 3.609 1.00 81.12 413 ARG A C 1
ATOM 3413 O O . ARG A 1 413 ? -29.101 -3.803 3.918 1.00 81.12 413 ARG A O 1
ATOM 3420 N N . GLY A 1 414 ? -31.253 -4.262 4.369 1.00 77.31 414 GLY A N 1
ATOM 3421 C CA . GLY A 1 414 ? -31.232 -3.789 5.753 1.00 77.31 414 GLY A CA 1
ATOM 3422 C C . GLY A 1 414 ? -30.842 -2.322 5.909 1.00 77.31 414 GLY A C 1
ATOM 3423 O O . GLY A 1 414 ? -30.358 -1.963 6.965 1.00 77.31 414 GLY A O 1
ATOM 3424 N N . GLY A 1 415 ? -31.018 -1.493 4.874 1.00 81.69 415 GLY A N 1
ATOM 3425 C CA . GLY A 1 415 ? -30.610 -0.080 4.890 1.00 81.69 415 GLY A CA 1
ATOM 3426 C C . GLY A 1 415 ? -29.182 0.174 4.392 1.00 81.69 415 GLY A C 1
ATOM 3427 O O . GLY A 1 415 ? -28.701 1.304 4.491 1.00 81.69 415 GLY A O 1
ATOM 3428 N N . ALA A 1 416 ? -28.516 -0.853 3.850 1.00 91.38 416 ALA A N 1
ATOM 3429 C CA . ALA A 1 416 ? -27.211 -0.739 3.212 1.00 91.38 416 ALA A CA 1
ATOM 3430 C C . ALA A 1 416 ? -27.320 -0.477 1.702 1.00 91.38 416 ALA A C 1
ATOM 3432 O O . ALA A 1 416 ? -28.092 -1.139 1.003 1.00 91.38 416 ALA A O 1
ATOM 3433 N N . PHE A 1 417 ? -26.486 0.433 1.200 1.00 94.75 417 PHE A N 1
ATOM 3434 C CA . PHE A 1 417 ? -26.379 0.792 -0.216 1.00 94.75 417 PHE A CA 1
ATOM 3435 C C . PHE A 1 417 ? -24.921 0.750 -0.669 1.00 94.75 417 PHE A C 1
ATOM 3437 O O . PHE A 1 417 ? -24.027 1.064 0.119 1.00 94.75 417 PHE A O 1
ATOM 3444 N N . ILE A 1 418 ? -24.665 0.409 -1.931 1.00 93.50 418 ILE A N 1
ATOM 3445 C CA . ILE A 1 418 ? -23.322 0.410 -2.523 1.00 93.50 418 ILE A CA 1
ATOM 3446 C C . ILE A 1 418 ? -23.214 1.510 -3.567 1.00 93.50 418 ILE A C 1
ATOM 3448 O O . ILE A 1 418 ? -24.054 1.642 -4.445 1.00 93.50 418 ILE A O 1
ATOM 3452 N N . GLU A 1 419 ? -22.142 2.287 -3.494 1.00 93.75 419 GLU A N 1
ATOM 3453 C CA . GLU A 1 419 ? -21.852 3.335 -4.457 1.00 93.75 419 GLU A CA 1
ATOM 3454 C C . GLU A 1 419 ? -20.479 3.114 -5.104 1.00 93.75 419 GLU A C 1
ATOM 3456 O O . GLU A 1 419 ? -19.446 3.206 -4.434 1.00 93.75 419 GLU A O 1
ATOM 3461 N N . ASP A 1 420 ? -20.458 2.888 -6.417 1.00 92.06 420 ASP A N 1
ATOM 3462 C CA . ASP A 1 420 ? -19.267 3.041 -7.250 1.00 92.06 420 ASP A CA 1
ATOM 3463 C C . ASP A 1 420 ? -18.953 4.524 -7.399 1.00 92.06 420 ASP A C 1
ATOM 3465 O O . ASP A 1 420 ? -19.764 5.291 -7.907 1.00 92.06 420 ASP A O 1
ATOM 3469 N N . ILE A 1 421 ? -17.786 4.970 -6.956 1.00 90.69 421 ILE A N 1
ATOM 3470 C CA . ILE A 1 421 ? -17.372 6.369 -7.048 1.00 90.69 421 ILE A CA 1
ATOM 3471 C C . ILE A 1 421 ? -16.091 6.500 -7.853 1.00 90.69 421 ILE A C 1
ATOM 3473 O O . ILE A 1 421 ? -15.184 5.674 -7.765 1.00 90.69 421 ILE A O 1
ATOM 3477 N N . TYR A 1 422 ? -15.996 7.611 -8.571 1.00 89.75 422 TYR A N 1
ATOM 3478 C CA . TYR A 1 422 ? -14.764 8.051 -9.191 1.00 89.75 422 TYR A CA 1
ATOM 3479 C C . TYR A 1 422 ? -14.176 9.196 -8.361 1.00 89.75 422 TYR A C 1
ATOM 3481 O O . TYR A 1 422 ? -14.800 10.248 -8.208 1.00 89.75 422 TYR A O 1
ATOM 3489 N N . LEU A 1 423 ? -12.995 8.985 -7.779 1.00 87.31 423 LEU A N 1
ATOM 3490 C CA . LEU A 1 423 ? -12.286 9.996 -6.999 1.00 87.31 423 LEU A CA 1
ATOM 3491 C C . LEU A 1 423 ? -11.009 10.416 -7.729 1.00 87.31 423 LEU A C 1
ATOM 3493 O O . LEU A 1 423 ? -10.073 9.621 -7.776 1.00 87.31 423 LEU A O 1
ATOM 3497 N N . PRO A 1 424 ? -10.911 11.654 -8.245 1.00 84.81 424 PRO A N 1
ATOM 3498 C CA . PRO A 1 424 ? -9.657 12.158 -8.790 1.00 84.81 424 PRO A CA 1
ATOM 3499 C C . PRO A 1 424 ? -8.614 12.281 -7.670 1.00 84.81 424 PRO A C 1
ATOM 3501 O O . PRO A 1 424 ? -8.737 13.103 -6.757 1.00 84.81 424 PRO A O 1
ATOM 3504 N N . LEU A 1 425 ? -7.583 11.437 -7.720 1.00 90.62 425 LEU A N 1
ATOM 3505 C CA . LEU A 1 425 ? -6.538 11.370 -6.700 1.00 90.62 425 LEU A CA 1
ATOM 3506 C C . LEU A 1 425 ? -5.333 12.220 -7.106 1.00 90.62 425 LEU A C 1
ATOM 3508 O O . LEU A 1 425 ? -4.599 11.891 -8.032 1.00 90.62 425 LEU A O 1
ATOM 3512 N N . GLN A 1 426 ? -5.096 13.304 -6.367 1.00 89.44 426 GLN A N 1
ATOM 3513 C CA . GLN A 1 426 ? -4.018 14.253 -6.667 1.00 89.44 426 GLN A CA 1
ATOM 3514 C C . GLN A 1 426 ? -2.616 13.639 -6.599 1.00 89.44 426 GLN A C 1
ATOM 3516 O O . GLN A 1 426 ? -1.712 14.113 -7.275 1.00 89.44 426 GLN A O 1
ATOM 3521 N N . HIS A 1 427 ? -2.428 12.602 -5.781 1.00 93.75 427 HIS A N 1
ATOM 3522 C CA . HIS A 1 427 ? -1.131 11.951 -5.609 1.00 93.75 427 HIS A CA 1
ATOM 3523 C C . HIS A 1 427 ? -0.818 10.897 -6.675 1.00 93.75 427 HIS A C 1
ATOM 3525 O O . HIS A 1 427 ? 0.264 10.326 -6.632 1.00 93.75 427 HIS A O 1
ATOM 3531 N N . VAL A 1 428 ? -1.742 10.593 -7.590 1.00 95.94 428 VAL A N 1
ATOM 3532 C CA . VAL A 1 428 ? -1.534 9.544 -8.595 1.00 95.94 428 VAL A CA 1
ATOM 3533 C C . VAL A 1 428 ? -0.684 10.074 -9.744 1.00 95.94 428 VAL A C 1
ATOM 3535 O O . VAL A 1 428 ? -1.042 11.049 -10.407 1.00 95.94 428 VAL A O 1
ATOM 3538 N N . HIS A 1 429 ? 0.428 9.398 -9.996 1.00 97.12 429 HIS A N 1
ATOM 3539 C CA . HIS A 1 429 ? 1.300 9.611 -11.140 1.00 97.12 429 HIS A CA 1
ATOM 3540 C C . HIS A 1 429 ? 1.896 8.254 -11.542 1.00 97.12 429 HIS A C 1
ATOM 3542 O O . HIS A 1 429 ? 2.967 7.849 -11.090 1.00 97.12 429 HIS A O 1
ATOM 3548 N N . VAL A 1 430 ? 1.136 7.525 -12.361 1.00 97.56 430 VAL A N 1
ATOM 3549 C CA . VAL A 1 430 ? 1.405 6.138 -12.766 1.00 97.56 430 VAL A CA 1
ATOM 3550 C C . VAL A 1 430 ? 2.752 5.944 -13.481 1.00 97.56 430 VAL A C 1
ATOM 3552 O O . VAL A 1 430 ? 3.332 4.882 -13.249 1.00 97.56 430 VAL A O 1
ATOM 3555 N N . PRO A 1 431 ? 3.292 6.896 -14.284 1.00 97.88 431 PRO A N 1
ATOM 3556 C CA . PRO A 1 431 ? 4.617 6.737 -14.889 1.00 97.88 431 PRO A CA 1
ATOM 3557 C C . PRO A 1 431 ? 5.701 6.305 -13.896 1.00 97.88 431 PRO A C 1
ATOM 3559 O O . PRO A 1 431 ? 6.484 5.413 -14.208 1.00 97.88 431 PRO A O 1
ATOM 3562 N N . ILE A 1 432 ? 5.702 6.861 -12.677 1.00 97.69 432 ILE A N 1
ATOM 3563 C CA . ILE A 1 432 ? 6.685 6.498 -11.647 1.00 97.69 432 ILE A CA 1
ATOM 3564 C C . ILE A 1 432 ? 6.551 5.024 -11.266 1.00 97.69 432 ILE A C 1
ATOM 3566 O O . ILE A 1 432 ? 7.529 4.289 -11.290 1.00 97.69 432 ILE A O 1
ATOM 3570 N N . SER A 1 433 ? 5.345 4.565 -10.921 1.00 97.69 433 SER A N 1
ATOM 3571 C CA . SER A 1 433 ? 5.138 3.168 -10.522 1.00 97.69 433 SER A CA 1
ATOM 3572 C C . SER A 1 433 ? 5.446 2.194 -11.662 1.00 97.69 433 SER A C 1
ATOM 3574 O O . SER A 1 433 ? 6.000 1.124 -11.411 1.00 97.69 433 SER A O 1
ATOM 3576 N N . ALA A 1 434 ? 5.109 2.563 -12.903 1.00 97.50 434 ALA A N 1
ATOM 3577 C CA . ALA A 1 434 ? 5.443 1.781 -14.089 1.00 97.50 434 ALA A CA 1
ATOM 3578 C C . ALA A 1 434 ? 6.960 1.621 -14.232 1.00 97.50 434 ALA A C 1
ATOM 3580 O O . ALA A 1 434 ? 7.440 0.498 -14.355 1.00 97.50 434 ALA A O 1
ATOM 3581 N N . ARG A 1 435 ? 7.719 2.713 -14.107 1.00 97.25 435 ARG A N 1
ATOM 3582 C CA . ARG A 1 435 ? 9.177 2.660 -14.224 1.00 97.25 435 ARG A CA 1
ATOM 3583 C C . ARG A 1 435 ? 9.859 1.964 -13.046 1.00 97.25 435 ARG A C 1
ATOM 3585 O O . ARG A 1 435 ? 10.764 1.177 -13.276 1.00 97.25 435 ARG A O 1
ATOM 3592 N N . ILE A 1 436 ? 9.412 2.182 -11.802 1.00 97.62 436 ILE A N 1
ATOM 3593 C CA . ILE A 1 436 ? 9.945 1.471 -10.619 1.00 97.62 436 ILE A CA 1
ATOM 3594 C C . ILE A 1 436 ? 9.820 -0.041 -10.808 1.00 97.62 436 ILE A C 1
ATOM 3596 O O . ILE A 1 436 ? 10.782 -0.768 -10.596 1.00 97.62 436 ILE A O 1
ATOM 3600 N N . THR A 1 437 ? 8.641 -0.513 -11.218 1.00 97.00 437 THR A N 1
ATOM 3601 C CA . THR A 1 437 ? 8.422 -1.949 -11.432 1.00 97.00 437 THR A CA 1
ATOM 3602 C C . THR A 1 437 ? 9.188 -2.485 -12.637 1.00 97.00 437 THR A C 1
ATOM 3604 O O . THR A 1 437 ? 9.666 -3.611 -12.568 1.00 97.00 437 THR A O 1
ATOM 3607 N N . ALA A 1 438 ? 9.357 -1.697 -13.704 1.00 97.19 438 ALA A N 1
ATOM 3608 C CA . ALA A 1 438 ? 10.197 -2.069 -14.841 1.00 97.19 438 ALA A CA 1
ATOM 3609 C C . ALA A 1 438 ? 11.673 -2.223 -14.452 1.00 97.19 438 ALA A C 1
ATOM 3611 O O . ALA A 1 438 ? 12.256 -3.255 -14.753 1.00 97.19 438 ALA A O 1
ATOM 3612 N N . LEU A 1 439 ? 12.235 -1.282 -13.686 1.00 96.75 439 LEU A N 1
ATOM 3613 C CA . LEU A 1 439 ? 13.595 -1.395 -13.140 1.00 96.75 439 LEU A CA 1
ATOM 3614 C C . LEU A 1 439 ? 13.768 -2.653 -12.282 1.00 96.75 439 LEU A C 1
ATOM 3616 O O . LEU A 1 439 ? 14.781 -3.331 -12.378 1.00 96.75 439 LEU A O 1
ATOM 3620 N N . SER A 1 440 ? 12.797 -2.981 -11.424 1.00 95.88 440 SER A N 1
ATOM 3621 C CA . SER A 1 440 ? 12.884 -4.207 -10.618 1.00 95.88 440 SER A CA 1
ATOM 3622 C C . SER A 1 440 ? 12.820 -5.473 -11.478 1.00 95.88 440 SER A C 1
ATOM 3624 O O . SER A 1 440 ? 13.502 -6.447 -11.175 1.00 95.88 440 SER A O 1
ATOM 3626 N N . ARG A 1 441 ? 12.024 -5.465 -12.558 1.00 96.06 441 ARG A N 1
ATOM 3627 C CA . ARG A 1 441 ? 11.968 -6.580 -13.516 1.00 96.06 441 ARG A CA 1
ATOM 3628 C C . ARG A 1 441 ? 13.251 -6.718 -14.325 1.00 96.06 441 ARG A C 1
ATOM 3630 O O . ARG A 1 441 ? 13.664 -7.846 -14.546 1.00 96.06 441 ARG A O 1
ATOM 3637 N N . GLU A 1 442 ? 13.851 -5.610 -14.750 1.00 95.88 442 GLU A N 1
ATOM 3638 C CA . GLU A 1 442 ? 15.137 -5.588 -15.454 1.00 95.88 442 GLU A CA 1
ATOM 3639 C C . GLU A 1 442 ? 16.225 -6.261 -14.615 1.00 95.88 442 GLU A C 1
ATOM 3641 O O . GLU A 1 442 ? 16.859 -7.193 -15.091 1.00 95.88 442 GLU A O 1
ATOM 3646 N N . LEU A 1 443 ? 16.350 -5.886 -13.334 1.00 95.19 443 LEU A N 1
ATOM 3647 C CA . LEU A 1 443 ? 17.324 -6.497 -12.420 1.00 95.19 443 LEU A CA 1
ATOM 3648 C C . LEU A 1 443 ? 17.169 -8.017 -12.340 1.00 95.19 443 LEU A C 1
ATOM 3650 O O . LEU A 1 443 ? 18.145 -8.754 -12.400 1.00 95.19 443 LEU A O 1
ATOM 3654 N N . ILE A 1 444 ? 15.931 -8.491 -12.212 1.00 95.38 444 ILE A N 1
ATOM 3655 C CA . ILE A 1 444 ? 15.643 -9.925 -12.178 1.00 95.38 444 ILE A CA 1
ATOM 3656 C C . ILE A 1 444 ? 15.890 -10.585 -13.534 1.00 95.38 444 ILE A C 1
ATOM 3658 O O . ILE A 1 444 ? 16.387 -11.703 -13.579 1.00 95.38 444 ILE A O 1
ATOM 3662 N N . TYR A 1 445 ? 15.549 -9.925 -14.638 1.00 95.38 445 TYR A N 1
ATOM 3663 C CA . TYR A 1 445 ? 15.799 -10.437 -15.982 1.00 95.38 445 TYR A CA 1
ATOM 3664 C C . TYR A 1 445 ? 17.297 -10.629 -16.244 1.00 95.38 445 TYR A C 1
ATOM 3666 O O . TYR A 1 445 ? 17.688 -11.701 -16.706 1.00 95.38 445 TYR A O 1
ATOM 3674 N N . ASP A 1 446 ? 18.128 -9.646 -15.895 1.00 95.00 446 ASP A N 1
ATOM 3675 C CA . ASP A 1 446 ? 19.582 -9.748 -16.036 1.00 95.00 446 ASP A CA 1
ATOM 3676 C C . ASP A 1 446 ? 20.117 -10.946 -15.222 1.00 95.00 446 ASP A C 1
ATOM 3678 O O . ASP A 1 446 ? 20.816 -11.793 -15.763 1.00 95.00 446 ASP A O 1
ATOM 3682 N N . LEU A 1 447 ? 19.678 -11.130 -13.971 1.00 95.62 447 LEU A N 1
ATOM 3683 C CA . LEU A 1 447 ? 20.096 -12.275 -13.140 1.00 95.62 447 LEU A CA 1
ATOM 3684 C C . LEU A 1 447 ? 19.653 -13.639 -13.695 1.00 95.62 447 LEU A C 1
ATOM 3686 O O . LEU A 1 447 ? 20.403 -14.618 -13.655 1.00 95.62 447 LEU A O 1
ATOM 3690 N N . LEU A 1 448 ? 18.430 -13.719 -14.226 1.00 95.50 448 LEU A N 1
ATOM 3691 C CA . LEU A 1 448 ? 17.903 -14.943 -14.834 1.00 95.50 448 LEU A CA 1
ATOM 3692 C C . LEU A 1 448 ? 18.636 -15.311 -16.130 1.00 95.50 448 LEU A C 1
ATOM 3694 O O . LEU A 1 448 ? 18.738 -16.496 -16.444 1.00 95.50 448 LEU A O 1
ATOM 3698 N N . THR A 1 449 ? 19.103 -14.314 -16.886 1.00 94.12 449 THR A N 1
ATOM 3699 C CA . THR A 1 449 ? 19.837 -14.514 -18.148 1.00 94.12 449 THR A CA 1
ATOM 3700 C C . THR A 1 449 ? 21.334 -14.729 -17.944 1.00 94.12 449 THR A C 1
ATOM 3702 O O . THR A 1 449 ? 21.953 -15.419 -18.751 1.00 94.12 449 THR A O 1
ATOM 3705 N N . GLU A 1 450 ? 21.907 -14.205 -16.858 1.00 94.56 450 GLU A N 1
ATOM 3706 C CA . GLU A 1 450 ? 23.265 -14.528 -16.403 1.00 94.56 450 GLU A CA 1
ATOM 3707 C C . GLU A 1 450 ? 23.374 -15.956 -15.849 1.00 94.56 450 GLU A C 1
ATOM 3709 O O . GLU A 1 450 ? 24.453 -16.545 -15.890 1.00 94.56 450 GLU A O 1
ATOM 3714 N N . SER A 1 451 ? 22.267 -16.516 -15.352 1.00 94.12 451 SER A N 1
ATOM 3715 C CA . SER A 1 451 ? 22.228 -17.877 -14.816 1.00 94.12 451 SER A CA 1
ATOM 3716 C C . SER A 1 451 ? 22.321 -18.941 -15.916 1.00 94.12 451 SER A C 1
ATOM 3718 O O . SER A 1 451 ? 21.588 -18.900 -16.906 1.00 94.12 451 SER A O 1
ATOM 3720 N N . THR A 1 452 ? 23.142 -19.963 -15.689 1.00 92.38 452 THR A N 1
ATOM 3721 C CA . THR A 1 452 ? 23.224 -21.200 -16.469 1.00 92.38 452 THR A CA 1
ATOM 3722 C C . THR A 1 452 ? 21.867 -21.897 -16.515 1.00 92.38 452 THR A C 1
ATOM 3724 O O . THR A 1 452 ? 21.388 -22.228 -17.601 1.00 92.38 452 THR A O 1
ATOM 3727 N N . ASN A 1 453 ? 21.228 -22.099 -15.354 1.00 92.56 453 ASN A N 1
ATOM 3728 C CA . ASN A 1 453 ? 19.875 -22.642 -15.257 1.00 92.56 453 ASN A CA 1
ATOM 3729 C C . ASN A 1 453 ? 19.012 -21.812 -14.304 1.00 92.56 453 ASN A C 1
ATOM 3731 O O . ASN A 1 453 ? 19.305 -21.682 -13.121 1.00 92.56 453 ASN A O 1
ATOM 3735 N N . SER A 1 454 ? 17.875 -21.333 -14.805 1.00 93.62 454 SER A N 1
ATOM 3736 C CA . SER A 1 454 ? 16.861 -20.646 -14.004 1.00 93.62 454 SER A CA 1
ATOM 3737 C C . SER A 1 454 ? 15.631 -21.533 -13.811 1.00 93.62 454 SER A C 1
ATOM 3739 O O . SER A 1 454 ? 15.082 -22.072 -14.772 1.00 93.62 454 SER A O 1
ATOM 3741 N N . TYR A 1 455 ? 15.160 -21.675 -12.572 1.00 94.81 455 TYR A N 1
ATOM 3742 C CA . TYR A 1 455 ? 14.064 -22.599 -12.242 1.00 94.81 455 TYR A CA 1
ATOM 3743 C C . TYR A 1 455 ? 12.752 -21.888 -11.920 1.00 94.81 455 TYR A C 1
ATOM 3745 O O . TYR A 1 455 ? 11.676 -22.304 -12.359 1.00 94.81 455 TYR A O 1
ATOM 3753 N N . TYR A 1 456 ? 12.832 -20.820 -11.136 1.00 95.06 456 TYR A N 1
ATOM 3754 C CA . TYR A 1 456 ? 11.678 -20.099 -10.620 1.00 95.06 456 TYR A CA 1
ATOM 3755 C C . TYR A 1 456 ? 12.056 -18.653 -10.342 1.00 95.06 456 TYR A C 1
ATOM 3757 O O . TYR A 1 456 ? 13.193 -18.370 -9.970 1.00 95.06 456 TYR A O 1
ATOM 3765 N N . CYS A 1 457 ? 11.090 -17.756 -10.479 1.00 94.38 457 CYS A N 1
ATOM 3766 C CA . CYS A 1 457 ? 11.210 -16.373 -10.059 1.00 94.38 457 CYS A CA 1
ATOM 3767 C C . CYS A 1 457 ? 9.922 -15.924 -9.370 1.00 94.38 457 CYS A C 1
ATOM 3769 O O . CYS A 1 457 ? 8.825 -16.214 -9.857 1.00 94.38 457 CYS A O 1
ATOM 3771 N N . ASP A 1 458 ? 10.066 -15.184 -8.272 1.00 94.06 458 ASP A N 1
ATOM 3772 C CA . ASP A 1 458 ? 8.984 -14.453 -7.625 1.00 94.06 458 ASP A CA 1
ATOM 3773 C C . ASP A 1 458 ? 9.451 -13.063 -7.221 1.00 94.06 458 ASP A C 1
ATOM 3775 O O . ASP A 1 458 ? 10.132 -12.874 -6.219 1.00 94.06 458 ASP A O 1
ATOM 3779 N N . THR A 1 459 ? 9.015 -12.085 -8.000 1.00 91.25 459 THR A N 1
ATOM 3780 C CA . THR A 1 459 ? 9.142 -10.658 -7.740 1.00 91.25 459 THR A CA 1
ATOM 3781 C C . THR A 1 459 ? 10.568 -10.126 -7.728 1.00 91.25 459 THR A C 1
ATOM 3783 O O . THR A 1 459 ? 10.951 -9.424 -8.663 1.00 91.25 459 THR A O 1
ATOM 3786 N N . ASP A 1 460 ? 11.292 -10.397 -6.656 1.00 92.75 460 ASP A N 1
ATOM 3787 C CA . ASP A 1 460 ? 12.649 -9.973 -6.346 1.00 92.75 460 ASP A CA 1
ATOM 3788 C C . ASP A 1 460 ? 13.561 -11.143 -5.961 1.00 92.75 460 ASP A C 1
ATOM 3790 O O . ASP A 1 460 ? 14.750 -10.922 -5.731 1.00 92.75 460 ASP A O 1
ATOM 3794 N N . GLY A 1 461 ? 13.044 -12.374 -5.979 1.00 95.31 461 GLY A N 1
ATOM 3795 C CA . GLY A 1 461 ? 13.830 -13.586 -5.810 1.00 95.31 461 GLY A CA 1
ATOM 3796 C C . GLY A 1 461 ? 13.789 -14.531 -7.005 1.00 95.31 461 GLY A C 1
ATOM 3797 O O . GLY A 1 461 ? 12.867 -14.511 -7.830 1.00 95.31 461 GLY A O 1
ATOM 3798 N N . PHE A 1 462 ? 14.820 -15.365 -7.102 1.00 96.62 462 PHE A N 1
ATOM 3799 C CA . PHE A 1 462 ? 14.976 -16.361 -8.154 1.00 96.62 462 PHE A CA 1
ATOM 3800 C C . PHE A 1 462 ? 15.744 -17.595 -7.673 1.00 96.62 462 PHE A C 1
ATOM 3802 O O . PHE A 1 462 ? 16.519 -17.540 -6.716 1.00 96.62 462 PHE A O 1
ATOM 3809 N N . ALA A 1 463 ? 15.499 -18.721 -8.342 1.00 96.88 463 ALA A N 1
ATOM 3810 C CA . ALA A 1 463 ? 16.161 -19.993 -8.089 1.00 96.88 463 ALA A CA 1
ATOM 3811 C C . ALA A 1 463 ? 17.075 -20.379 -9.257 1.00 96.88 463 ALA A C 1
ATOM 3813 O O . ALA A 1 463 ? 16.611 -20.435 -10.399 1.00 96.88 463 ALA A O 1
ATOM 3814 N N . THR A 1 464 ? 18.325 -20.708 -8.944 1.00 96.06 464 THR A N 1
ATOM 3815 C CA . THR A 1 464 ? 19.389 -21.081 -9.892 1.00 96.06 464 THR A CA 1
ATOM 3816 C C . THR A 1 464 ? 20.336 -22.100 -9.256 1.00 96.06 464 THR A C 1
ATOM 3818 O O . THR A 1 464 ? 20.367 -22.223 -8.033 1.00 96.06 464 THR A O 1
ATOM 3821 N N . ASP A 1 465 ? 21.083 -22.861 -10.048 1.00 94.75 465 ASP A N 1
ATOM 3822 C CA . ASP A 1 465 ? 22.166 -23.728 -9.562 1.00 94.75 465 ASP A CA 1
ATOM 3823 C C . ASP A 1 465 ? 23.515 -23.003 -9.435 1.00 94.75 465 ASP A C 1
ATOM 3825 O O . ASP A 1 465 ? 24.437 -23.526 -8.802 1.00 94.75 465 ASP A O 1
ATOM 3829 N N . ASP A 1 466 ? 23.616 -21.784 -9.964 1.00 95.06 466 ASP A N 1
ATOM 3830 C CA . ASP A 1 466 ? 24.826 -20.976 -9.886 1.00 95.06 466 ASP A CA 1
ATOM 3831 C C . ASP A 1 466 ? 25.035 -20.310 -8.518 1.00 95.06 466 ASP A C 1
ATOM 3833 O O . ASP A 1 466 ? 24.131 -20.147 -7.690 1.00 95.06 466 ASP A O 1
ATOM 3837 N N . ASP A 1 467 ? 26.273 -19.869 -8.303 1.00 95.06 467 ASP A N 1
ATOM 3838 C CA . ASP A 1 467 ? 26.658 -19.001 -7.200 1.00 95.06 467 ASP A CA 1
ATOM 3839 C C . ASP A 1 467 ? 26.668 -17.535 -7.630 1.00 95.06 467 ASP A C 1
ATOM 3841 O O . ASP A 1 467 ? 27.347 -17.157 -8.584 1.00 95.06 467 ASP A O 1
ATOM 3845 N N . PHE A 1 468 ? 25.984 -16.694 -6.856 1.00 95.94 468 PHE A N 1
ATOM 3846 C CA . PHE A 1 468 ? 25.998 -15.245 -7.021 1.00 95.94 468 PHE A CA 1
ATOM 3847 C C . PHE A 1 468 ? 26.659 -14.559 -5.817 1.00 95.94 468 PHE A C 1
ATOM 3849 O O . PHE A 1 468 ? 26.501 -15.022 -4.681 1.00 95.94 468 PHE A O 1
ATOM 3856 N N . PRO A 1 469 ? 27.376 -13.434 -6.018 1.00 95.50 469 PRO A N 1
ATOM 3857 C CA . PRO A 1 469 ? 27.893 -12.631 -4.916 1.00 95.50 469 PRO A CA 1
ATOM 3858 C C . PRO A 1 469 ? 26.765 -12.152 -3.999 1.00 95.50 469 PRO A C 1
ATOM 3860 O O . PRO A 1 469 ? 25.800 -11.540 -4.456 1.00 95.50 469 PRO A O 1
ATOM 3863 N N . THR A 1 470 ? 26.907 -12.398 -2.696 1.00 96.75 470 THR A N 1
ATOM 3864 C CA . THR A 1 470 ? 25.916 -11.991 -1.694 1.00 96.75 470 THR A CA 1
ATOM 3865 C C . THR A 1 470 ? 26.395 -10.824 -0.843 1.00 96.75 470 THR A C 1
ATOM 3867 O O . THR A 1 470 ? 27.575 -10.751 -0.494 1.00 96.75 470 THR A O 1
ATOM 3870 N N . GLY A 1 471 ? 25.462 -9.987 -0.403 1.00 95.38 471 GLY A N 1
ATOM 3871 C CA . GLY A 1 471 ? 25.715 -8.899 0.525 1.00 95.38 471 GLY A CA 1
ATOM 3872 C C . GLY A 1 471 ? 24.457 -8.440 1.266 1.00 95.38 471 GLY A C 1
ATOM 3873 O O . GLY A 1 471 ? 23.384 -9.037 1.160 1.00 95.38 471 GLY A O 1
ATOM 3874 N N . ASN A 1 472 ? 24.610 -7.401 2.085 1.00 91.50 472 ASN A N 1
ATOM 3875 C CA . ASN A 1 472 ? 23.567 -6.903 2.990 1.00 91.50 472 ASN A CA 1
ATOM 3876 C C . ASN A 1 472 ? 23.107 -5.479 2.650 1.00 91.50 472 ASN A C 1
ATOM 3878 O O . ASN A 1 472 ? 22.228 -4.944 3.335 1.00 91.50 472 ASN A O 1
ATOM 3882 N N . GLU A 1 473 ? 23.700 -4.847 1.637 1.00 95.12 473 GLU A N 1
ATOM 3883 C CA . GLU A 1 473 ? 23.350 -3.498 1.208 1.00 95.12 473 GLU A CA 1
ATOM 3884 C C . GLU A 1 473 ? 22.112 -3.485 0.301 1.00 95.12 473 GLU A C 1
ATOM 3886 O O . GLU A 1 473 ? 21.611 -4.511 -0.167 1.00 95.12 473 GLU A O 1
ATOM 3891 N N . LEU A 1 474 ? 21.567 -2.285 0.094 1.00 95.19 474 LEU A N 1
ATOM 3892 C CA . LEU A 1 474 ? 20.381 -2.058 -0.725 1.00 95.19 474 LEU A CA 1
ATOM 3893 C C . LEU A 1 474 ? 20.641 -2.474 -2.180 1.00 95.19 474 LEU A C 1
ATOM 3895 O O . LEU A 1 474 ? 21.535 -1.930 -2.824 1.00 95.19 474 LEU A O 1
ATOM 3899 N N . GLY A 1 475 ? 19.814 -3.378 -2.705 1.00 95.00 475 GLY A N 1
ATOM 3900 C CA . GLY A 1 475 ? 19.936 -3.896 -4.069 1.00 95.00 475 GLY A CA 1
ATOM 3901 C C . GLY A 1 475 ? 20.927 -5.052 -4.239 1.00 95.00 475 GLY A C 1
ATOM 3902 O O . GLY A 1 475 ? 20.972 -5.626 -5.321 1.00 95.00 475 GLY A O 1
ATOM 3903 N N . GLU A 1 476 ? 21.685 -5.427 -3.204 1.00 96.50 476 GLU A N 1
ATOM 3904 C CA . GLU A 1 476 ? 22.530 -6.629 -3.243 1.00 96.50 476 GLU A CA 1
ATOM 3905 C C . GLU A 1 476 ? 21.693 -7.904 -3.085 1.00 96.50 476 GLU A C 1
ATOM 3907 O O . GLU A 1 476 ? 20.596 -7.882 -2.517 1.00 96.50 476 GLU A O 1
ATOM 3912 N N . LEU A 1 477 ? 22.229 -9.029 -3.558 1.00 96.94 477 LEU A N 1
ATOM 3913 C CA . LEU A 1 477 ? 21.612 -10.339 -3.385 1.00 96.94 477 LEU A CA 1
ATOM 3914 C C . LEU A 1 477 ? 21.889 -10.900 -1.994 1.00 96.94 477 LEU A C 1
ATOM 3916 O O . LEU A 1 477 ? 23.004 -10.816 -1.484 1.00 96.94 477 LEU A O 1
ATOM 3920 N N . LYS A 1 478 ? 20.895 -11.556 -1.406 1.00 96.00 478 LYS A N 1
ATOM 3921 C CA . LYS A 1 478 ? 21.071 -12.457 -0.262 1.00 96.00 478 LYS A CA 1
ATOM 3922 C C . LYS A 1 478 ? 20.657 -13.863 -0.680 1.00 96.00 478 LYS A C 1
ATOM 3924 O O . LYS A 1 478 ? 19.650 -14.043 -1.360 1.00 96.00 478 LYS A O 1
ATOM 3929 N N . MET A 1 479 ? 21.424 -14.862 -0.262 1.00 96.00 479 MET A N 1
ATOM 3930 C CA . MET A 1 479 ? 21.003 -16.256 -0.370 1.00 96.00 479 MET A CA 1
ATOM 3931 C C . MET A 1 479 ? 20.054 -16.555 0.792 1.00 96.00 479 MET A C 1
ATOM 3933 O O . MET A 1 479 ? 20.445 -16.427 1.953 1.00 96.00 479 MET A O 1
ATOM 3937 N N . GLU A 1 480 ? 18.808 -16.919 0.500 1.00 94.25 480 GLU A N 1
ATOM 3938 C CA . GLU A 1 480 ? 17.822 -17.230 1.542 1.00 94.25 480 GLU A CA 1
ATOM 3939 C C . GLU A 1 480 ? 17.767 -18.719 1.874 1.00 94.25 480 GLU A C 1
ATOM 3941 O O . GLU A 1 480 ? 17.467 -19.082 3.015 1.00 94.25 480 GLU A O 1
ATOM 3946 N N . LYS A 1 481 ? 18.001 -19.587 0.881 1.00 93.81 481 LYS A N 1
ATOM 3947 C CA . LYS A 1 481 ? 17.759 -21.021 1.040 1.00 93.81 481 LYS A CA 1
ATOM 3948 C C . LYS A 1 481 ? 18.518 -21.886 0.033 1.00 93.81 481 LYS A C 1
ATOM 3950 O O . LYS A 1 481 ? 18.517 -21.585 -1.157 1.00 93.81 481 LYS A O 1
ATOM 3955 N N . ASP A 1 482 ? 19.015 -23.027 0.505 1.00 93.56 482 ASP A N 1
ATOM 3956 C CA . ASP A 1 482 ? 19.395 -24.171 -0.329 1.00 93.56 482 ASP A CA 1
ATOM 3957 C C . ASP A 1 482 ? 18.179 -25.064 -0.639 1.00 93.56 482 ASP A C 1
ATOM 3959 O O . ASP A 1 482 ? 17.399 -25.450 0.244 1.00 93.56 482 ASP A O 1
ATOM 3963 N N . ILE A 1 483 ? 18.014 -25.399 -1.912 1.00 88.62 483 ILE A N 1
ATOM 3964 C CA . ILE A 1 483 ? 17.003 -26.310 -2.445 1.00 88.62 483 ILE A CA 1
ATOM 3965 C C . ILE A 1 483 ? 17.714 -27.623 -2.769 1.00 88.62 483 ILE A C 1
ATOM 3967 O O . ILE A 1 483 ? 18.393 -27.733 -3.786 1.00 88.62 483 ILE A O 1
ATOM 3971 N N . ILE A 1 484 ? 17.565 -28.601 -1.876 1.00 81.62 484 ILE A N 1
ATOM 3972 C CA . ILE A 1 484 ? 18.148 -29.943 -2.019 1.00 81.62 484 ILE A CA 1
ATOM 3973 C C . ILE A 1 484 ? 17.285 -30.779 -2.959 1.00 81.62 484 ILE A C 1
ATOM 3975 O O . ILE A 1 484 ? 16.081 -30.942 -2.644 1.00 81.62 484 ILE A O 1
#

Radius of gyration: 25.36 Å; Cα contacts (8 Å, |Δi|>4): 955; chains: 1; bounding box: 62×53×72 Å

Sequence (484 aa):
MTLTPIYSSQKIRRFEVYDFEWIPRSLKMRLCGRYGPQGYKYYFSVDDFLDDVLTYSNRGKWFFAHAGGLADIQFVFEKLLQKPEYTVEASFSGSSAIIVKVKRSNRIWCFCDSYWLFRDSLANIGKAMGLDKSGPSLEISMSEEETRKWYESVPLEILIPYNERDCEILYRAIYAFQELLLQEGGVLQKTIASCGMTLFRRQFLKNSIRTNEGLNNISRGAYHASRVEVISHRCVNAKYFDINSSFPFSMTKPQPGDLVQSHVGLPDRLINNSNRSYLVKANITVPDCHIAPIPYRDQRTNRLFFPNGTWTAWFTDVDFEILLKEDYRINMIFESKEFEVFNDLADYALTIYNKRKSTDDHFMRILYKYLMNAVYGKLAERSEKKKMWLNPDKETLIRLDEKYGGFENCYVRGGAFIEDIYLPLQHVHVPISARITALSRELIYDLLTESTNSYYCDTDGFATDDDFPTGNELGELKMEKDII